Protein AF-0000000083321190 (afdb_homodimer)

Radius of gyration: 27.74 Å; Cα contacts (8 Å, |Δi|>4): 873; chains: 2; bounding box: 42×80×54 Å

Structure (mmCIF, N/CA/C/O backbone):
data_AF-0000000083321190-model_v1
#
loop_
_entity.id
_entity.type
_entity.pdbx_description
1 polymer 'Glycosyltransferase family 2 protein'
#
loop_
_atom_site.group_PDB
_atom_site.id
_atom_site.type_symbol
_atom_site.label_atom_id
_atom_site.label_alt_id
_atom_site.label_comp_id
_atom_site.label_asym_id
_atom_site.label_entity_id
_atom_site.label_seq_id
_atom_site.pdbx_PDB_ins_code
_atom_site.Cartn_x
_atom_site.Cartn_y
_atom_site.Cartn_z
_atom_site.occupancy
_atom_site.B_iso_or_equiv
_atom_site.auth_seq_id
_atom_site.auth_comp_id
_atom_site.auth_asym_id
_atom_site.auth_atom_id
_atom_site.pdbx_PDB_model_num
ATOM 1 N N . MET A 1 1 ? 8.977 -32.688 -23.797 1 87.12 1 MET A N 1
ATOM 2 C CA . MET A 1 1 ? 9.148 -32.812 -22.359 1 87.12 1 MET A CA 1
ATOM 3 C C . MET A 1 1 ? 7.797 -32.875 -21.656 1 87.12 1 MET A C 1
ATOM 5 O O . MET A 1 1 ? 6.848 -32.188 -22.062 1 87.12 1 MET A O 1
ATOM 9 N N . LYS A 1 2 ? 7.648 -33.719 -20.625 1 94.88 2 LYS A N 1
ATOM 10 C CA . LYS A 1 2 ? 6.41 -33.875 -19.859 1 94.88 2 LYS A CA 1
ATOM 11 C C . LYS A 1 2 ? 5.992 -32.531 -19.234 1 94.88 2 LYS A C 1
ATOM 13 O O . LYS A 1 2 ? 6.844 -31.75 -18.812 1 94.88 2 LYS A O 1
ATOM 18 N N . LYS A 1 3 ? 4.73 -32.344 -19.297 1 97.81 3 LYS A N 1
ATOM 19 C CA . LYS A 1 3 ? 4.148 -31.172 -18.656 1 97.81 3 LYS A CA 1
ATOM 20 C C . LYS A 1 3 ? 3.289 -31.562 -17.469 1 97.81 3 LYS A C 1
ATOM 22 O O . LYS A 1 3 ? 2.369 -32.375 -17.594 1 97.81 3 LYS A O 1
ATOM 27 N N . ILE A 1 4 ? 3.613 -30.953 -16.312 1 98.44 4 ILE A N 1
ATOM 28 C CA . ILE A 1 4 ? 2.949 -31.344 -15.062 1 98.44 4 ILE A CA 1
ATOM 29 C C . ILE A 1 4 ? 2.305 -30.125 -14.422 1 98.44 4 ILE A C 1
ATOM 31 O O . ILE A 1 4 ? 2.934 -29.062 -14.305 1 98.44 4 ILE A O 1
ATOM 35 N N . LEU A 1 5 ? 1.061 -30.25 -14.039 1 98.69 5 LEU A N 1
ATOM 36 C CA . LEU A 1 5 ? 0.373 -29.188 -13.305 1 98.69 5 LEU A CA 1
ATOM 37 C C . LEU A 1 5 ? 0.602 -29.328 -11.805 1 98.69 5 LEU A C 1
ATOM 39 O O . LEU A 1 5 ? 0.469 -30.438 -11.25 1 98.69 5 LEU A O 1
ATOM 43 N N . LEU A 1 6 ? 1.025 -28.281 -11.125 1 98.81 6 LEU A N 1
ATOM 44 C CA . LEU A 1 6 ? 1.001 -28.125 -9.68 1 98.81 6 LEU A CA 1
ATOM 45 C C . LEU A 1 6 ? -0.084 -27.125 -9.258 1 98.81 6 LEU A C 1
ATOM 47 O O . LEU A 1 6 ? -0.172 -26.031 -9.797 1 98.81 6 LEU A O 1
ATOM 51 N N . SER A 1 7 ? -0.932 -27.547 -8.312 1 98.31 7 SER A N 1
ATOM 52 C CA . SER A 1 7 ? -1.983 -26.625 -7.891 1 98.31 7 SER A CA 1
ATOM 53 C C . SER A 1 7 ? -2.43 -26.906 -6.461 1 98.31 7 SER A C 1
ATOM 55 O O . SER A 1 7 ? -2.125 -27.969 -5.91 1 98.31 7 SER A O 1
ATOM 57 N N . THR A 1 8 ? -3.076 -25.875 -5.832 1 97.06 8 THR A N 1
ATOM 58 C CA . THR A 1 8 ? -3.582 -25.969 -4.469 1 97.06 8 THR A CA 1
ATOM 59 C C . THR A 1 8 ? -5.102 -25.812 -4.441 1 97.06 8 THR A C 1
ATOM 61 O O . THR A 1 8 ? -5.645 -24.875 -5.023 1 97.06 8 THR A O 1
ATOM 64 N N . VAL A 1 9 ? -5.75 -26.766 -3.84 1 95.5 9 VAL A N 1
ATOM 65 C CA . VAL A 1 9 ? -7.207 -26.766 -3.766 1 95.5 9 VAL A CA 1
ATOM 66 C C . VAL A 1 9 ? -7.652 -26.438 -2.342 1 95.5 9 VAL A C 1
ATOM 68 O O . VAL A 1 9 ? -7.387 -27.203 -1.41 1 95.5 9 VAL A O 1
ATOM 71 N N . HIS A 1 10 ? -8.266 -25.297 -2.221 1 91.94 10 HIS A N 1
ATOM 72 C CA . HIS A 1 10 ? -8.789 -24.891 -0.921 1 91.94 10 HIS A CA 1
ATOM 73 C C . HIS A 1 10 ? -10.25 -24.453 -1.028 1 91.94 10 HIS A C 1
ATOM 75 O O . HIS A 1 10 ? -10.523 -23.297 -1.332 1 91.94 10 HIS A O 1
ATOM 81 N N . HIS A 1 11 ? -11.211 -25.359 -0.795 1 81.81 11 HIS A N 1
ATOM 82 C CA . HIS A 1 11 ? -12.648 -25.125 -0.755 1 81.81 11 HIS A CA 1
ATOM 83 C C . HIS A 1 11 ? -13.117 -24.328 -1.975 1 81.81 11 HIS A C 1
ATOM 85 O O . HIS A 1 11 ? -13.711 -23.266 -1.836 1 81.81 11 HIS A O 1
ATOM 91 N N . PRO A 1 12 ? -12.914 -24.938 -3.141 1 82.5 12 PRO A N 1
ATOM 92 C CA . PRO A 1 12 ? -13.359 -24.203 -4.332 1 82.5 12 PRO A CA 1
ATOM 93 C C . PRO A 1 12 ? -14.883 -24.141 -4.441 1 82.5 12 PRO A C 1
ATOM 95 O O . PRO A 1 12 ? -15.578 -25.094 -4.094 1 82.5 12 PRO A O 1
ATOM 98 N N . ASP A 1 13 ? -15.359 -23.047 -4.828 1 85.44 13 ASP A N 1
ATOM 99 C CA . ASP A 1 13 ? -16.781 -22.859 -5.082 1 85.44 13 ASP A CA 1
ATOM 100 C C . ASP A 1 13 ? -17.141 -23.234 -6.52 1 85.44 13 ASP A C 1
ATOM 102 O O . ASP A 1 13 ? -17.484 -22.359 -7.324 1 85.44 13 ASP A O 1
ATOM 106 N N . VAL A 1 14 ? -17.094 -24.484 -6.816 1 90.31 14 VAL A N 1
ATOM 107 C CA . VAL A 1 14 ? -17.312 -25 -8.164 1 90.31 14 VAL A CA 1
ATOM 108 C C . VAL A 1 14 ? -18.375 -26.094 -8.141 1 90.31 14 VAL A C 1
ATOM 110 O O . VAL A 1 14 ? -18.422 -26.891 -7.191 1 90.31 14 VAL A O 1
ATOM 113 N N . SER A 1 15 ? -19.266 -26.094 -9.109 1 92.75 15 SER A N 1
ATOM 114 C CA . SER A 1 15 ? -20.234 -27.172 -9.227 1 92.75 15 SER A CA 1
ATOM 115 C C . SER A 1 15 ? -19.562 -28.5 -9.586 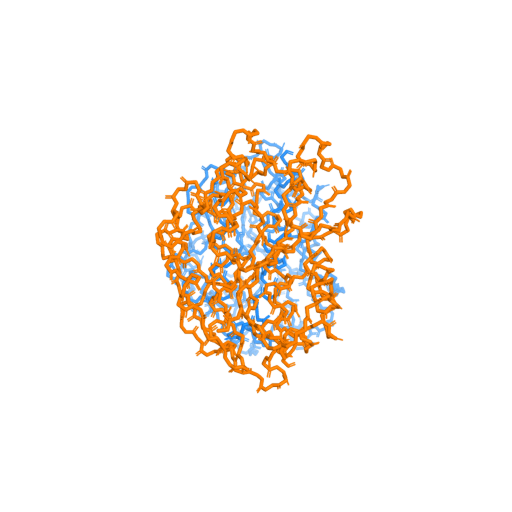1 92.75 15 SER A C 1
ATOM 117 O O . SER A 1 15 ? -18.5 -28.5 -10.219 1 92.75 15 SER A O 1
ATOM 119 N N . LEU A 1 16 ? -20.188 -29.594 -9.242 1 93.44 16 LEU A N 1
ATOM 120 C CA . LEU A 1 16 ? -19.641 -30.906 -9.555 1 93.44 16 LEU A CA 1
ATOM 121 C C . LEU A 1 16 ? -19.531 -31.109 -11.062 1 93.44 16 LEU A C 1
ATOM 123 O O . LEU A 1 16 ? -18.578 -31.719 -11.555 1 93.44 16 LEU A O 1
ATOM 127 N N . LYS A 1 17 ? -20.531 -30.578 -11.727 1 95.06 17 LYS A N 1
ATOM 128 C CA . LYS A 1 17 ? -20.516 -30.672 -13.18 1 95.06 17 LYS A CA 1
ATOM 129 C C . LYS A 1 17 ? -19.312 -29.938 -13.773 1 95.06 17 LYS A C 1
ATOM 131 O O . LYS A 1 17 ? -18.594 -30.469 -14.617 1 95.06 17 LYS A O 1
ATOM 136 N N . ASN A 1 18 ? -19.078 -28.766 -13.344 1 95.31 18 ASN A N 1
ATOM 137 C CA . ASN A 1 18 ? -17.953 -27.969 -13.812 1 95.31 18 ASN A CA 1
ATOM 138 C C . ASN A 1 18 ? -16.609 -28.594 -13.398 1 95.31 18 ASN A C 1
ATOM 140 O O . ASN A 1 18 ? -15.648 -28.562 -14.164 1 95.31 18 ASN A O 1
ATOM 144 N N . LEU A 1 19 ? -16.656 -29.141 -12.188 1 95.69 19 LEU A N 1
ATOM 145 C CA . LEU A 1 19 ? -15.43 -29.797 -11.719 1 95.69 19 LEU A CA 1
ATOM 146 C C . LEU A 1 19 ? -15.086 -31 -12.594 1 95.69 19 LEU A C 1
ATOM 148 O O . LEU A 1 19 ? -13.914 -31.219 -12.914 1 95.69 19 LEU A O 1
ATOM 152 N N . GLU A 1 20 ? -16.062 -31.75 -12.93 1 95.25 20 GLU A N 1
ATOM 153 C CA . GLU A 1 20 ? -15.852 -32.906 -13.805 1 95.25 20 GLU A CA 1
ATOM 154 C C . GLU A 1 20 ? -15.273 -32.469 -15.156 1 95.25 20 GLU A C 1
ATOM 156 O O . GLU A 1 20 ? -14.328 -33.094 -15.656 1 95.25 20 GLU A O 1
ATOM 161 N N . TYR A 1 21 ? -15.852 -31.469 -15.719 1 96.44 21 TYR A N 1
ATOM 162 C CA . TYR A 1 21 ? -15.344 -30.938 -16.984 1 96.44 21 TYR A CA 1
ATOM 163 C C . TYR A 1 21 ? -13.891 -30.516 -16.844 1 96.44 21 TYR A C 1
ATOM 165 O O . TYR A 1 21 ? -13.055 -30.844 -17.688 1 96.44 21 TYR A O 1
ATOM 173 N N . VAL A 1 22 ? -13.57 -29.781 -15.797 1 96.94 22 VAL A N 1
ATOM 174 C CA . VAL A 1 22 ? -12.227 -29.297 -15.539 1 96.94 22 VAL A CA 1
ATOM 175 C C . VAL A 1 22 ? -11.258 -30.469 -15.43 1 96.94 22 VAL A C 1
ATOM 177 O O . VAL A 1 22 ? -10.188 -30.469 -16.047 1 96.94 22 VAL A O 1
ATOM 180 N N . CYS A 1 23 ? -11.625 -31.453 -14.734 1 96.56 23 CYS A N 1
ATOM 181 C CA . CYS A 1 23 ? -10.773 -32.625 -14.547 1 96.56 23 CYS A CA 1
ATOM 182 C C . CYS A 1 23 ? -10.508 -33.312 -15.867 1 96.56 23 CYS A C 1
ATOM 184 O O . CYS A 1 23 ? -9.383 -33.75 -16.141 1 96.56 23 CYS A O 1
ATOM 186 N N . GLU A 1 24 ? -11.484 -33.438 -16.672 1 96.62 24 GLU A N 1
ATOM 187 C CA . GLU A 1 24 ? -11.32 -34.062 -17.984 1 96.62 24 GLU A CA 1
ATOM 188 C C . GLU A 1 24 ? -10.336 -33.281 -18.844 1 96.62 24 GLU A C 1
ATOM 190 O O . GLU A 1 24 ? -9.477 -33.844 -19.5 1 96.62 24 GLU A O 1
ATOM 195 N N . GLN A 1 25 ? -10.492 -31.984 -18.828 1 97.38 25 GLN A N 1
ATOM 196 C CA . GLN A 1 25 ? -9.594 -31.141 -19.609 1 97.38 25 GLN A CA 1
ATOM 197 C C . GLN A 1 25 ? -8.156 -31.25 -19.094 1 97.38 25 GLN A C 1
ATOM 199 O O . GLN A 1 25 ? -7.215 -31.281 -19.891 1 97.38 25 GLN A O 1
ATOM 204 N N . LEU A 1 26 ? -7.984 -31.297 -17.797 1 97.75 26 LEU A N 1
ATOM 205 C CA . LEU A 1 26 ? -6.652 -31.391 -17.219 1 97.75 26 LEU A CA 1
ATOM 206 C C . LEU A 1 26 ? -5.949 -32.656 -17.641 1 97.75 26 LEU A C 1
ATOM 208 O O . LEU A 1 26 ? -4.742 -32.656 -17.891 1 97.75 26 LEU A O 1
ATOM 212 N N . GLN A 1 27 ? -6.668 -33.719 -17.797 1 96.38 27 GLN A N 1
ATOM 213 C CA . GLN A 1 27 ? -6.094 -35 -18.203 1 96.38 27 GLN A CA 1
ATOM 214 C C . GLN A 1 27 ? -5.648 -34.969 -19.656 1 96.38 27 GLN A C 1
ATOM 216 O O . GLN A 1 27 ? -4.746 -35.719 -20.062 1 96.38 27 GLN A O 1
ATOM 221 N N . ILE A 1 28 ? -6.273 -34.125 -20.391 1 96.06 28 ILE A N 1
ATOM 222 C CA . ILE A 1 28 ? -5.926 -33.969 -21.797 1 96.06 28 ILE A CA 1
ATOM 223 C C . ILE A 1 28 ? -4.707 -33.062 -21.938 1 96.06 28 ILE A C 1
ATOM 225 O O . ILE A 1 28 ? -3.822 -33.312 -22.75 1 96.06 28 ILE A O 1
ATOM 229 N N . ILE A 1 29 ? -4.605 -32.031 -21.156 1 97.81 29 ILE A N 1
ATOM 230 C CA . ILE A 1 29 ? -3.648 -30.953 -21.328 1 97.81 29 ILE A CA 1
ATOM 231 C C . ILE A 1 29 ? -2.316 -31.344 -20.672 1 97.81 29 ILE A C 1
ATOM 233 O O . ILE A 1 29 ? -1.25 -31 -21.203 1 97.81 29 ILE A O 1
ATOM 237 N N . PHE A 1 30 ? -2.371 -32.031 -19.594 1 97.94 30 PHE A N 1
ATOM 238 C CA . PHE A 1 30 ? -1.16 -32.344 -18.828 1 97.94 30 PHE A CA 1
ATOM 239 C C . PHE A 1 30 ? -0.877 -33.844 -18.812 1 97.94 30 PHE A C 1
ATOM 241 O O . PHE A 1 30 ? -1.803 -34.656 -18.844 1 97.94 30 PHE A O 1
ATOM 248 N N . ASP A 1 31 ? 0.394 -34.156 -18.734 1 97.06 31 ASP A N 1
ATOM 249 C CA . ASP A 1 31 ? 0.788 -35.531 -18.562 1 97.06 31 ASP A CA 1
ATOM 250 C C . ASP A 1 31 ? 0.449 -36.062 -17.172 1 97.06 31 ASP A C 1
ATOM 252 O O . ASP A 1 31 ? 0.071 -37.219 -17 1 97.06 31 ASP A O 1
ATOM 256 N N . GLU A 1 32 ? 0.627 -35.219 -16.188 1 97.25 32 GLU A N 1
ATOM 257 C CA . GLU A 1 32 ? 0.29 -35.531 -14.797 1 97.25 32 GLU A CA 1
ATOM 258 C C . GLU A 1 32 ? -0.2 -34.281 -14.062 1 97.25 32 GLU A C 1
ATOM 260 O O . GLU A 1 32 ? 0.121 -33.156 -14.461 1 97.25 32 GLU A O 1
ATOM 265 N N . VAL A 1 33 ? -0.962 -34.5 -13.047 1 98.06 33 VAL A N 1
ATOM 266 C CA . VAL A 1 33 ? -1.518 -33.438 -12.234 1 98.06 33 VAL A CA 1
ATOM 267 C C . VAL A 1 33 ? -1.259 -33.719 -10.75 1 98.06 33 VAL A C 1
ATOM 269 O O . VAL A 1 33 ? -1.597 -34.781 -10.258 1 98.06 33 VAL A O 1
ATOM 272 N N . TYR A 1 34 ? -0.605 -32.781 -10.078 1 98.25 34 TYR A N 1
ATOM 273 C CA . TYR A 1 34 ? -0.35 -32.875 -8.641 1 98.25 34 TYR A CA 1
ATOM 274 C C . TYR A 1 34 ? -1.108 -31.797 -7.887 1 98.25 34 TYR A C 1
ATOM 276 O O . TYR A 1 34 ? -0.992 -30.609 -8.203 1 98.25 34 TYR A O 1
ATOM 284 N N . LEU A 1 35 ? -1.855 -32.219 -6.867 1 98 35 LEU A N 1
ATOM 285 C CA . LEU A 1 35 ? -2.703 -31.312 -6.105 1 98 35 LEU A CA 1
ATOM 286 C C . LEU A 1 35 ? -2.461 -31.469 -4.609 1 98 35 LEU A C 1
ATOM 288 O O . LEU A 1 35 ? -2.361 -32.594 -4.105 1 98 35 LEU A O 1
ATOM 292 N N . THR A 1 36 ? -2.285 -30.328 -3.9 1 97.62 36 THR A N 1
ATOM 293 C CA . THR A 1 36 ? -2.551 -30.328 -2.465 1 97.62 36 THR A CA 1
ATOM 294 C C . THR A 1 36 ? -3.982 -29.891 -2.182 1 97.62 36 THR A C 1
ATOM 296 O O . THR A 1 36 ? -4.461 -28.906 -2.758 1 97.62 36 THR A O 1
ATOM 299 N N . ILE A 1 37 ? -4.648 -30.688 -1.365 1 96.62 37 ILE A N 1
ATOM 300 C CA . ILE A 1 37 ? -6.047 -30.422 -1.043 1 96.62 37 ILE A CA 1
ATOM 301 C C . ILE A 1 37 ? -6.195 -30.172 0.456 1 96.62 37 ILE A C 1
ATOM 303 O O . ILE A 1 37 ? -5.793 -31 1.273 1 96.62 37 ILE A O 1
ATOM 307 N N . SER A 1 38 ? -6.762 -28.984 0.777 1 95.62 38 SER A N 1
ATOM 308 C CA . SER A 1 38 ? -7 -28.703 2.188 1 95.62 38 SER A CA 1
ATOM 309 C C . SER A 1 38 ? -7.977 -29.703 2.797 1 95.62 38 SER A C 1
ATOM 311 O O . SER A 1 38 ? -8.953 -30.094 2.154 1 95.62 38 SER A O 1
ATOM 313 N N . ASN A 1 39 ? -7.789 -29.984 4.062 1 94.81 39 ASN A N 1
ATOM 314 C CA . ASN A 1 39 ? -8.641 -30.969 4.719 1 94.81 39 ASN A CA 1
ATOM 315 C C . ASN A 1 39 ? -10.047 -30.422 4.973 1 94.81 39 ASN A C 1
ATOM 317 O O . ASN A 1 39 ? -10.961 -31.172 5.312 1 94.81 39 ASN A O 1
ATOM 321 N N . VAL A 1 40 ? -10.242 -29.141 4.758 1 93.25 40 VAL A N 1
ATOM 322 C CA . VAL A 1 40 ? -11.562 -28.547 4.973 1 93.25 40 VAL A CA 1
ATOM 323 C C . VAL A 1 40 ? -12.375 -28.625 3.684 1 93.25 40 VAL A C 1
ATOM 325 O O . VAL A 1 40 ? -13.57 -28.312 3.68 1 93.25 40 VAL A O 1
ATOM 328 N N . THR A 1 41 ? -11.766 -28.938 2.58 1 93.44 41 THR A N 1
ATOM 329 C CA . THR A 1 41 ? -12.469 -29.125 1.314 1 93.44 41 THR A CA 1
ATOM 330 C C . THR A 1 41 ? -13.5 -30.25 1.424 1 93.44 41 THR A C 1
ATOM 332 O O . THR A 1 41 ? -13.258 -31.25 2.094 1 93.44 41 THR A O 1
ATOM 335 N N . SER A 1 42 ? -14.609 -30.094 0.779 1 93.5 42 SER A N 1
ATOM 336 C CA . SER A 1 42 ? -15.711 -31.047 0.889 1 93.5 42 SER A CA 1
ATOM 337 C C . SER A 1 42 ? -15.305 -32.438 0.376 1 93.5 42 SER A C 1
ATOM 339 O O . SER A 1 42 ? -14.469 -32.531 -0.52 1 93.5 42 SER A O 1
ATOM 341 N N . SER A 1 43 ? -15.953 -33.406 0.916 1 93.19 43 SER A N 1
ATOM 342 C CA . SER A 1 43 ? -15.664 -34.781 0.531 1 93.19 43 SER A CA 1
ATOM 343 C C . SER A 1 43 ? -16.031 -35.031 -0.927 1 93.19 43 SER A C 1
ATOM 345 O O . SER A 1 43 ? -15.375 -35.812 -1.611 1 93.19 43 SER A O 1
ATOM 347 N N . GLU A 1 44 ? -17.047 -34.375 -1.361 1 92.62 44 GLU A N 1
ATOM 348 C CA . GLU A 1 44 ? -17.484 -34.531 -2.742 1 92.62 44 GLU A CA 1
ATOM 349 C C . GLU A 1 44 ? -16.422 -34.062 -3.727 1 92.62 44 GLU A C 1
ATOM 351 O O . GLU A 1 44 ? -16.125 -34.75 -4.707 1 92.62 44 GLU A O 1
ATOM 356 N N . ILE A 1 45 ? -15.852 -32.969 -3.395 1 93.19 45 ILE A N 1
ATOM 357 C CA . ILE A 1 45 ? -14.812 -32.406 -4.25 1 93.19 45 ILE A CA 1
ATOM 358 C C . ILE A 1 45 ? -13.562 -33.281 -4.172 1 93.19 45 ILE A C 1
ATOM 360 O O . ILE A 1 45 ? -12.969 -33.625 -5.199 1 93.19 45 ILE A O 1
ATOM 364 N N . LYS A 1 46 ? -13.211 -33.656 -2.98 1 93.5 46 LYS A N 1
ATOM 365 C CA . LYS A 1 46 ? -12.039 -34.531 -2.793 1 93.5 46 LYS A CA 1
ATOM 366 C C . LYS A 1 46 ? -12.172 -35.812 -3.59 1 93.5 46 LYS A C 1
ATOM 368 O O . LYS A 1 46 ? -11.234 -36.219 -4.266 1 93.5 46 LYS A O 1
ATOM 373 N N . SER A 1 47 ? -13.32 -36.375 -3.488 1 91.75 47 SER A N 1
ATOM 374 C CA . SER A 1 47 ? -13.57 -37.625 -4.184 1 91.75 47 SER A CA 1
ATOM 375 C C . SER A 1 47 ? -13.508 -37.438 -5.695 1 91.75 47 SER A C 1
ATOM 377 O O . SER A 1 47 ? -12.953 -38.281 -6.402 1 91.75 47 SER A O 1
ATOM 379 N N . SER A 1 48 ? -14.062 -36.375 -6.16 1 91.06 48 SER A N 1
ATOM 380 C CA . SER A 1 48 ? -14.062 -36.094 -7.594 1 91.06 48 SER A CA 1
ATOM 381 C C . SER A 1 48 ? -12.633 -35.938 -8.117 1 91.06 48 SER A C 1
ATOM 383 O O . SER A 1 48 ? -12.32 -36.375 -9.227 1 91.06 48 SER A O 1
ATOM 385 N N . LEU A 1 49 ? -11.789 -35.344 -7.363 1 93.31 49 LEU A N 1
ATOM 386 C CA . LEU A 1 49 ? -10.406 -35.094 -7.766 1 93.31 49 LEU A CA 1
ATOM 387 C C . LEU A 1 49 ? -9.594 -36.375 -7.68 1 93.31 49 LEU A C 1
ATOM 389 O O . LEU A 1 49 ? -8.742 -36.656 -8.539 1 93.31 49 LEU A O 1
ATOM 393 N N . SER A 1 50 ? -9.906 -37.188 -6.668 1 87.69 50 SER A N 1
ATOM 394 C CA . SER A 1 50 ? -9.133 -38.406 -6.422 1 87.69 50 SER A CA 1
ATOM 395 C C . SER A 1 50 ? -9.516 -39.5 -7.398 1 87.69 50 SER A C 1
ATOM 397 O O . SER A 1 50 ? -8.758 -40.469 -7.598 1 87.69 50 SER A O 1
ATOM 399 N N . GLU A 1 51 ? -10.68 -39.406 -7.871 1 83.62 51 GLU A N 1
ATOM 400 C CA . GLU A 1 51 ? -11.172 -40.438 -8.789 1 83.62 51 GLU A CA 1
ATOM 401 C C . GLU A 1 51 ? -10.5 -40.312 -10.148 1 83.62 51 GLU A C 1
ATOM 403 O O . GLU A 1 51 ? -10.523 -41.25 -10.938 1 83.62 51 GLU A O 1
ATOM 408 N N . LYS A 1 52 ? -9.938 -39.25 -10.234 1 81.69 52 LYS A N 1
ATOM 409 C CA . LYS A 1 52 ? -9.203 -39.062 -11.484 1 81.69 52 LYS A CA 1
ATOM 410 C C . LYS A 1 52 ? -7.754 -39.5 -11.352 1 81.69 52 LYS A C 1
ATOM 412 O O . LYS A 1 52 ? -7.332 -39.969 -10.281 1 81.69 52 LYS A O 1
ATOM 417 N N . SER A 1 53 ? -6.992 -39.844 -12.367 1 87.25 53 SER A N 1
ATOM 418 C CA . SER A 1 53 ? -5.586 -40.219 -12.344 1 87.25 53 SER A CA 1
ATOM 419 C C . SER A 1 53 ? -4.703 -39.094 -11.859 1 87.25 53 SER A C 1
ATOM 421 O O . SER A 1 53 ? -3.631 -38.844 -12.414 1 87.25 53 SER A O 1
ATOM 423 N N . PHE A 1 54 ? -5.246 -38.219 -10.859 1 95.81 54 PHE A N 1
ATOM 424 C CA . PHE A 1 54 ? -4.465 -37.125 -10.281 1 95.81 54 PHE A CA 1
ATOM 425 C C . PHE A 1 54 ? -3.725 -37.594 -9.031 1 95.81 54 PHE A C 1
ATOM 427 O O . PHE A 1 54 ? -4.152 -38.531 -8.367 1 95.81 54 PHE A O 1
ATOM 434 N N . HIS A 1 55 ? -2.582 -37.031 -8.781 1 97.31 55 HIS A N 1
ATOM 435 C CA . HIS A 1 55 ? -1.853 -37.219 -7.535 1 97.31 55 HIS A CA 1
ATOM 436 C C . HIS A 1 55 ? -2.268 -36.188 -6.492 1 97.31 55 HIS A C 1
ATOM 438 O O . HIS A 1 55 ? -1.972 -35 -6.637 1 97.31 55 HIS A O 1
ATOM 444 N N . CYS A 1 56 ? -2.928 -36.656 -5.43 1 96.81 56 CYS A N 1
ATOM 445 C CA . CYS A 1 56 ? -3.494 -35.75 -4.449 1 96.81 56 CYS A CA 1
ATOM 446 C C . CYS A 1 56 ? -2.863 -35.969 -3.078 1 96.81 56 CYS A C 1
ATOM 448 O O . CYS A 1 56 ? -2.627 -37.094 -2.668 1 96.81 56 CYS A O 1
ATOM 450 N N . LEU A 1 57 ? -2.508 -34.906 -2.424 1 96.62 57 LEU A N 1
ATOM 451 C CA . LEU A 1 57 ? -2.033 -34.875 -1.045 1 96.62 57 LEU A CA 1
ATOM 452 C C . LEU A 1 57 ? -2.92 -34 -0.171 1 96.62 57 LEU A C 1
ATOM 454 O O . LEU A 1 57 ? -3.035 -32.812 -0.411 1 96.62 57 LEU A O 1
ATOM 458 N N . THR A 1 58 ? -3.605 -34.562 0.833 1 96.31 58 THR A N 1
ATOM 459 C CA . THR A 1 58 ? -4.43 -33.781 1.756 1 96.31 58 THR A CA 1
ATOM 460 C C . THR A 1 58 ? -3.572 -33.125 2.836 1 96.31 58 THR A C 1
ATOM 462 O O . THR A 1 58 ? -2.742 -33.812 3.461 1 96.31 58 THR A O 1
ATOM 465 N N . ILE A 1 59 ? -3.779 -31.844 3.01 1 97.19 59 ILE A N 1
ATOM 466 C CA . ILE A 1 59 ? -2.943 -31.125 3.971 1 97.19 59 ILE A CA 1
ATOM 467 C C . ILE A 1 59 ? -3.82 -30.266 4.871 1 97.19 59 ILE A C 1
ATOM 469 O O . ILE A 1 59 ? -4.949 -29.922 4.508 1 97.19 59 ILE A O 1
ATOM 473 N N . PHE A 1 60 ? -3.264 -29.906 6.066 1 96.12 60 PHE A N 1
ATOM 474 C CA . PHE A 1 60 ? -3.875 -28.891 6.926 1 96.12 60 PHE A CA 1
ATOM 475 C C . PHE A 1 60 ? -3.611 -27.5 6.395 1 96.12 60 PHE A C 1
ATOM 477 O O . PHE A 1 60 ? -2.504 -27.188 5.949 1 96.12 60 PHE A O 1
ATOM 484 N N . PRO A 1 61 ? -4.676 -26.734 6.379 1 92.19 61 PRO A N 1
ATOM 485 C CA . PRO A 1 61 ? -4.457 -25.375 5.898 1 92.19 61 PRO A CA 1
ATOM 486 C C . PRO A 1 61 ? -3.455 -24.594 6.75 1 92.19 61 PRO A C 1
ATOM 488 O O . PRO A 1 61 ? -3.668 -24.422 7.953 1 92.19 61 PRO A O 1
ATOM 491 N N . ASN A 1 62 ? -2.371 -24.25 6.207 1 94.69 62 ASN A N 1
ATOM 492 C CA . ASN A 1 62 ? -1.35 -23.438 6.863 1 94.69 62 ASN A CA 1
ATOM 493 C C . ASN A 1 62 ? -0.868 -22.297 5.965 1 94.69 62 ASN A C 1
ATOM 495 O O . ASN A 1 62 ? 0.329 -22.016 5.906 1 94.69 62 ASN A O 1
ATOM 499 N N . GLY A 1 63 ? -1.792 -21.781 5.125 1 92.94 63 GLY A N 1
ATOM 500 C CA . GLY A 1 63 ? -1.461 -20.688 4.219 1 92.94 63 GLY A CA 1
ATOM 501 C C . GLY A 1 63 ? -1.151 -21.156 2.811 1 92.94 63 GLY A C 1
ATOM 502 O O . GLY A 1 63 ? -0.689 -22.281 2.613 1 92.94 63 GLY A O 1
ATOM 503 N N . ALA A 1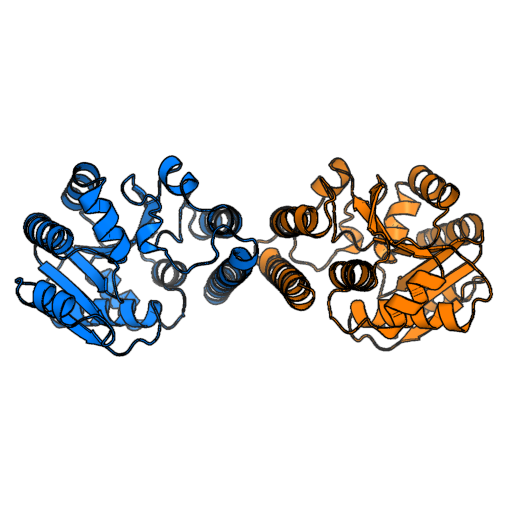 64 ? -1.333 -20.266 1.903 1 92.88 64 ALA A N 1
ATOM 504 C CA . ALA A 1 64 ? -1.15 -20.578 0.487 1 92.88 64 ALA A CA 1
ATOM 505 C C . ALA A 1 64 ? 0.304 -20.922 0.184 1 92.88 64 ALA A C 1
ATOM 507 O O . ALA A 1 64 ? 0.582 -21.875 -0.55 1 92.88 64 ALA A O 1
ATOM 508 N N . ALA A 1 65 ? 1.196 -20.188 0.758 1 96.88 65 ALA A N 1
ATOM 509 C CA . ALA A 1 65 ? 2.615 -20.422 0.501 1 96.88 65 ALA A CA 1
ATOM 510 C C . ALA A 1 65 ? 3.031 -21.828 0.935 1 96.88 65 ALA A C 1
ATOM 512 O O . ALA A 1 65 ? 3.77 -22.5 0.22 1 96.88 65 ALA A O 1
ATOM 513 N N . ASP A 1 66 ? 2.561 -22.203 2.074 1 97.56 66 ASP A N 1
ATOM 514 C CA . ASP A 1 66 ? 2.871 -23.531 2.576 1 97.56 66 ASP A CA 1
ATOM 515 C C . ASP A 1 66 ? 2.318 -24.609 1.647 1 97.56 66 ASP A C 1
ATOM 517 O O . ASP A 1 66 ? 3.01 -25.578 1.334 1 97.56 66 ASP A O 1
ATOM 521 N N . ALA A 1 67 ? 1.109 -24.438 1.232 1 97.75 67 ALA A N 1
ATOM 522 C CA . ALA A 1 67 ? 0.481 -25.391 0.322 1 97.75 67 ALA A CA 1
ATOM 523 C C . ALA A 1 67 ? 1.241 -25.469 -0.999 1 97.75 67 ALA A C 1
ATOM 525 O O . ALA A 1 67 ? 1.417 -26.562 -1.557 1 97.75 67 ALA A O 1
ATOM 526 N N . ARG A 1 68 ? 1.698 -24.359 -1.55 1 98.38 68 ARG A N 1
ATOM 527 C CA . ARG A 1 68 ? 2.451 -24.312 -2.799 1 98.38 68 ARG A CA 1
ATOM 528 C C . ARG A 1 68 ? 3.787 -25.031 -2.668 1 98.38 68 ARG A C 1
ATOM 530 O O . ARG A 1 68 ? 4.184 -25.781 -3.564 1 98.38 68 ARG A O 1
ATOM 537 N N . ARG A 1 69 ? 4.441 -24.859 -1.556 1 98.5 69 ARG A N 1
ATOM 538 C CA . ARG A 1 69 ? 5.695 -25.562 -1.319 1 98.5 69 ARG A CA 1
ATOM 539 C C . ARG A 1 69 ? 5.473 -27.078 -1.233 1 98.5 69 ARG A C 1
ATOM 541 O O . ARG A 1 69 ? 6.254 -27.859 -1.775 1 98.5 69 ARG A O 1
ATOM 548 N N . LYS A 1 70 ? 4.449 -27.438 -0.565 1 98.56 70 LYS A N 1
ATOM 549 C CA . LYS A 1 70 ? 4.176 -28.844 -0.339 1 98.56 70 LYS A CA 1
ATOM 550 C C . LYS A 1 70 ? 3.842 -29.562 -1.646 1 98.56 70 LYS A C 1
ATOM 552 O O . LYS A 1 70 ? 4.262 -30.703 -1.868 1 98.56 70 LYS A O 1
ATOM 557 N N . VAL A 1 71 ? 3.076 -28.875 -2.492 1 98.69 71 VAL A N 1
ATOM 558 C CA . VAL A 1 71 ? 2.74 -29.531 -3.75 1 98.69 71 VAL A CA 1
ATOM 559 C C . VAL A 1 71 ? 3.988 -29.656 -4.621 1 98.69 71 VAL A C 1
ATOM 561 O O . VAL A 1 71 ? 4.152 -30.625 -5.352 1 98.69 71 VAL A O 1
ATOM 564 N N . LEU A 1 72 ? 4.84 -28.641 -4.613 1 98.75 72 LEU A N 1
ATOM 565 C CA . LEU A 1 72 ? 6.102 -28.703 -5.344 1 98.75 72 LEU A CA 1
ATOM 566 C C . LEU A 1 72 ? 6.953 -29.875 -4.848 1 98.75 72 LEU A C 1
ATOM 568 O O . LEU A 1 72 ? 7.422 -30.688 -5.645 1 98.75 72 LEU A O 1
ATOM 572 N N . LYS A 1 73 ? 7.125 -29.969 -3.564 1 98.56 73 LYS A N 1
ATOM 573 C CA . LYS A 1 73 ? 7.922 -31.031 -2.979 1 98.56 73 LYS A CA 1
ATOM 574 C C . LYS A 1 73 ? 7.301 -32.406 -3.266 1 98.56 73 LYS A C 1
ATOM 576 O O . LYS A 1 73 ? 8.016 -33.375 -3.525 1 98.56 73 LYS A O 1
ATOM 581 N N . PHE A 1 74 ? 5.996 -32.438 -3.121 1 98.69 74 PHE A N 1
ATOM 582 C CA . PHE A 1 74 ? 5.258 -33.656 -3.418 1 98.69 74 PHE A CA 1
ATOM 583 C C . PHE A 1 74 ? 5.551 -34.156 -4.832 1 98.69 74 PHE A C 1
ATOM 585 O O . PHE A 1 74 ? 5.855 -35.344 -5.043 1 98.69 74 PHE A O 1
ATOM 592 N N . ALA A 1 75 ? 5.516 -33.281 -5.809 1 98.44 75 ALA A N 1
ATOM 593 C CA . ALA A 1 75 ? 5.785 -33.625 -7.203 1 98.44 75 ALA A CA 1
ATOM 594 C C . ALA A 1 75 ? 7.242 -34.062 -7.391 1 98.44 75 ALA A C 1
ATOM 596 O O . ALA A 1 75 ? 7.527 -35.062 -8.055 1 98.44 75 ALA A O 1
ATOM 597 N N . LEU A 1 76 ? 8.164 -33.312 -6.785 1 97.88 76 LEU A N 1
ATOM 598 C CA . LEU A 1 76 ? 9.586 -33.594 -6.945 1 97.88 76 LEU A CA 1
ATOM 599 C C . LEU A 1 76 ? 9.945 -34.969 -6.414 1 97.88 76 LEU A C 1
ATOM 601 O O . LEU A 1 76 ? 10.859 -35.625 -6.93 1 97.88 76 LEU A O 1
ATOM 605 N N . LYS A 1 77 ? 9.258 -35.344 -5.422 1 97.38 77 LYS A N 1
ATOM 606 C CA . LYS A 1 77 ? 9.516 -36.656 -4.812 1 97.38 77 LYS A CA 1
ATOM 607 C C . LYS A 1 77 ? 9.023 -37.781 -5.711 1 97.38 77 LYS A C 1
ATOM 609 O O . LYS A 1 77 ? 9.547 -38.906 -5.656 1 97.38 77 LYS A O 1
ATOM 614 N N . ASN A 1 78 ? 8.039 -37.531 -6.531 1 96.69 78 ASN A N 1
ATOM 615 C CA . ASN A 1 78 ? 7.352 -38.594 -7.23 1 96.69 78 ASN A CA 1
ATOM 616 C C . ASN A 1 78 ? 7.648 -38.594 -8.727 1 96.69 78 ASN A C 1
ATOM 618 O O . ASN A 1 78 ? 7.363 -39.562 -9.438 1 96.69 78 ASN A O 1
ATOM 622 N N . VAL A 1 79 ? 8.125 -37.531 -9.219 1 95.44 79 VAL A N 1
ATOM 623 C CA . VAL A 1 79 ? 8.383 -37.406 -10.648 1 95.44 79 VAL A CA 1
ATOM 624 C C . VAL A 1 79 ? 9.859 -37.656 -10.945 1 95.44 79 VAL A C 1
ATOM 626 O O . VAL A 1 79 ? 10.734 -37.156 -10.258 1 95.44 79 VAL A O 1
ATOM 629 N N . SER A 1 80 ? 10.109 -38.5 -11.922 1 90.75 80 SER A N 1
ATOM 630 C CA . SER A 1 80 ? 11.469 -38.781 -12.359 1 90.75 80 SER A CA 1
ATOM 631 C C . SER A 1 80 ? 11.758 -38.094 -13.695 1 90.75 80 SER A C 1
ATOM 633 O O . SER A 1 80 ? 10.875 -37.969 -14.539 1 90.75 80 SER A O 1
ATOM 635 N N . GLY A 1 81 ? 12.984 -37.656 -13.836 1 89.38 81 GLY A N 1
ATOM 636 C CA . GLY A 1 81 ? 13.43 -37.094 -15.102 1 89.38 81 GLY A CA 1
ATOM 637 C C . GLY A 1 81 ? 13.18 -35.594 -15.203 1 89.38 81 GLY A C 1
ATOM 638 O O . GLY A 1 81 ? 12.852 -34.938 -14.203 1 89.38 81 GLY A O 1
ATOM 639 N N . LYS A 1 82 ? 13.469 -35.094 -16.391 1 92.25 82 LYS A N 1
ATOM 640 C CA . LYS A 1 82 ? 13.297 -33.656 -16.672 1 92.25 82 LYS A CA 1
ATOM 641 C C . LYS A 1 82 ? 11.883 -33.344 -17.141 1 92.25 82 LYS A C 1
ATOM 643 O O . LYS A 1 82 ? 11.406 -33.938 -18.109 1 92.25 82 LYS A O 1
ATOM 648 N N . VAL A 1 83 ? 11.227 -32.438 -16.422 1 96.38 83 VAL A N 1
ATOM 649 C CA . VAL A 1 83 ? 9.859 -32.094 -16.75 1 96.38 83 VAL A CA 1
ATOM 650 C C . VAL A 1 83 ? 9.672 -30.562 -16.656 1 96.38 83 VAL A C 1
ATOM 652 O O . VAL A 1 83 ? 10.523 -29.875 -16.109 1 96.38 83 VAL A O 1
ATOM 655 N N . ASN A 1 84 ? 8.609 -30.031 -17.266 1 97.94 84 ASN A N 1
ATOM 656 C CA . ASN A 1 84 ? 8.141 -28.672 -17.062 1 97.94 84 ASN A CA 1
ATOM 657 C C . ASN A 1 84 ? 6.961 -28.625 -16.094 1 97.94 84 ASN A C 1
ATOM 659 O O . ASN A 1 84 ? 5.941 -29.281 -16.328 1 97.94 84 ASN A O 1
ATOM 663 N N . TYR A 1 85 ? 7.23 -27.891 -15.055 1 98.62 85 TYR A N 1
ATOM 664 C CA . TYR A 1 85 ? 6.145 -27.656 -14.109 1 98.62 85 TYR A CA 1
ATOM 665 C C . TYR A 1 85 ? 5.43 -26.344 -14.422 1 98.62 85 TYR A C 1
ATOM 667 O O . TYR A 1 85 ? 6.066 -25.344 -14.766 1 98.62 85 TYR A O 1
ATOM 675 N N . PHE A 1 86 ? 4.137 -26.422 -14.406 1 98.81 86 PHE A N 1
ATOM 676 C CA . PHE A 1 86 ? 3.271 -25.234 -14.406 1 98.81 86 PHE A CA 1
ATOM 677 C C . PHE A 1 86 ? 2.492 -25.141 -13.102 1 98.81 86 PHE A C 1
ATOM 679 O O . PHE A 1 86 ? 1.768 -26.078 -12.734 1 98.81 86 PHE A O 1
ATOM 686 N N . TYR A 1 87 ? 2.707 -24.062 -12.414 1 98.81 87 TYR A N 1
ATOM 687 C CA . TYR A 1 87 ? 1.912 -23.828 -11.211 1 98.81 87 TYR A CA 1
ATOM 688 C C . TYR A 1 87 ? 0.841 -22.781 -11.461 1 98.81 87 TYR A C 1
ATOM 690 O O . TYR A 1 87 ? 1.124 -21.719 -12.016 1 98.81 87 TYR A O 1
ATOM 698 N N . CYS A 1 88 ? -0.319 -23.031 -10.914 1 98.31 88 CYS A N 1
ATOM 699 C CA . CYS A 1 88 ? -1.428 -22.078 -10.914 1 98.31 88 CYS A CA 1
ATOM 700 C C . CYS A 1 88 ? -2.443 -22.438 -9.836 1 98.31 88 CYS A C 1
ATOM 702 O O . CYS A 1 88 ? -2.758 -23.609 -9.633 1 98.31 88 CYS A O 1
ATOM 704 N N . ASP A 1 89 ? -2.904 -21.406 -9.109 1 94.56 89 ASP A N 1
ATOM 705 C CA . ASP A 1 89 ? -3.957 -21.672 -8.133 1 94.56 89 ASP A CA 1
ATOM 706 C C . ASP A 1 89 ? -5.16 -22.344 -8.781 1 94.56 89 ASP A C 1
ATOM 708 O O . ASP A 1 89 ? -5.547 -22 -9.898 1 94.56 89 ASP A O 1
ATOM 712 N N . PHE A 1 90 ? -5.734 -23.266 -8.031 1 96.19 90 PHE A N 1
ATOM 713 C CA . PHE A 1 90 ? -6.75 -24.109 -8.641 1 96.19 90 PHE A CA 1
ATOM 714 C C . PHE A 1 90 ? -7.973 -23.297 -9.047 1 96.19 90 PHE A C 1
ATOM 716 O O . PHE A 1 90 ? -8.609 -23.594 -10.062 1 96.19 90 PHE A O 1
ATOM 723 N N . ASP A 1 91 ? -8.352 -22.297 -8.25 1 93.62 91 ASP A N 1
ATOM 724 C CA . ASP A 1 91 ? -9.492 -21.469 -8.617 1 93.62 91 ASP A CA 1
ATOM 725 C C . ASP A 1 91 ? -9.242 -20.75 -9.945 1 93.62 91 ASP A C 1
ATOM 727 O O . ASP A 1 91 ? -10.156 -20.594 -10.75 1 93.62 91 ASP A O 1
ATOM 731 N N . LYS A 1 92 ? -8.023 -20.438 -10.211 1 95.81 92 LYS A N 1
ATOM 732 C CA . LYS A 1 92 ? -7.684 -19.781 -11.477 1 95.81 92 LYS A CA 1
ATOM 733 C C . LYS A 1 92 ? -7.66 -20.797 -12.617 1 95.81 92 LYS A C 1
ATOM 735 O O . LYS A 1 92 ? -7.996 -20.453 -13.758 1 95.81 92 LYS A O 1
ATOM 740 N N . VAL A 1 93 ? -7.238 -21.969 -12.312 1 97.5 93 VAL A N 1
ATOM 741 C CA . VAL A 1 93 ? -7.293 -23.047 -13.305 1 97.5 93 VAL A CA 1
ATOM 742 C C . VAL A 1 93 ? -8.742 -23.266 -13.734 1 97.5 93 VAL A C 1
ATOM 744 O O . VAL A 1 93 ? -9.023 -23.375 -14.93 1 97.5 93 VAL A O 1
ATOM 747 N N . ILE A 1 94 ? -9.609 -23.312 -12.766 1 96.88 94 ILE A N 1
ATOM 748 C CA . ILE A 1 94 ? -11.031 -23.516 -13.047 1 96.88 94 ILE A CA 1
ATOM 749 C C . ILE A 1 94 ? -11.531 -22.406 -13.977 1 96.88 94 ILE A C 1
ATOM 751 O O . ILE A 1 94 ? -12.141 -22.688 -15.008 1 96.88 94 ILE A O 1
ATOM 755 N N . VAL A 1 95 ? -11.234 -21.203 -13.641 1 96.56 95 VAL A N 1
ATOM 756 C CA . VAL A 1 95 ? -11.703 -20.047 -14.414 1 96.56 95 VAL A CA 1
ATOM 757 C C . VAL A 1 95 ? -11.109 -20.109 -15.828 1 96.56 95 VAL A C 1
ATOM 759 O O . VAL A 1 95 ? -11.812 -19.875 -16.812 1 96.56 95 VAL A O 1
ATOM 762 N N . ALA A 1 96 ? -9.859 -20.453 -15.93 1 97.94 96 ALA A N 1
ATOM 763 C CA . ALA A 1 96 ? -9.188 -20.547 -17.219 1 97.94 96 ALA A CA 1
ATOM 764 C C . ALA A 1 96 ? -9.836 -21.594 -18.109 1 97.94 96 ALA A C 1
ATOM 766 O O . ALA A 1 96 ? -10.133 -21.328 -19.281 1 97.94 96 ALA A O 1
ATOM 767 N N . LEU A 1 97 ? -10.117 -22.719 -17.578 1 98 97 LEU A N 1
ATOM 768 C CA . LEU A 1 97 ? -10.633 -23.828 -18.375 1 98 97 LEU A CA 1
ATOM 769 C C . LEU A 1 97 ? -12.102 -23.609 -18.719 1 98 97 LEU A C 1
ATOM 771 O O . LEU A 1 97 ? -12.555 -24.016 -19.797 1 98 97 LEU A O 1
ATOM 775 N N . LEU A 1 98 ? -12.844 -22.938 -17.844 1 96.81 98 LEU A N 1
ATOM 776 C CA . LEU A 1 98 ? -14.258 -22.703 -18.109 1 96.81 98 LEU A CA 1
ATOM 777 C C . LEU A 1 98 ? -14.445 -21.547 -19.094 1 96.81 98 LEU A C 1
ATOM 779 O O . LEU A 1 98 ? -15.414 -21.531 -19.859 1 96.81 98 LEU A O 1
ATOM 783 N N . ASN A 1 99 ? -13.477 -20.609 -19.125 1 96.38 99 ASN A N 1
ATOM 784 C CA . ASN A 1 99 ? -13.75 -19.375 -19.844 1 96.38 99 ASN A CA 1
ATOM 785 C C . ASN A 1 99 ? -12.703 -19.109 -20.922 1 96.38 99 ASN A C 1
ATOM 787 O O . ASN A 1 99 ? -12.953 -18.359 -21.875 1 96.38 99 ASN A O 1
ATOM 791 N N . ARG A 1 100 ? -11.578 -19.672 -20.781 1 98.12 100 ARG A N 1
ATOM 792 C CA . ARG A 1 100 ? -10.445 -19.391 -21.656 1 98.12 100 ARG A CA 1
ATOM 793 C C . ARG A 1 100 ? -9.688 -20.672 -22 1 98.12 100 ARG A C 1
ATOM 795 O O . ARG A 1 100 ? -8.453 -20.688 -22 1 98.12 100 ARG A O 1
ATOM 802 N N . ASN A 1 101 ? -10.391 -21.734 -22.266 1 98.06 101 ASN A N 1
ATOM 803 C CA . ASN A 1 101 ? -9.828 -23.062 -22.438 1 98.06 101 ASN A CA 1
ATOM 804 C C . ASN A 1 101 ? -8.805 -23.094 -23.578 1 98.06 101 ASN A C 1
ATOM 806 O O . ASN A 1 101 ? -7.711 -23.641 -23.406 1 98.06 101 ASN A O 1
ATOM 810 N N . PHE A 1 102 ? -9.102 -22.484 -24.688 1 98.06 102 PHE A N 1
ATOM 811 C CA . PHE A 1 102 ? -8.227 -22.516 -25.844 1 98.06 102 PHE A CA 1
ATOM 812 C C . PHE A 1 102 ? -6.898 -21.828 -25.547 1 98.06 102 PHE A C 1
ATOM 814 O O . PHE A 1 102 ? -5.832 -22.359 -25.859 1 98.06 102 PHE A O 1
ATOM 821 N N . GLU A 1 103 ? -6.938 -20.609 -25 1 98.38 103 GLU A N 1
ATOM 822 C CA . GLU A 1 103 ? -5.738 -19.844 -24.641 1 98.38 103 GLU A CA 1
ATOM 823 C C . GLU A 1 103 ? -4.879 -20.625 -23.641 1 98.38 103 GLU A C 1
ATOM 825 O O . GLU A 1 103 ? -3.652 -20.656 -23.766 1 98.38 103 GLU A O 1
ATOM 830 N N . PHE A 1 104 ? -5.559 -21.219 -22.734 1 98.62 104 PHE A N 1
ATOM 831 C CA . PHE A 1 104 ? -4.871 -21.984 -21.703 1 98.62 104 PHE A CA 1
ATOM 832 C C . PHE A 1 104 ? -4.156 -23.188 -22.312 1 98.62 104 PHE A C 1
ATOM 834 O O . PHE A 1 104 ? -2.951 -23.359 -22.109 1 98.62 104 PHE A O 1
ATOM 841 N N . LYS A 1 105 ? -4.871 -23.969 -23.031 1 98.31 105 LYS A N 1
ATOM 842 C CA . LYS A 1 105 ? -4.324 -25.172 -23.672 1 98.31 105 LYS A CA 1
ATOM 843 C C . LYS A 1 105 ? -3.16 -24.812 -24.594 1 98.31 105 LYS A C 1
ATOM 845 O O . LYS A 1 105 ? -2.145 -25.516 -24.609 1 98.31 105 LYS A O 1
ATOM 850 N N . ASN A 1 106 ? -3.328 -23.797 -25.344 1 98 106 ASN A N 1
ATOM 851 C CA . ASN A 1 106 ? -2.277 -23.359 -26.266 1 98 106 ASN A CA 1
ATOM 852 C C . ASN A 1 106 ? -1.007 -22.969 -25.516 1 98 106 ASN A C 1
ATOM 854 O O . ASN A 1 106 ? 0.1 -23.297 -25.953 1 98 106 ASN A O 1
ATOM 858 N N . PHE A 1 107 ? -1.146 -22.266 -24.453 1 98.44 107 PHE A N 1
ATOM 859 C CA . PHE A 1 107 ? 0.005 -21.859 -23.672 1 98.44 107 PHE A CA 1
ATOM 860 C C . PHE A 1 107 ? 0.771 -23.078 -23.156 1 98.44 107 PHE A C 1
ATOM 862 O O . PHE A 1 107 ? 1.994 -23.141 -23.281 1 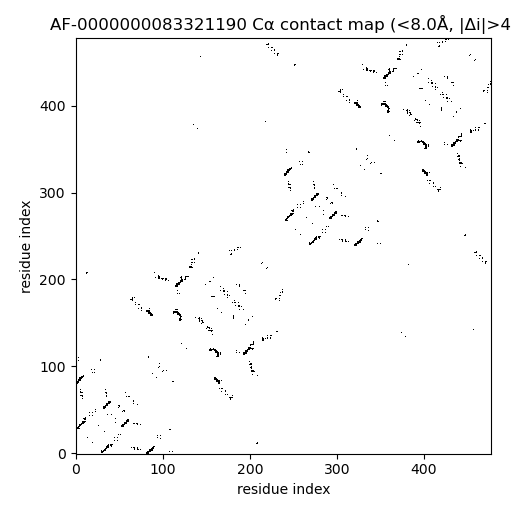98.44 107 PHE A O 1
ATOM 869 N N . ILE A 1 108 ? 0.052 -24.047 -22.578 1 98.56 108 ILE A N 1
ATOM 870 C CA . ILE A 1 108 ? 0.69 -25.219 -22 1 98.56 108 ILE A CA 1
ATOM 871 C C . ILE A 1 108 ? 1.378 -26.031 -23.109 1 98.56 108 ILE A C 1
ATOM 873 O O . ILE A 1 108 ? 2.479 -26.547 -22.906 1 98.56 108 ILE A O 1
ATOM 877 N N . SER A 1 109 ? 0.768 -26.078 -24.234 1 97.25 109 SER A N 1
ATOM 878 C CA . SER A 1 109 ? 1.314 -26.875 -25.328 1 97.25 109 SER A CA 1
ATOM 879 C C . SER A 1 109 ? 2.66 -26.344 -25.797 1 97.25 109 SER A C 1
ATOM 881 O O . SER A 1 109 ? 3.51 -27.094 -26.266 1 97.25 109 SER A O 1
ATOM 883 N N . THR A 1 110 ? 2.891 -25.047 -25.578 1 96.12 110 THR A N 1
ATOM 884 C CA . THR A 1 110 ? 4.113 -24.422 -26.078 1 96.12 110 THR A CA 1
ATOM 885 C C . THR A 1 110 ? 5.16 -24.344 -24.969 1 96.12 110 THR A C 1
ATOM 887 O O . THR A 1 110 ? 6.289 -23.906 -25.203 1 96.12 110 THR A O 1
ATOM 890 N N . LEU A 1 111 ? 4.797 -24.734 -23.812 1 96.62 111 LEU A N 1
ATOM 891 C CA . LEU A 1 111 ? 5.695 -24.641 -22.656 1 96.62 111 LEU A CA 1
ATOM 892 C C . LEU A 1 111 ? 6.895 -25.562 -22.828 1 96.62 111 LEU A C 1
ATOM 894 O O . LEU A 1 111 ? 6.734 -26.781 -22.922 1 96.62 111 LEU A O 1
ATOM 898 N N . ASN A 1 112 ? 8.07 -25.047 -22.969 1 96.12 112 ASN A N 1
ATOM 899 C CA . ASN A 1 112 ? 9.336 -25.766 -23.094 1 96.12 112 ASN A CA 1
ATOM 900 C C . ASN A 1 112 ? 10.484 -24.984 -22.453 1 96.12 112 ASN A C 1
ATOM 902 O O . ASN A 1 112 ? 11.266 -24.344 -23.156 1 96.12 112 ASN A O 1
ATOM 906 N N . LEU A 1 113 ? 10.609 -25.141 -21.141 1 96.62 113 LEU A N 1
ATOM 907 C CA . LEU A 1 113 ? 11.578 -24.359 -20.375 1 96.62 113 LEU A CA 1
ATOM 908 C C . LEU A 1 113 ? 12.836 -25.188 -20.109 1 96.62 113 LEU A C 1
ATOM 910 O O . LEU A 1 113 ? 12.75 -26.391 -19.859 1 96.62 113 LEU A O 1
ATOM 914 N N . LYS A 1 114 ? 13.961 -24.531 -20.219 1 94.44 114 LYS A N 1
ATOM 915 C CA . LYS A 1 114 ? 15.258 -25.125 -19.891 1 94.44 114 LYS A CA 1
ATOM 916 C C . LYS A 1 114 ? 16.031 -24.25 -18.922 1 94.44 114 LYS A C 1
ATOM 918 O O . LYS A 1 114 ? 16.578 -23.219 -19.312 1 94.44 114 LYS A O 1
ATOM 923 N N . ASN A 1 115 ? 16.125 -24.688 -17.734 1 94.88 115 ASN A N 1
ATOM 924 C CA . ASN A 1 115 ? 16.844 -24 -16.672 1 94.88 115 ASN A CA 1
ATOM 925 C C . ASN A 1 115 ? 16.406 -22.547 -16.562 1 94.88 115 ASN A C 1
ATOM 927 O O . ASN A 1 115 ? 17.25 -21.641 -16.562 1 94.88 115 ASN A O 1
ATOM 931 N N . GLU A 1 116 ? 15.102 -22.344 -16.469 1 96.12 116 GLU A N 1
ATOM 932 C CA . GLU A 1 116 ? 14.531 -21 -16.391 1 96.12 116 GLU A CA 1
ATOM 933 C C . GLU A 1 116 ? 13.281 -20.969 -15.523 1 96.12 116 GLU A C 1
ATOM 935 O O . GLU A 1 116 ? 12.617 -22 -15.352 1 96.12 116 GLU A O 1
ATOM 940 N N . TYR A 1 117 ? 13.125 -19.891 -14.922 1 98.69 117 TYR A N 1
ATOM 941 C CA . TYR A 1 117 ? 11.875 -19.578 -14.227 1 98.69 117 TYR A CA 1
ATOM 942 C C . TYR A 1 117 ? 11.039 -18.594 -15.023 1 98.69 117 TYR A C 1
ATOM 944 O O . TYR A 1 117 ? 11.539 -17.547 -15.438 1 98.69 117 TYR A O 1
ATOM 952 N N . ARG A 1 118 ? 9.82 -18.953 -15.234 1 98.75 118 ARG A N 1
ATOM 953 C CA . ARG A 1 118 ? 8.914 -18.094 -16 1 98.75 118 ARG A CA 1
ATOM 954 C C . ARG A 1 118 ? 7.801 -17.547 -15.117 1 98.75 118 ARG A C 1
ATOM 956 O O . ARG A 1 118 ? 6.93 -18.297 -14.672 1 98.75 118 ARG A O 1
ATOM 963 N N . ILE A 1 119 ? 7.852 -16.25 -14.898 1 98.81 119 ILE A N 1
ATOM 964 C CA . ILE A 1 119 ? 6.684 -15.594 -14.336 1 98.81 119 ILE A CA 1
ATOM 965 C C . ILE A 1 119 ? 5.559 -15.562 -15.367 1 98.81 119 ILE A C 1
ATOM 967 O O . ILE A 1 119 ? 5.777 -15.211 -16.531 1 98.81 119 ILE A O 1
ATOM 971 N N . VAL A 1 120 ? 4.418 -16.016 -14.969 1 98.81 120 VAL A N 1
ATOM 972 C CA . VAL A 1 120 ? 3.246 -15.977 -15.836 1 98.81 120 VAL A CA 1
ATOM 973 C C . VAL A 1 120 ? 2.236 -14.969 -15.289 1 98.81 120 VAL A C 1
ATOM 975 O O . VAL A 1 120 ? 1.637 -15.195 -14.234 1 98.81 120 VAL A O 1
ATOM 978 N N . GLY A 1 121 ? 2.1 -13.906 -15.992 1 98.69 121 GLY A N 1
ATOM 979 C CA . GLY A 1 121 ? 1.27 -12.812 -15.516 1 98.69 121 GLY A CA 1
ATOM 980 C C . GLY A 1 121 ? 0.087 -12.523 -16.422 1 98.69 121 GLY A C 1
ATOM 981 O O . GLY A 1 121 ? 0.022 -13.023 -17.547 1 98.69 121 GLY A O 1
ATOM 982 N N . ARG A 1 122 ? -0.851 -11.781 -15.969 1 98.5 122 ARG A N 1
ATOM 983 C CA . ARG A 1 122 ? -2.051 -11.375 -16.688 1 98.5 122 ARG A CA 1
ATOM 984 C C . ARG A 1 122 ? -1.714 -10.359 -17.781 1 98.5 122 ARG A C 1
ATOM 986 O O . ARG A 1 122 ? -0.855 -9.5 -17.594 1 98.5 122 ARG A O 1
ATOM 993 N N . ASN A 1 123 ? -2.447 -10.484 -18.859 1 98.06 123 ASN A N 1
ATOM 994 C CA . ASN A 1 123 ? -2.383 -9.352 -19.781 1 98.06 123 ASN A CA 1
ATOM 995 C C . ASN A 1 123 ? -3.148 -8.148 -19.25 1 98.06 123 ASN A C 1
ATOM 997 O O . ASN A 1 123 ? -3.814 -8.234 -18.203 1 98.06 123 ASN A O 1
ATOM 1001 N N . SER A 1 124 ? -3.07 -7.023 -20 1 97.25 124 SER A N 1
ATOM 1002 C CA . SER A 1 124 ? -3.631 -5.77 -19.516 1 97.25 124 SER A CA 1
ATOM 1003 C C . SER A 1 124 ? -5.137 -5.883 -19.312 1 97.25 124 SER A C 1
ATOM 1005 O O . SER A 1 124 ? -5.672 -5.395 -18.312 1 97.25 124 SER A O 1
ATOM 1007 N N . LYS A 1 125 ? -5.836 -6.547 -20.203 1 97.44 125 LYS A N 1
ATOM 1008 C CA . LYS A 1 125 ? -7.285 -6.695 -20.125 1 97.44 125 LYS A CA 1
ATOM 1009 C C . LYS A 1 125 ? -7.684 -7.512 -18.906 1 97.44 125 LYS A C 1
ATOM 1011 O O . LYS A 1 125 ? -8.586 -7.117 -18.156 1 97.44 125 LYS A O 1
ATOM 1016 N N . ASP A 1 126 ? -7.039 -8.641 -18.703 1 97.75 126 ASP A N 1
ATOM 1017 C CA . ASP A 1 126 ? -7.332 -9.477 -17.547 1 97.75 126 ASP A CA 1
ATOM 1018 C C . ASP A 1 126 ? -6.945 -8.781 -16.25 1 97.75 126 ASP A C 1
ATOM 1020 O O . ASP A 1 126 ? -7.672 -8.852 -15.25 1 97.75 126 ASP A O 1
ATOM 1024 N N . PHE A 1 127 ? -5.816 -8.07 -16.266 1 98.12 127 PHE A N 1
ATOM 1025 C CA . PHE A 1 127 ? -5.383 -7.328 -15.086 1 98.12 127 PHE A CA 1
ATOM 1026 C C . PHE A 1 127 ? -6.43 -6.301 -14.68 1 98.12 127 PHE A C 1
ATOM 1028 O O . PHE A 1 127 ? -6.777 -6.199 -13.5 1 98.12 127 PHE A O 1
ATOM 1035 N N . GLU A 1 128 ? -7.055 -5.625 -15.633 1 97.5 128 GLU A N 1
ATOM 1036 C CA . GLU A 1 128 ? -7.996 -4.539 -15.383 1 97.5 128 GLU A CA 1
ATOM 1037 C C . GLU A 1 128 ? -9.375 -5.078 -15.008 1 97.5 128 GLU A C 1
ATOM 1039 O O . GLU A 1 128 ? -10.258 -4.316 -14.609 1 97.5 128 GLU A O 1
ATOM 1044 N N . SER A 1 129 ? -9.539 -6.371 -15.133 1 96.56 129 SER A N 1
ATOM 1045 C CA . SER A 1 129 ? -10.805 -6.969 -14.734 1 96.56 129 SER A CA 1
ATOM 1046 C C . SER A 1 129 ? -10.875 -7.164 -13.227 1 96.56 129 SER A C 1
ATOM 1048 O O . SER A 1 129 ? -11.945 -7.422 -12.672 1 96.56 129 SER A O 1
ATOM 1050 N N . TYR A 1 130 ? -9.758 -7.031 -12.492 1 96.75 130 TYR A N 1
ATOM 1051 C CA . TYR A 1 130 ? -9.703 -7.203 -11.047 1 96.75 130 TYR A CA 1
ATOM 1052 C C . TYR A 1 130 ? -10.195 -5.949 -10.328 1 96.75 130 TYR A C 1
ATOM 1054 O O . TYR A 1 130 ? -10.258 -4.871 -10.93 1 96.75 130 TYR A O 1
ATOM 1062 N N . PRO A 1 131 ? -10.633 -6.137 -9.07 1 96.12 131 PRO A N 1
ATOM 1063 C CA . PRO A 1 131 ? -11.078 -4.973 -8.297 1 96.12 131 PRO A CA 1
ATOM 1064 C C . PRO A 1 131 ? -9.977 -3.922 -8.141 1 96.12 131 PRO A C 1
ATOM 1066 O O . PRO A 1 131 ? -8.789 -4.258 -8.125 1 96.12 131 PRO A O 1
ATOM 1069 N N . ASP A 1 132 ? -10.312 -2.691 -7.922 1 96.12 132 ASP A N 1
ATOM 1070 C CA . ASP A 1 132 ? -9.383 -1.574 -7.762 1 96.12 132 ASP A CA 1
ATOM 1071 C C . ASP A 1 132 ? -8.391 -1.844 -6.637 1 96.12 132 ASP A C 1
ATOM 1073 O O . ASP A 1 132 ? -7.219 -1.464 -6.734 1 96.12 132 ASP A O 1
ATOM 1077 N N . THR A 1 133 ? -8.836 -2.49 -5.57 1 96.94 133 THR A N 1
ATOM 1078 C CA . THR A 1 133 ? -7.98 -2.76 -4.422 1 96.94 133 THR A CA 1
ATOM 1079 C C . THR A 1 133 ? -6.77 -3.592 -4.836 1 96.94 133 THR A C 1
ATOM 1081 O O . THR A 1 133 ? -5.664 -3.381 -4.336 1 96.94 133 THR A O 1
ATOM 1084 N N . TRP A 1 134 ? -6.961 -4.453 -5.82 1 96.88 134 TRP A N 1
ATOM 1085 C CA . TRP A 1 134 ? -5.871 -5.273 -6.34 1 96.88 134 TRP A CA 1
ATOM 1086 C C . TRP A 1 134 ? -5.004 -4.473 -7.305 1 96.88 134 TRP A C 1
ATOM 1088 O O . TRP A 1 134 ? -3.787 -4.371 -7.117 1 96.88 134 TRP A O 1
ATOM 1098 N N . ILE A 1 135 ? -5.688 -3.857 -8.266 1 98 135 ILE A N 1
ATOM 1099 C CA . ILE A 1 135 ? -5.004 -3.203 -9.375 1 98 135 ILE A CA 1
ATOM 1100 C C . ILE A 1 135 ? -4.082 -2.107 -8.844 1 98 135 ILE A C 1
ATOM 1102 O O . ILE A 1 135 ? -2.904 -2.049 -9.203 1 98 135 ILE A O 1
ATOM 1106 N N . GLU A 1 136 ? -4.566 -1.351 -7.977 1 97.94 136 GLU A N 1
ATOM 1107 C CA . GLU A 1 136 ? -3.852 -0.156 -7.535 1 97.94 136 GLU A CA 1
ATOM 1108 C C . GLU A 1 136 ? -2.662 -0.519 -6.652 1 97.94 136 GLU A C 1
ATOM 1110 O O . GLU A 1 136 ? -1.604 0.106 -6.742 1 97.94 136 GLU A O 1
ATOM 1115 N N . THR A 1 137 ? -2.807 -1.518 -5.797 1 98.25 137 THR A N 1
ATOM 1116 C CA . THR A 1 137 ? -1.7 -1.92 -4.934 1 98.25 137 THR A CA 1
ATOM 1117 C C . THR A 1 137 ? -0.685 -2.752 -5.711 1 98.25 137 THR A C 1
ATOM 1119 O O . THR A 1 137 ? 0.524 -2.586 -5.535 1 98.25 137 THR A O 1
ATOM 1122 N N . GLU A 1 138 ? -1.143 -3.58 -6.605 1 98.44 138 GLU A N 1
ATOM 1123 C CA . GLU A 1 138 ? -0.23 -4.445 -7.348 1 98.44 138 GLU A CA 1
ATOM 1124 C C . GLU A 1 138 ? 0.567 -3.65 -8.375 1 98.44 138 GLU A C 1
ATOM 1126 O O . GLU A 1 138 ? 1.688 -4.027 -8.727 1 98.44 138 GLU A O 1
ATOM 1131 N N . ARG A 1 139 ? -0.026 -2.592 -8.875 1 98.31 139 ARG A N 1
ATOM 1132 C CA . ARG A 1 139 ? 0.727 -1.747 -9.797 1 98.31 139 ARG A CA 1
ATOM 1133 C C . ARG A 1 139 ? 2.016 -1.246 -9.148 1 98.31 139 ARG A C 1
ATOM 1135 O O . ARG A 1 139 ? 3.045 -1.13 -9.82 1 98.31 139 ARG A O 1
ATOM 1142 N N . ILE A 1 140 ? 1.928 -0.94 -7.887 1 98.31 140 ILE A N 1
ATOM 1143 C CA . ILE A 1 140 ? 3.104 -0.482 -7.156 1 98.31 140 ILE A CA 1
ATOM 1144 C C . ILE A 1 140 ? 4.133 -1.606 -7.078 1 98.31 140 ILE A C 1
ATOM 1146 O O . ILE A 1 140 ? 5.312 -1.4 -7.379 1 98.31 140 ILE A O 1
ATOM 1150 N N . THR A 1 141 ? 3.709 -2.781 -6.73 1 98.62 141 THR A N 1
ATOM 1151 C CA . THR A 1 141 ? 4.586 -3.941 -6.602 1 98.62 141 THR A CA 1
ATOM 1152 C C . THR A 1 141 ? 5.199 -4.305 -7.953 1 98.62 141 THR A C 1
ATOM 1154 O O . THR A 1 141 ? 6.406 -4.539 -8.047 1 98.62 141 THR A O 1
ATOM 1157 N N . ASN A 1 142 ? 4.371 -4.305 -8.977 1 98.69 142 ASN A N 1
ATOM 1158 C CA . ASN A 1 142 ? 4.828 -4.668 -10.312 1 98.69 142 ASN A CA 1
ATOM 1159 C C . ASN A 1 142 ? 5.855 -3.67 -10.844 1 98.69 142 ASN A C 1
ATOM 1161 O O . ASN A 1 142 ? 6.805 -4.055 -11.531 1 98.69 142 ASN A O 1
ATOM 1165 N N . LYS A 1 143 ? 5.617 -2.426 -10.555 1 97.88 143 LYS A N 1
ATOM 1166 C CA . LYS A 1 143 ? 6.559 -1.391 -10.977 1 97.88 143 LYS A CA 1
ATOM 1167 C C . LYS A 1 143 ? 7.957 -1.667 -10.43 1 97.88 143 LYS A C 1
ATOM 1169 O O . LYS A 1 143 ? 8.945 -1.602 -11.172 1 97.88 143 LYS A O 1
ATOM 1174 N N . VAL A 1 144 ? 8.07 -2.01 -9.211 1 97.81 144 VAL A N 1
ATOM 1175 C CA . VAL A 1 144 ? 9.359 -2.25 -8.57 1 97.81 144 VAL A CA 1
ATOM 1176 C C . VAL A 1 144 ? 9.938 -3.58 -9.047 1 97.81 144 VAL A C 1
ATOM 1178 O O . VAL A 1 144 ? 11.141 -3.689 -9.297 1 97.81 144 VAL A O 1
ATOM 1181 N N . ALA A 1 145 ? 9.062 -4.555 -9.195 1 98.5 145 ALA A N 1
ATOM 1182 C CA . ALA A 1 145 ? 9.492 -5.852 -9.711 1 98.5 145 ALA A CA 1
ATOM 1183 C C . ALA A 1 145 ? 10.133 -5.711 -11.086 1 98.5 145 ALA A C 1
ATOM 1185 O O . ALA A 1 145 ? 11.102 -6.406 -11.398 1 98.5 145 ALA A O 1
ATOM 1186 N N . ALA A 1 146 ? 9.547 -4.852 -11.914 1 98.25 146 ALA A N 1
ATOM 1187 C CA . ALA A 1 146 ? 10.094 -4.621 -13.25 1 98.25 146 ALA A CA 1
ATOM 1188 C C . ALA A 1 146 ? 11.555 -4.195 -13.18 1 98.25 146 ALA A C 1
ATOM 1190 O O . ALA A 1 146 ? 12.383 -4.66 -13.969 1 98.25 146 ALA A O 1
ATOM 1191 N N . LYS A 1 147 ? 11.844 -3.396 -12.25 1 96.38 147 LYS A N 1
ATOM 1192 C CA . LYS A 1 147 ? 13.219 -2.93 -12.07 1 96.38 147 LYS A CA 1
ATOM 1193 C C . LYS A 1 147 ? 14.109 -4.039 -11.523 1 96.38 147 LYS A C 1
ATOM 1195 O O . LYS A 1 147 ? 15.227 -4.242 -12 1 96.38 147 LYS A O 1
ATOM 1200 N N . ILE A 1 148 ? 13.648 -4.746 -10.578 1 97 148 ILE A N 1
ATOM 1201 C CA . ILE A 1 148 ? 14.438 -5.762 -9.883 1 97 148 ILE A CA 1
ATOM 1202 C C . ILE A 1 148 ? 14.789 -6.895 -10.844 1 97 148 ILE A C 1
ATOM 1204 O O . ILE A 1 148 ? 15.914 -7.395 -10.844 1 97 148 ILE A O 1
ATOM 1208 N N . PHE A 1 149 ? 13.906 -7.25 -11.695 1 97.75 149 PHE A N 1
ATOM 1209 C CA . PHE A 1 149 ? 14.109 -8.398 -12.57 1 97.75 149 PHE A CA 1
ATOM 1210 C C . PHE A 1 149 ? 14.547 -7.945 -13.961 1 97.75 149 PHE A C 1
ATOM 1212 O O . PHE A 1 149 ? 14.93 -8.766 -14.789 1 97.75 149 PHE A O 1
ATOM 1219 N N . GLY A 1 150 ? 14.445 -6.605 -14.211 1 97.44 150 GLY A N 1
ATOM 1220 C CA . GLY A 1 150 ? 14.758 -6.105 -15.531 1 97.44 150 GLY A CA 1
ATOM 1221 C C . GLY A 1 150 ? 13.781 -6.559 -16.594 1 97.44 150 GLY A C 1
ATOM 1222 O O . GLY A 1 150 ? 14.172 -6.891 -17.719 1 97.44 150 GLY A O 1
ATOM 1223 N N . ILE A 1 151 ? 12.516 -6.699 -16.172 1 97.81 151 ILE A N 1
ATOM 1224 C CA . ILE A 1 151 ? 11.461 -7.16 -17.062 1 97.81 151 ILE A CA 1
ATOM 1225 C C . ILE A 1 151 ? 10.344 -6.121 -17.125 1 97.81 151 ILE A C 1
ATOM 1227 O O . ILE A 1 151 ? 9.641 -5.895 -16.141 1 97.81 151 ILE A O 1
ATOM 1231 N N . ASP A 1 152 ? 10.102 -5.586 -18.266 1 96 152 ASP A N 1
ATOM 1232 C CA . ASP A 1 152 ? 9.078 -4.559 -18.422 1 96 152 ASP A CA 1
ATOM 1233 C C . ASP A 1 152 ? 7.676 -5.156 -18.281 1 96 152 ASP A C 1
ATOM 1235 O O . ASP A 1 152 ? 7.418 -6.262 -18.75 1 96 152 ASP A O 1
ATOM 1239 N N . ASN A 1 153 ? 6.766 -4.492 -17.688 1 95.31 153 ASN A N 1
ATOM 1240 C CA . ASN A 1 153 ? 5.34 -4.773 -17.578 1 95.31 153 ASN A CA 1
ATOM 1241 C C . ASN A 1 153 ? 5.086 -6.117 -16.906 1 95.31 153 ASN A C 1
ATOM 1243 O O . ASN A 1 153 ? 4.121 -6.812 -17.234 1 95.31 153 ASN A O 1
ATOM 1247 N N . VAL A 1 154 ? 6.031 -6.527 -16.078 1 98.31 154 VAL A N 1
ATOM 1248 C CA . VAL A 1 154 ? 5.859 -7.793 -15.367 1 98.31 154 VAL A CA 1
ATOM 1249 C C . VAL A 1 154 ? 4.637 -7.715 -14.453 1 98.31 154 VAL A C 1
ATOM 1251 O O . VAL A 1 154 ? 4.391 -6.684 -13.828 1 98.31 154 VAL A O 1
ATOM 1254 N N . ASP A 1 155 ? 3.77 -8.703 -14.445 1 98.62 155 ASP A N 1
ATOM 1255 C CA . ASP A 1 155 ? 2.699 -8.961 -13.484 1 98.62 155 ASP A CA 1
ATOM 1256 C C . ASP A 1 155 ? 3.076 -10.086 -12.531 1 98.62 155 ASP A C 1
ATOM 1258 O O . ASP A 1 155 ? 2.863 -11.266 -12.836 1 98.62 155 ASP A O 1
ATOM 1262 N N . LEU A 1 156 ? 3.527 -9.711 -11.352 1 98.44 156 LEU A N 1
ATOM 1263 C CA . LEU A 1 156 ? 4.238 -10.625 -10.461 1 98.44 156 LEU A CA 1
ATOM 1264 C C . LEU A 1 156 ? 3.258 -11.414 -9.594 1 98.44 156 LEU A C 1
ATOM 1266 O O . LEU A 1 156 ? 3.541 -12.547 -9.203 1 98.44 156 LEU A O 1
ATOM 1270 N N . LEU A 1 157 ? 2.059 -10.828 -9.328 1 97.44 157 LEU A N 1
ATOM 1271 C CA . LEU A 1 157 ? 1.215 -11.375 -8.273 1 97.44 157 LEU A CA 1
ATOM 1272 C C . LE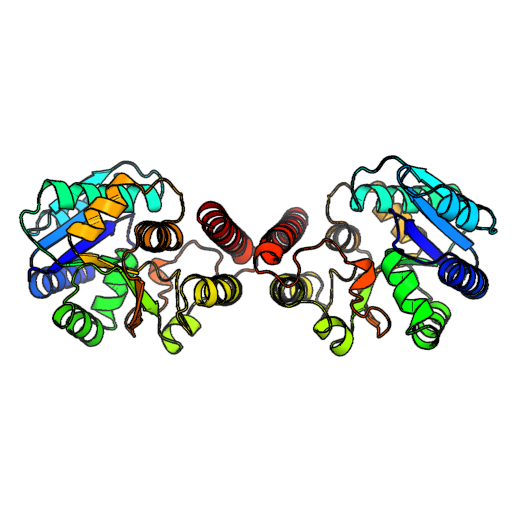U A 1 157 ? 0.005 -12.094 -8.852 1 97.44 157 LEU A C 1
ATOM 1274 O O . LEU A 1 157 ? -1.07 -12.102 -8.25 1 97.44 157 LEU A O 1
ATOM 1278 N N . ALA A 1 158 ? 0.13 -12.641 -10.047 1 95.19 158 ALA A N 1
ATOM 1279 C CA . ALA A 1 158 ? -0.972 -13.336 -10.711 1 95.19 158 ALA A CA 1
ATOM 1280 C C . ALA A 1 158 ? -1.191 -14.719 -10.102 1 95.19 158 ALA A C 1
ATOM 1282 O O . ALA A 1 158 ? -2.238 -15.344 -10.312 1 95.19 158 ALA A O 1
ATOM 1283 N N . GLY A 1 159 ? -0.208 -15.234 -9.352 1 94.12 159 GLY A N 1
ATOM 1284 C CA . GLY A 1 159 ? -0.314 -16.562 -8.766 1 94.12 159 GLY A CA 1
ATOM 1285 C C . GLY A 1 159 ? -0.077 -17.672 -9.766 1 94.12 159 GLY A C 1
ATOM 1286 O O . GLY A 1 159 ? -0.725 -18.719 -9.703 1 94.12 159 GLY A O 1
ATOM 1287 N N . CYS A 1 160 ? 0.767 -17.438 -10.711 1 97.62 160 CYS A N 1
ATOM 1288 C CA . CYS A 1 160 ? 1.035 -18.375 -11.789 1 97.62 160 CYS A CA 1
ATOM 1289 C C . CYS A 1 160 ? 2.494 -18.312 -12.227 1 97.62 160 CYS A C 1
ATOM 1291 O O . CYS A 1 160 ? 3.074 -17.219 -12.305 1 97.62 160 CYS A O 1
ATOM 1293 N N . CYS A 1 161 ? 3.131 -19.5 -12.453 1 98.81 161 CYS A N 1
ATOM 1294 C CA . CYS A 1 161 ? 4.516 -19.562 -12.914 1 98.81 161 CYS A CA 1
ATOM 1295 C C . CYS A 1 161 ? 4.828 -20.922 -13.539 1 98.81 161 CYS A C 1
ATOM 1297 O O . CYS A 1 161 ? 3.998 -21.828 -13.5 1 98.81 161 CYS A O 1
ATOM 1299 N N . ALA A 1 162 ? 6.004 -21.016 -14.188 1 98.88 162 ALA A N 1
ATOM 1300 C CA . ALA A 1 162 ? 6.488 -22.266 -14.773 1 98.88 162 ALA A CA 1
ATOM 1301 C C . ALA A 1 162 ? 8 -22.391 -14.625 1 98.88 162 ALA A C 1
ATOM 1303 O O . ALA A 1 162 ? 8.711 -21.391 -14.586 1 98.88 162 ALA A O 1
ATOM 1304 N N . PHE A 1 163 ? 8.453 -23.578 -14.516 1 98.69 163 PHE A N 1
ATOM 1305 C CA . PHE A 1 163 ? 9.875 -23.859 -14.359 1 98.69 163 PHE A CA 1
ATOM 1306 C C . PHE A 1 163 ? 10.164 -25.344 -14.602 1 98.69 163 PHE A C 1
ATOM 1308 O O . PHE A 1 163 ? 9.242 -26.156 -14.648 1 98.69 163 PHE A O 1
ATOM 1315 N N . ASP A 1 164 ? 11.367 -25.672 -14.844 1 97.06 164 ASP A N 1
ATOM 1316 C CA . ASP A 1 164 ? 11.711 -27.078 -15.031 1 97.06 164 ASP A CA 1
ATOM 1317 C C . ASP A 1 164 ? 12.102 -27.734 -13.703 1 97.06 164 ASP A C 1
ATOM 1319 O O . ASP A 1 164 ? 12.164 -27.062 -12.672 1 97.06 164 ASP A O 1
ATOM 1323 N N . SER A 1 165 ? 12.344 -29.047 -13.734 1 95.5 165 SER A N 1
ATOM 1324 C CA . SER A 1 165 ? 12.578 -29.844 -12.531 1 95.5 165 SER A CA 1
ATOM 1325 C C . SER A 1 165 ? 13.82 -29.359 -11.781 1 95.5 165 SER A C 1
ATOM 1327 O O . SER A 1 165 ? 13.859 -29.391 -10.555 1 95.5 165 SER A O 1
ATOM 1329 N N . ASN A 1 166 ? 14.859 -28.922 -12.477 1 96.12 166 ASN A N 1
ATOM 1330 C CA . ASN A 1 166 ? 16.062 -28.406 -11.828 1 96.12 166 ASN A CA 1
ATOM 1331 C C . ASN A 1 166 ? 15.781 -27.156 -11.016 1 96.12 166 ASN A C 1
ATOM 1333 O O . ASN A 1 166 ? 16.219 -27.031 -9.875 1 96.12 166 ASN A O 1
ATOM 1337 N N . VAL A 1 167 ? 15.039 -26.266 -11.633 1 98.44 167 VAL A N 1
ATOM 1338 C CA . VAL A 1 167 ? 14.672 -25.016 -10.977 1 98.44 167 VAL A CA 1
ATOM 1339 C C . VAL A 1 167 ? 13.758 -25.312 -9.789 1 98.44 167 VAL A C 1
ATOM 1341 O O . VAL A 1 167 ? 13.891 -24.703 -8.727 1 98.44 167 VAL A O 1
ATOM 1344 N N . GLY A 1 168 ? 12.844 -26.266 -9.961 1 98.5 168 GLY A N 1
ATOM 1345 C CA . GLY A 1 168 ? 11.977 -26.672 -8.875 1 98.5 168 GLY A CA 1
ATOM 1346 C C . GLY A 1 168 ? 12.727 -27.141 -7.648 1 98.5 168 GLY A C 1
ATOM 1347 O O . GLY A 1 168 ? 12.344 -26.828 -6.52 1 98.5 168 GLY A O 1
ATOM 1348 N N . LYS A 1 169 ? 13.773 -27.875 -7.863 1 98.25 169 LYS A N 1
ATOM 1349 C CA . LYS A 1 169 ? 14.586 -28.359 -6.754 1 98.25 169 LYS A CA 1
ATOM 1350 C C . LYS A 1 169 ? 15.219 -27.203 -5.988 1 98.25 169 LYS A C 1
ATOM 1352 O O . LYS A 1 169 ? 15.227 -27.203 -4.754 1 98.25 169 LYS A O 1
ATOM 1357 N N . VAL A 1 170 ? 15.742 -26.234 -6.746 1 98.62 170 VAL A N 1
ATOM 1358 C CA . VAL A 1 170 ? 16.359 -25.062 -6.137 1 98.62 170 VAL A CA 1
ATOM 1359 C C . VAL A 1 170 ? 15.336 -24.312 -5.293 1 98.62 170 VAL A C 1
ATOM 1361 O O . VAL A 1 170 ? 15.625 -23.922 -4.16 1 98.62 170 VAL A O 1
ATOM 1364 N N . ILE A 1 171 ? 14.141 -24.141 -5.797 1 98.81 171 ILE A N 1
ATOM 1365 C CA . ILE A 1 171 ? 13.07 -23.438 -5.094 1 98.81 171 ILE A CA 1
ATOM 1366 C C . ILE A 1 171 ? 12.688 -24.219 -3.838 1 98.81 171 ILE A C 1
ATOM 1368 O O . ILE A 1 171 ? 12.602 -23.641 -2.748 1 98.81 171 ILE A O 1
ATOM 1372 N N . ALA A 1 172 ? 12.516 -25.5 -4 1 98.69 172 ALA A N 1
ATOM 1373 C CA . ALA A 1 172 ? 12.078 -26.344 -2.891 1 98.69 172 ALA A CA 1
ATOM 1374 C C . ALA A 1 172 ? 13.078 -26.312 -1.739 1 98.69 172 ALA A C 1
ATOM 1376 O O . ALA A 1 172 ? 12.688 -26.375 -0.57 1 98.69 172 ALA A O 1
ATOM 1377 N N . GLU A 1 173 ? 14.305 -26.188 -2.031 1 98.44 173 GLU A N 1
ATOM 1378 C CA . GLU A 1 173 ? 15.367 -26.203 -1.033 1 98.44 173 GLU A CA 1
ATOM 1379 C C . GLU A 1 173 ? 15.469 -24.859 -0.308 1 98.44 173 GLU A C 1
ATOM 1381 O O . GLU A 1 173 ? 15.984 -24.797 0.812 1 98.44 173 GLU A O 1
ATOM 1386 N N . ASN A 1 174 ? 14.914 -23.797 -0.876 1 98.44 174 ASN A N 1
ATOM 1387 C CA . ASN A 1 174 ? 15.266 -22.484 -0.351 1 98.44 174 ASN A CA 1
ATOM 1388 C C . ASN A 1 174 ? 14.023 -21.703 0.058 1 98.44 174 ASN A C 1
ATOM 1390 O O . ASN A 1 174 ? 14.117 -20.703 0.77 1 98.44 174 ASN A O 1
ATOM 1394 N N . SER A 1 175 ? 12.812 -22.094 -0.328 1 98.56 175 SER A N 1
ATOM 1395 C CA . SER A 1 175 ? 11.602 -21.312 -0.122 1 98.56 175 SER A CA 1
ATOM 1396 C C . SER A 1 175 ? 11.117 -21.406 1.321 1 98.56 175 SER A C 1
ATOM 1398 O O . SER A 1 175 ? 10.953 -22.5 1.854 1 98.56 175 SER A O 1
ATOM 1400 N N . THR A 1 176 ? 10.883 -20.266 2.021 1 97.69 176 THR A N 1
ATOM 1401 C CA . THR A 1 176 ? 10.438 -20.25 3.408 1 97.69 176 THR A CA 1
ATOM 1402 C C . THR A 1 176 ? 9.453 -19.109 3.648 1 97.69 176 THR A C 1
ATOM 1404 O O . THR A 1 176 ? 8.805 -19.047 4.695 1 97.69 176 THR A O 1
ATOM 1407 N N . GLU A 1 177 ? 9.297 -18.219 2.717 1 96.75 177 GLU A N 1
ATOM 1408 C CA . GLU A 1 177 ? 8.57 -16.984 2.955 1 96.75 177 GLU A CA 1
ATOM 1409 C C . GLU A 1 177 ? 7.074 -17.172 2.725 1 96.75 177 GLU A C 1
ATOM 1411 O O . GLU A 1 177 ? 6.645 -18.203 2.201 1 96.75 177 GLU A O 1
ATOM 1416 N N . ILE A 1 178 ? 6.316 -16.141 3.006 1 95.5 178 ILE A N 1
ATOM 1417 C CA . ILE A 1 178 ? 4.863 -16.25 3.02 1 95.5 178 ILE A CA 1
ATOM 1418 C C . ILE A 1 178 ? 4.301 -15.867 1.651 1 95.5 178 ILE A C 1
ATOM 1420 O O . ILE A 1 178 ? 3.139 -16.141 1.352 1 95.5 178 ILE A O 1
ATOM 1424 N N . LEU A 1 179 ? 5.082 -15.258 0.815 1 97.19 179 LEU A N 1
ATOM 1425 C CA . LEU A 1 179 ? 4.621 -14.867 -0.512 1 97.19 179 LEU A CA 1
ATOM 1426 C C . LEU A 1 179 ? 5.508 -15.477 -1.596 1 97.19 179 LEU A C 1
ATOM 1428 O O . LEU A 1 179 ? 6.453 -14.836 -2.059 1 97.19 179 LEU A O 1
ATOM 1432 N N . THR A 1 180 ? 5.07 -16.531 -2.066 1 98 180 THR A N 1
ATOM 1433 C CA . THR A 1 180 ? 5.898 -17.297 -2.988 1 98 180 THR A CA 1
ATOM 1434 C C . THR A 1 180 ? 5.969 -16.609 -4.348 1 98 180 THR A C 1
ATOM 1436 O O . THR A 1 180 ? 6.965 -16.75 -5.066 1 98 180 THR A O 1
ATOM 1439 N N . ASP A 1 181 ? 4.926 -15.82 -4.699 1 97.75 181 ASP A N 1
ATOM 1440 C CA . ASP A 1 181 ? 4.918 -15.102 -5.973 1 97.75 181 ASP A CA 1
ATOM 1441 C C . ASP A 1 181 ? 6.148 -14.211 -6.105 1 97.75 181 ASP A C 1
ATOM 1443 O O . ASP A 1 181 ? 6.676 -14.031 -7.207 1 97.75 181 ASP A O 1
ATOM 1447 N N . THR A 1 182 ? 6.531 -13.688 -5.012 1 98.19 182 THR A N 1
ATOM 1448 C CA . THR A 1 182 ? 7.699 -12.805 -5.008 1 98.19 182 THR A CA 1
ATOM 1449 C C . THR A 1 182 ? 8.969 -13.594 -4.691 1 98.19 182 THR A C 1
ATOM 1451 O O . THR A 1 182 ? 10.008 -13.375 -5.309 1 98.19 182 THR A O 1
ATOM 1454 N N . GLU A 1 183 ? 8.906 -14.508 -3.826 1 98.5 183 GLU A N 1
ATOM 1455 C CA . GLU A 1 183 ? 10.078 -15.203 -3.311 1 98.5 183 GLU A CA 1
ATOM 1456 C C . GLU A 1 183 ? 10.688 -16.109 -4.367 1 98.5 183 GLU A C 1
ATOM 1458 O O . GLU A 1 183 ? 11.914 -16.172 -4.52 1 98.5 183 GLU A O 1
ATOM 1463 N N . TRP A 1 184 ? 9.852 -16.891 -5.078 1 98.81 184 TRP A N 1
ATOM 1464 C CA . TRP A 1 184 ? 10.352 -17.938 -5.965 1 98.81 184 TRP A CA 1
ATOM 1465 C C . TRP A 1 184 ? 11.203 -17.328 -7.082 1 98.81 184 TRP A C 1
ATOM 1467 O O . TRP A 1 184 ? 12.336 -17.766 -7.309 1 98.81 184 TRP A O 1
ATOM 1477 N N . PRO A 1 185 ? 10.734 -16.297 -7.766 1 98.75 185 PRO A N 1
ATOM 1478 C CA . PRO A 1 185 ? 11.633 -15.703 -8.758 1 98.75 185 PRO A CA 1
ATOM 1479 C C . PRO A 1 185 ? 12.867 -15.062 -8.133 1 98.75 185 PRO A C 1
ATOM 1481 O O . PRO A 1 185 ? 13.938 -15.039 -8.75 1 98.75 185 PRO A O 1
ATOM 1484 N N . LEU A 1 186 ? 12.773 -14.586 -6.93 1 98.69 186 LEU A N 1
ATOM 1485 C CA . LEU A 1 186 ? 13.938 -14.016 -6.258 1 98.69 186 LEU A CA 1
ATOM 1486 C C . LEU A 1 186 ? 14.953 -15.102 -5.914 1 98.69 186 LEU A C 1
ATOM 1488 O O . LEU A 1 186 ? 16.156 -14.891 -6.059 1 98.69 186 LEU A O 1
ATOM 1492 N N . ILE A 1 187 ? 14.5 -16.219 -5.438 1 98.75 187 ILE A N 1
ATOM 1493 C CA . ILE A 1 187 ? 15.383 -17.359 -5.203 1 98.75 187 ILE A CA 1
ATOM 1494 C C . ILE A 1 187 ? 16.125 -17.719 -6.488 1 98.75 187 ILE A C 1
ATOM 1496 O O . ILE A 1 187 ? 17.328 -17.969 -6.465 1 98.75 187 ILE A O 1
ATOM 1500 N N . CYS A 1 188 ? 15.414 -17.734 -7.602 1 98.69 188 CYS A N 1
ATOM 1501 C CA . CYS A 1 188 ? 16.016 -18.047 -8.891 1 98.69 188 CYS A CA 1
ATOM 1502 C C . CYS A 1 188 ? 17.078 -17 -9.258 1 98.69 188 CYS A C 1
ATOM 1504 O O . CYS A 1 188 ? 18.188 -17.359 -9.664 1 98.69 188 CYS A O 1
ATOM 1506 N N . LYS A 1 189 ? 16.719 -15.773 -9.086 1 97.81 189 LYS A N 1
ATOM 1507 C CA . LYS A 1 189 ? 17.688 -14.711 -9.367 1 97.81 189 LYS A CA 1
ATOM 1508 C C . LYS A 1 189 ? 18.938 -14.875 -8.523 1 97.81 189 LYS A C 1
ATOM 1510 O O . LYS A 1 189 ? 20.062 -14.773 -9.039 1 97.81 189 LYS A O 1
ATOM 1515 N N . ASP A 1 190 ? 18.766 -15.188 -7.281 1 97.62 190 ASP A N 1
ATOM 1516 C CA . ASP A 1 190 ? 19.875 -15.383 -6.352 1 97.62 190 ASP A CA 1
ATOM 1517 C C . ASP A 1 190 ? 20.75 -16.562 -6.773 1 97.62 190 ASP A C 1
ATOM 1519 O O . ASP A 1 190 ? 21.953 -16.578 -6.504 1 97.62 190 ASP A O 1
ATOM 1523 N N . SER A 1 191 ? 20.172 -17.4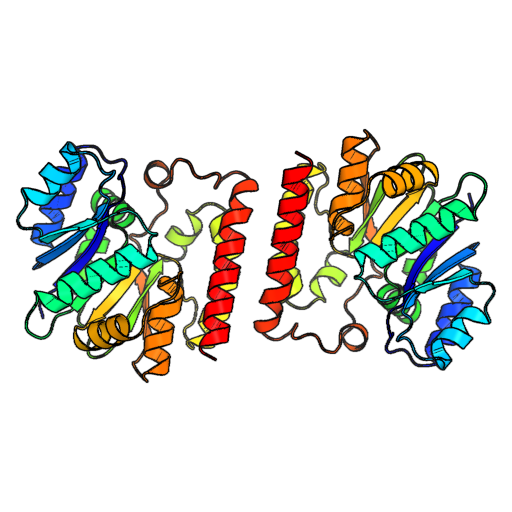84 -7.383 1 97.69 191 SER A N 1
ATOM 1524 C CA . SER A 1 191 ? 20.859 -18.703 -7.781 1 97.69 191 SER A CA 1
ATOM 1525 C C . SER A 1 191 ? 21.359 -18.625 -9.227 1 97.69 191 SER A C 1
ATOM 1527 O O . SER A 1 191 ? 21.703 -19.641 -9.828 1 97.69 191 SER A O 1
ATOM 1529 N N . GLN A 1 192 ? 21.219 -17.453 -9.805 1 96.94 192 GLN A N 1
ATOM 1530 C CA . GLN A 1 192 ? 21.688 -17.172 -11.156 1 96.94 192 GLN A CA 1
ATOM 1531 C C . GLN A 1 192 ? 20.906 -17.969 -12.195 1 96.94 192 GLN A C 1
ATOM 1533 O O . GLN A 1 192 ? 21.453 -18.406 -13.211 1 96.94 192 GLN A O 1
ATOM 1538 N N . ILE A 1 193 ? 19.719 -18.297 -11.836 1 98.12 193 ILE A N 1
ATOM 1539 C CA . ILE A 1 193 ? 18.766 -18.859 -12.789 1 98.12 193 ILE A CA 1
ATOM 1540 C C . ILE A 1 193 ? 18.047 -17.75 -13.523 1 98.12 193 ILE A C 1
ATOM 1542 O O . ILE A 1 193 ? 17.625 -16.75 -12.914 1 98.12 193 ILE A O 1
ATOM 1546 N N . ILE A 1 194 ? 17.906 -17.906 -14.758 1 96.81 194 ILE A N 1
ATOM 1547 C CA . ILE A 1 194 ? 17.281 -16.875 -15.578 1 96.81 194 ILE A CA 1
ATOM 1548 C C . ILE A 1 194 ? 15.797 -16.781 -15.25 1 96.81 194 ILE A C 1
ATOM 1550 O O . ILE A 1 194 ? 15.109 -17.797 -15.18 1 96.81 194 ILE A O 1
ATOM 1554 N N . VAL A 1 195 ? 15.336 -15.57 -15.023 1 98.44 195 VAL A N 1
ATOM 1555 C CA . VAL A 1 195 ? 13.922 -15.289 -14.805 1 98.44 195 VAL A CA 1
ATOM 1556 C C . VAL A 1 195 ? 13.344 -14.562 -16.016 1 98.44 195 VAL A C 1
ATOM 1558 O O . VAL A 1 195 ? 13.82 -13.492 -16.391 1 98.44 195 VAL A O 1
ATOM 1561 N N . ASN A 1 196 ? 12.336 -15.188 -16.609 1 98.06 196 ASN A N 1
ATOM 1562 C CA . ASN A 1 196 ? 11.641 -14.609 -17.75 1 98.06 196 ASN A CA 1
ATOM 1563 C C . ASN A 1 196 ? 10.156 -14.406 -17.469 1 98.06 196 ASN A C 1
ATOM 1565 O O . ASN A 1 196 ? 9.695 -14.672 -16.344 1 98.06 196 ASN A O 1
ATOM 1569 N N . TYR A 1 197 ? 9.461 -13.836 -18.453 1 98.38 197 TYR A N 1
ATOM 1570 C CA . TYR A 1 197 ? 8.07 -13.445 -18.234 1 98.38 197 TYR A CA 1
ATOM 1571 C C . TYR A 1 197 ? 7.223 -13.734 -19.469 1 98.38 197 TYR A C 1
ATOM 1573 O O . TYR A 1 197 ? 7.664 -13.516 -20.594 1 98.38 197 TYR A O 1
ATOM 1581 N N . ASN A 1 198 ? 6.043 -14.305 -19.219 1 98.25 198 ASN A N 1
ATOM 1582 C CA . ASN A 1 198 ? 5 -14.398 -20.234 1 98.25 198 ASN A CA 1
ATOM 1583 C C . ASN A 1 198 ? 3.715 -13.703 -19.781 1 98.25 198 ASN A C 1
ATOM 1585 O O . ASN A 1 198 ? 3.262 -13.906 -18.656 1 98.25 198 ASN A O 1
ATOM 1589 N N . GLU A 1 199 ? 3.182 -12.93 -20.672 1 98.25 199 GLU A N 1
ATOM 1590 C CA . GLU A 1 199 ? 1.83 -12.406 -20.5 1 98.25 199 GLU A CA 1
ATOM 1591 C C . GLU A 1 199 ? 0.793 -13.367 -21.078 1 98.25 199 GLU A C 1
ATOM 1593 O O . GLU A 1 199 ? 0.982 -13.906 -22.172 1 98.25 199 GLU A O 1
ATOM 1598 N N . VAL A 1 200 ? -0.294 -13.594 -20.344 1 98.56 200 VAL A N 1
ATOM 1599 C CA . VAL A 1 200 ? -1.284 -14.555 -20.812 1 98.56 200 VAL A CA 1
ATOM 1600 C C . VAL A 1 200 ? -2.68 -13.938 -20.734 1 98.56 200 VAL A C 1
ATOM 1602 O O . VAL A 1 200 ? -2.877 -12.914 -20.094 1 98.56 200 VAL A O 1
ATOM 1605 N N . SER A 1 201 ? -3.678 -14.594 -21.375 1 98.25 201 SER A N 1
ATOM 1606 C CA . SER A 1 201 ? -5.031 -14.062 -21.469 1 98.25 201 SER A CA 1
ATOM 1607 C C . SER A 1 201 ? -6.047 -15.031 -20.875 1 98.25 201 SER A C 1
ATOM 1609 O O . SER A 1 201 ? -7.184 -15.109 -21.344 1 98.25 201 SER A O 1
ATOM 1611 N N . PHE A 1 202 ? -5.629 -15.789 -19.875 1 98.31 202 PHE A N 1
ATOM 1612 C CA . PHE A 1 202 ? -6.555 -16.781 -19.328 1 98.31 202 PHE A CA 1
ATOM 1613 C C . PHE A 1 202 ? -6.66 -16.641 -17.828 1 98.31 202 PHE A C 1
ATOM 1615 O O . PHE A 1 202 ? -7.055 -17.594 -17.141 1 98.31 202 PHE A O 1
ATOM 1622 N N . LEU A 1 203 ? -6.254 -15.469 -17.266 1 97.81 203 LEU A N 1
ATOM 1623 C CA . LEU A 1 203 ? -6.309 -15.258 -15.828 1 97.81 203 LEU A CA 1
ATOM 1624 C C . LEU A 1 203 ? -7.223 -14.086 -15.484 1 97.81 203 LEU A C 1
ATOM 1626 O O . LEU A 1 203 ? -6.84 -13.188 -14.734 1 97.81 203 LEU A O 1
ATOM 1630 N N . PRO A 1 204 ? -8.453 -14.086 -16.016 1 97.25 204 PRO A N 1
ATOM 1631 C CA . PRO A 1 204 ? -9.375 -13.008 -15.641 1 97.25 204 PRO A CA 1
ATOM 1632 C C . PRO A 1 204 ? -9.883 -13.133 -14.211 1 97.25 204 PRO A C 1
ATOM 1634 O O . PRO A 1 204 ? -9.828 -14.219 -13.625 1 97.25 204 PRO A O 1
ATOM 1637 N N . PHE A 1 205 ? -10.375 -12.023 -13.664 1 94.44 205 PHE A N 1
ATOM 1638 C CA . PHE A 1 205 ? -11.031 -12.062 -12.359 1 94.44 205 PHE A CA 1
ATOM 1639 C C . PHE A 1 205 ? -12.375 -12.773 -12.453 1 94.44 205 PHE A C 1
ATOM 1641 O O . PHE A 1 205 ? -13.109 -12.609 -13.43 1 94.44 205 PHE A O 1
ATOM 1648 N N . ASN A 1 206 ? -12.594 -13.539 -11.555 1 92.06 206 ASN A N 1
ATOM 1649 C CA . ASN A 1 206 ? -13.906 -14.172 -11.406 1 92.06 206 ASN A CA 1
ATOM 1650 C C . ASN A 1 206 ? -14.445 -14.008 -9.992 1 92.06 206 ASN A C 1
ATOM 1652 O O . ASN A 1 206 ? -13.914 -14.586 -9.047 1 92.06 206 ASN A O 1
ATOM 1656 N N . PHE A 1 207 ? -15.539 -13.32 -9.898 1 87.44 207 PHE A N 1
ATOM 1657 C CA . PHE A 1 207 ? -16.109 -12.961 -8.609 1 87.44 207 PHE A CA 1
ATOM 1658 C C . PHE A 1 207 ? -16.484 -14.203 -7.816 1 87.44 207 PHE A C 1
ATOM 1660 O O . PHE A 1 207 ? -16.312 -14.25 -6.598 1 87.44 207 PHE A O 1
ATOM 1667 N N . GLN A 1 208 ? -17.016 -15.219 -8.414 1 84.44 208 GLN A N 1
ATOM 1668 C CA . GLN A 1 208 ? -17.5 -16.422 -7.746 1 84.44 208 GLN A CA 1
ATOM 1669 C C . GLN A 1 208 ? -16.375 -17.109 -6.977 1 84.44 208 GLN A C 1
ATOM 1671 O O . GLN A 1 208 ? -16.578 -17.609 -5.867 1 84.44 208 GLN A O 1
ATOM 1676 N N . TYR A 1 209 ? -15.188 -17.047 -7.508 1 82.69 209 TYR A N 1
ATOM 1677 C CA . TYR A 1 209 ? -14.078 -17.797 -6.922 1 82.69 209 TYR A CA 1
ATOM 1678 C C . TYR A 1 209 ? -13.266 -16.906 -5.98 1 82.69 209 TYR A C 1
ATOM 1680 O O . TYR A 1 209 ? -12.281 -17.359 -5.387 1 82.69 209 TYR A O 1
ATOM 1688 N N . ASN A 1 210 ? -13.773 -15.695 -5.879 1 78.62 210 ASN A N 1
ATOM 1689 C CA . ASN A 1 210 ? -13.148 -14.766 -4.953 1 78.62 210 ASN A CA 1
ATOM 1690 C C . ASN A 1 210 ? -14.148 -14.211 -3.941 1 78.62 210 ASN A C 1
ATOM 1692 O O . ASN A 1 210 ? -13.914 -13.164 -3.342 1 78.62 210 ASN A O 1
ATOM 1696 N N . LYS A 1 211 ? -15.203 -14.891 -3.795 1 74 211 LYS A N 1
ATOM 1697 C CA . LYS A 1 211 ? -16.266 -14.477 -2.887 1 74 211 LYS A CA 1
ATOM 1698 C C . LYS A 1 211 ? -15.773 -14.422 -1.444 1 74 211 LYS A C 1
ATOM 1700 O O . LYS A 1 211 ? -14.906 -15.211 -1.051 1 74 211 LYS A O 1
ATOM 1705 N N . GLY A 1 212 ? -16.391 -13.531 -0.677 1 70.31 212 GLY A N 1
ATOM 1706 C CA . GLY A 1 212 ? -16.047 -13.414 0.731 1 70.31 212 GLY A CA 1
ATOM 1707 C C . GLY A 1 212 ? -14.992 -12.359 1 1 70.31 212 GLY A C 1
ATOM 1708 O O . GLY A 1 212 ? -14.758 -11.984 2.15 1 70.31 212 GLY A O 1
ATOM 1709 N N . ARG A 1 213 ? -14.461 -11.977 -0.052 1 75.12 213 ARG A N 1
ATOM 1710 C CA . ARG A 1 213 ? -13.477 -10.906 0.096 1 75.12 213 ARG A CA 1
ATOM 1711 C C . ARG A 1 213 ? -14.117 -9.539 -0.072 1 75.12 213 ARG A C 1
ATOM 1713 O O . ARG A 1 213 ? -15.125 -9.398 -0.774 1 75.12 213 ARG A O 1
ATOM 1720 N N . ASN A 1 214 ? -13.727 -8.555 0.716 1 78.56 214 ASN A N 1
ATOM 1721 C CA . ASN A 1 214 ? -14.227 -7.188 0.627 1 78.56 214 ASN A CA 1
ATOM 1722 C C . ASN A 1 214 ? -13.5 -6.395 -0.454 1 78.56 214 ASN A C 1
ATOM 1724 O O . ASN A 1 214 ? -13.109 -5.242 -0.234 1 78.56 214 ASN A O 1
ATOM 1728 N N . ASP A 1 215 ? -13.453 -7.012 -1.647 1 84.12 215 ASP A N 1
ATOM 1729 C CA . ASP A 1 215 ? -12.555 -6.461 -2.66 1 84.12 215 ASP A CA 1
ATOM 1730 C C . ASP A 1 215 ? -13.156 -5.215 -3.307 1 84.12 215 ASP A C 1
ATOM 1732 O O . ASP A 1 215 ? -12.438 -4.395 -3.877 1 84.12 215 ASP A O 1
ATOM 1736 N N . TYR A 1 216 ? -14.43 -5.07 -3.156 1 87.25 216 TYR A N 1
ATOM 1737 C CA . TYR A 1 216 ? -15.062 -3.896 -3.754 1 87.25 216 TYR A CA 1
ATOM 1738 C C . TYR A 1 216 ? -15.328 -2.824 -2.705 1 87.25 216 TYR A C 1
ATOM 1740 O O . TYR A 1 216 ? -15.82 -1.74 -3.025 1 87.25 216 TYR A O 1
ATOM 1748 N N . ASP A 1 217 ? -15.039 -3.168 -1.529 1 91.19 217 ASP A N 1
ATOM 1749 C CA . ASP A 1 217 ? -15.062 -2.229 -0.413 1 91.19 217 ASP A CA 1
ATOM 1750 C C . ASP A 1 217 ? -13.664 -1.701 -0.108 1 91.19 217 ASP A C 1
ATOM 1752 O O . ASP A 1 217 ? -12.672 -2.383 -0.366 1 91.19 217 ASP A O 1
ATOM 1756 N N . TRP A 1 218 ? -13.633 -0.494 0.446 1 94.56 218 TRP A N 1
ATOM 1757 C CA . TRP A 1 218 ? -12.32 0.061 0.766 1 94.56 218 TRP A CA 1
ATOM 1758 C C . TRP A 1 218 ? -11.602 -0.802 1.797 1 94.56 218 TRP A C 1
ATOM 1760 O O . TRP A 1 218 ? -10.375 -0.784 1.882 1 94.56 218 TRP A O 1
ATOM 1770 N N . LEU A 1 219 ? -12.359 -1.565 2.561 1 95 219 LEU A N 1
ATOM 1771 C CA . LEU A 1 219 ? -11.773 -2.48 3.535 1 95 219 LEU A CA 1
ATOM 1772 C C . LEU A 1 219 ? -10.867 -3.496 2.852 1 95 219 LEU A C 1
ATOM 1774 O O . LEU A 1 219 ? -9.938 -4.023 3.469 1 95 219 LEU A O 1
ATOM 1778 N N . GLY A 1 220 ? -11.117 -3.742 1.576 1 95.44 220 GLY A N 1
ATOM 1779 C CA . GLY A 1 220 ? -10.312 -4.676 0.803 1 95.44 220 GLY A CA 1
ATOM 1780 C C . GLY A 1 220 ? -8.891 -4.203 0.583 1 95.44 220 GLY A C 1
ATOM 1781 O O . GLY A 1 220 ? -8 -5.008 0.296 1 95.44 220 GLY A O 1
ATOM 1782 N N . TYR A 1 221 ? -8.625 -2.904 0.777 1 97.19 221 TYR A N 1
ATOM 1783 C CA . TYR A 1 221 ? -7.277 -2.373 0.619 1 97.19 221 TYR A CA 1
ATOM 1784 C C . TYR A 1 221 ? -6.363 -2.863 1.735 1 97.19 221 TYR A C 1
ATOM 1786 O O . TYR A 1 221 ? -5.148 -2.967 1.551 1 97.19 221 TYR A O 1
ATOM 1794 N N . ILE A 1 222 ? -6.941 -3.17 2.871 1 96.94 222 ILE A N 1
ATOM 1795 C CA . ILE A 1 222 ? -6.125 -3.498 4.035 1 96.94 222 ILE A CA 1
ATOM 1796 C C . ILE A 1 222 ? -5.32 -4.766 3.756 1 96.94 222 ILE A C 1
ATOM 1798 O O . ILE A 1 222 ? -4.086 -4.75 3.807 1 96.94 222 ILE A O 1
ATOM 1802 N N . PRO A 1 223 ? -5.949 -5.863 3.383 1 95.69 223 PRO A N 1
ATOM 1803 C CA . PRO A 1 223 ? -5.141 -7.051 3.088 1 95.69 223 PRO A CA 1
ATOM 1804 C C . PRO A 1 223 ? -4.242 -6.859 1.868 1 95.69 223 PRO A C 1
ATOM 1806 O O . PRO A 1 223 ? -3.152 -7.441 1.803 1 95.69 223 PRO A O 1
ATOM 1809 N N . ARG A 1 224 ? -4.629 -6.039 0.923 1 96.94 224 ARG A N 1
ATOM 1810 C CA . ARG A 1 224 ? -3.838 -5.816 -0.284 1 96.94 224 ARG A CA 1
ATOM 1811 C C . ARG A 1 224 ? -2.59 -4.992 0.021 1 96.94 224 ARG A C 1
ATOM 1813 O O . ARG A 1 224 ? -1.52 -5.25 -0.533 1 96.94 224 ARG A O 1
ATOM 1820 N N . LEU A 1 225 ? -2.73 -4.043 0.858 1 98.12 225 LEU A N 1
ATOM 1821 C CA . LEU A 1 225 ? -1.575 -3.262 1.285 1 98.12 225 LEU A CA 1
ATOM 1822 C C . LEU A 1 225 ? -0.604 -4.117 2.09 1 98.12 225 LEU A C 1
ATOM 1824 O O . LEU A 1 225 ? 0.613 -3.98 1.952 1 98.12 225 LEU A O 1
ATOM 1828 N N . LYS A 1 226 ? -1.132 -4.961 2.906 1 97.56 226 LYS A N 1
ATOM 1829 C CA . LYS A 1 226 ? -0.283 -5.887 3.648 1 97.56 226 LYS A CA 1
ATOM 1830 C C . LYS A 1 226 ? 0.51 -6.785 2.701 1 97.56 226 LYS A C 1
ATOM 1832 O O . LYS A 1 226 ? 1.696 -7.035 2.924 1 97.56 226 LYS A O 1
ATOM 1837 N N . LEU A 1 227 ? -0.172 -7.238 1.706 1 97.25 227 LEU A N 1
ATOM 1838 C CA . LEU A 1 227 ? 0.482 -8.086 0.716 1 97.25 227 LEU A CA 1
ATOM 1839 C C . LEU A 1 227 ? 1.592 -7.328 -0.004 1 97.25 227 LEU A C 1
ATOM 1841 O O . LEU A 1 227 ? 2.672 -7.871 -0.241 1 97.25 227 LEU A O 1
ATOM 1845 N N . ALA A 1 228 ? 1.302 -6.117 -0.391 1 98.31 228 ALA A N 1
ATOM 1846 C CA . ALA A 1 228 ? 2.328 -5.285 -1.015 1 98.31 228 ALA A CA 1
ATOM 1847 C C . ALA A 1 228 ? 3.535 -5.125 -0.095 1 98.31 228 ALA A C 1
ATOM 1849 O O . ALA A 1 228 ? 4.68 -5.258 -0.533 1 98.31 228 ALA A O 1
ATOM 1850 N N . LEU A 1 229 ? 3.25 -4.871 1.149 1 98 229 LEU A N 1
ATOM 1851 C CA . LEU A 1 229 ? 4.328 -4.719 2.121 1 98 229 LEU A CA 1
ATOM 1852 C C . LEU A 1 229 ? 5.152 -5.996 2.227 1 98 229 LEU A C 1
ATOM 1854 O O . LEU A 1 229 ? 6.379 -5.945 2.303 1 98 229 LEU A O 1
ATOM 1858 N N . GLN A 1 230 ? 4.512 -7.102 2.229 1 97.62 230 GLN A N 1
ATOM 1859 C CA . GLN A 1 230 ? 5.203 -8.383 2.279 1 97.62 230 GLN A CA 1
ATOM 1860 C C . GLN A 1 230 ? 6.102 -8.578 1.059 1 97.62 230 GLN A C 1
ATOM 1862 O O . GLN A 1 230 ? 7.207 -9.102 1.173 1 97.62 230 GLN A O 1
ATOM 1867 N N . ALA A 1 231 ? 5.586 -8.227 -0.079 1 98.38 231 ALA A N 1
ATOM 1868 C CA . ALA A 1 231 ? 6.387 -8.312 -1.298 1 98.38 231 ALA A CA 1
ATOM 1869 C C . ALA A 1 231 ? 7.656 -7.477 -1.174 1 98.38 231 ALA A C 1
ATOM 1871 O O . ALA A 1 231 ? 8.75 -7.941 -1.515 1 98.38 231 ALA A O 1
ATOM 1872 N N . PHE A 1 232 ? 7.551 -6.285 -0.658 1 98.06 232 PHE A N 1
ATOM 1873 C CA . PHE A 1 232 ? 8.695 -5.383 -0.56 1 98.06 232 PHE A CA 1
ATOM 1874 C C . PHE A 1 232 ? 9.688 -5.879 0.483 1 98.06 232 PHE A C 1
ATOM 1876 O O . PHE A 1 232 ? 10.898 -5.703 0.327 1 98.06 232 PHE A O 1
ATOM 1883 N N . GLU A 1 233 ? 9.164 -6.523 1.477 1 96.44 233 GLU A N 1
ATOM 1884 C CA . GLU A 1 233 ? 10.062 -7.152 2.441 1 96.44 233 GLU A CA 1
ATOM 1885 C C . GLU A 1 233 ? 10.852 -8.297 1.801 1 96.44 233 GLU A C 1
ATOM 1887 O O . GLU A 1 233 ? 12.031 -8.484 2.1 1 96.44 233 GLU A O 1
ATOM 1892 N N . SER A 1 234 ? 10.172 -9.023 0.991 1 97.19 234 SER A N 1
ATOM 1893 C CA . SER A 1 234 ? 10.859 -10.07 0.245 1 97.19 234 SER A CA 1
ATOM 1894 C C . SER A 1 234 ? 11.945 -9.492 -0.647 1 97.19 234 SER A C 1
ATOM 1896 O O . SER A 1 234 ? 13.07 -10.008 -0.685 1 97.19 234 SER A O 1
ATOM 1898 N N . PHE A 1 235 ? 11.625 -8.414 -1.394 1 97.88 235 PHE A N 1
ATOM 1899 C CA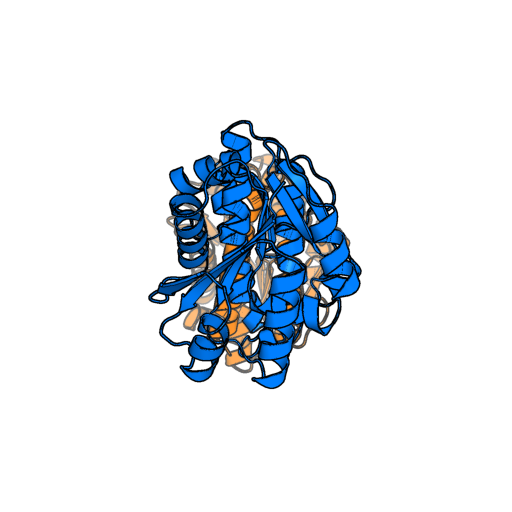 . PHE A 1 235 ? 12.625 -7.742 -2.219 1 97.88 235 PHE A CA 1
ATOM 1900 C C . PHE A 1 235 ? 13.844 -7.359 -1.389 1 97.88 235 PHE A C 1
ATOM 1902 O O . PHE A 1 235 ? 14.977 -7.621 -1.789 1 97.88 235 PHE A O 1
ATOM 1909 N N . LYS A 1 236 ? 13.562 -6.773 -0.269 1 96 236 LYS A N 1
ATOM 1910 C CA . LYS A 1 236 ? 14.625 -6.266 0.588 1 96 236 LYS A CA 1
ATOM 1911 C C . LYS A 1 236 ? 15.523 -7.395 1.084 1 96 236 LYS A C 1
ATOM 1913 O O . LYS A 1 236 ? 16.75 -7.246 1.143 1 96 236 LYS A O 1
ATOM 1918 N N . ARG A 1 237 ? 14.945 -8.523 1.408 1 95.38 237 ARG A N 1
ATOM 1919 C CA . ARG A 1 237 ? 15.695 -9.664 1.932 1 95.38 237 ARG A CA 1
ATOM 1920 C C . ARG A 1 237 ? 16.625 -10.242 0.872 1 95.38 237 ARG A C 1
ATOM 1922 O O . ARG A 1 237 ? 17.656 -10.82 1.198 1 95.38 237 ARG A O 1
ATOM 1929 N N . HIS A 1 238 ? 16.328 -10.109 -0.338 1 94.5 238 HIS A N 1
ATOM 1930 C CA . HIS A 1 238 ? 17.078 -10.734 -1.419 1 94.5 238 HIS A CA 1
ATOM 1931 C C . HIS A 1 238 ? 17.984 -9.719 -2.117 1 94.5 238 HIS A C 1
ATOM 1933 O O . HIS A 1 238 ? 18.594 -10.031 -3.145 1 94.5 238 HIS A O 1
ATOM 1939 N N . MET A 1 239 ? 18 -8.453 -1.713 1 87.5 239 MET A N 1
ATOM 1940 C CA . MET A 1 239 ? 18.906 -7.453 -2.254 1 87.5 239 MET A CA 1
ATOM 1941 C C . MET A 1 239 ? 20.062 -7.191 -1.292 1 87.5 239 MET A C 1
ATOM 1943 O O . MET A 1 239 ? 19.891 -7.285 -0.075 1 87.5 239 MET A O 1
ATOM 1947 N N . MET B 1 1 ? -10.688 37.219 14.242 1 87.06 1 MET B N 1
ATOM 1948 C CA . MET B 1 1 ? -10.305 36.219 15.227 1 87.06 1 MET B CA 1
ATOM 1949 C C . MET B 1 1 ? -8.805 35.969 15.188 1 87.06 1 MET B C 1
ATOM 1951 O O . MET B 1 1 ? -8.195 36 14.117 1 87.06 1 MET B O 1
ATOM 1955 N N . LYS B 1 2 ? -8.156 35.781 16.359 1 95.06 2 LYS B N 1
ATOM 1956 C CA . LYS B 1 2 ? -6.723 35.531 16.453 1 95.06 2 LYS B CA 1
ATOM 1957 C C . LYS B 1 2 ? -6.344 34.281 15.664 1 95.06 2 LYS B C 1
ATOM 1959 O O . LYS B 1 2 ? -7.109 33.312 15.617 1 95.06 2 LYS B O 1
ATOM 1964 N N . LYS B 1 3 ? -5.238 34.406 15.016 1 97.81 3 LYS B N 1
ATOM 1965 C CA . LYS B 1 3 ? -4.676 33.281 14.289 1 97.81 3 LYS B CA 1
ATOM 1966 C C . LYS B 1 3 ? -3.387 32.781 14.945 1 97.81 3 LYS B C 1
ATOM 1968 O O . LYS B 1 3 ? -2.447 33.562 15.133 1 97.81 3 LYS B O 1
ATOM 1973 N N . ILE B 1 4 ? -3.373 31.469 15.266 1 98.44 4 ILE B N 1
ATOM 1974 C CA . ILE B 1 4 ? -2.248 30.922 16 1 98.44 4 ILE B CA 1
ATOM 1975 C C . ILE B 1 4 ? -1.636 29.766 15.219 1 98.44 4 ILE B C 1
ATOM 1977 O O . ILE B 1 4 ? -2.354 28.875 14.734 1 98.44 4 ILE B O 1
ATOM 1981 N N . LEU B 1 5 ? -0.336 29.781 15.07 1 98.69 5 LEU B N 1
ATOM 1982 C CA . LEU B 1 5 ? 0.377 28.672 14.445 1 98.69 5 LEU B CA 1
ATOM 1983 C C . LEU B 1 5 ? 0.737 27.594 15.477 1 98.69 5 LEU B C 1
ATOM 1985 O O . LEU B 1 5 ? 1.247 27.922 16.547 1 98.69 5 LEU B O 1
ATOM 1989 N N . LEU B 1 6 ? 0.405 26.328 15.211 1 98.81 6 LEU B N 1
ATOM 1990 C CA . LEU B 1 6 ? 0.926 25.156 15.898 1 98.81 6 LEU B CA 1
ATOM 1991 C C . LEU B 1 6 ? 1.896 24.391 15 1 98.81 6 LEU B C 1
ATOM 1993 O O . LEU B 1 6 ? 1.585 24.109 13.836 1 98.81 6 LEU B O 1
ATOM 1997 N N . SER B 1 7 ? 3.086 24.094 15.523 1 98.38 7 SER B N 1
ATOM 1998 C CA . SER B 1 7 ? 4.035 23.375 14.688 1 98.38 7 SER B CA 1
ATOM 1999 C C . SER B 1 7 ? 5.016 22.562 15.539 1 98.38 7 SER B C 1
ATOM 2001 O O . SER B 1 7 ? 5.125 22.781 16.75 1 98.38 7 SER B O 1
ATOM 2003 N N . THR B 1 8 ? 5.66 21.547 14.875 1 97.12 8 THR B N 1
ATOM 2004 C CA . THR B 1 8 ? 6.633 20.688 15.531 1 97.12 8 THR B CA 1
ATOM 2005 C C . THR B 1 8 ? 8.008 20.828 14.875 1 97.12 8 THR B C 1
ATOM 2007 O O . THR B 1 8 ? 8.125 20.734 13.656 1 97.12 8 THR B O 1
ATOM 2010 N N . VAL B 1 9 ? 8.992 21.109 15.688 1 95.5 9 VAL B N 1
ATOM 2011 C CA . VAL B 1 9 ? 10.352 21.297 15.203 1 95.5 9 VAL B CA 1
ATOM 2012 C C . VAL B 1 9 ? 11.219 20.109 15.602 1 95.5 9 VAL B C 1
ATOM 2014 O O . VAL B 1 9 ? 11.422 19.844 16.797 1 95.5 9 VAL B O 1
ATOM 2017 N N . HIS B 1 10 ? 11.633 19.375 14.602 1 92.06 10 HIS B N 1
ATOM 2018 C CA . HIS B 1 10 ? 12.516 18.234 14.859 1 92.06 10 HIS B CA 1
ATOM 2019 C C . HIS B 1 10 ? 13.742 18.281 13.953 1 92.06 10 HIS B C 1
ATOM 2021 O O . HIS B 1 10 ? 13.711 17.781 12.828 1 92.06 10 HIS B O 1
ATOM 2027 N N . HIS B 1 11 ? 14.859 18.891 14.414 1 82.38 11 HIS B N 1
ATOM 2028 C CA . HIS B 1 11 ? 16.156 18.969 13.742 1 82.38 11 HIS B CA 1
ATOM 2029 C C . HIS B 1 11 ? 16 19.438 12.297 1 82.38 11 HIS B C 1
ATOM 2031 O O . HIS B 1 11 ? 16.422 18.734 11.375 1 82.38 11 HIS B O 1
ATOM 2037 N N . PRO B 1 12 ? 15.492 20.641 12.172 1 83.19 12 PRO B N 1
ATOM 2038 C CA . PRO B 1 12 ? 15.312 21.141 10.805 1 83.19 12 PRO B CA 1
ATOM 2039 C C . PRO B 1 12 ? 16.641 21.422 10.102 1 83.19 12 PRO B C 1
ATOM 2041 O O . PRO B 1 12 ? 17.594 21.891 10.734 1 83.19 12 PRO B O 1
ATOM 2044 N N . ASP B 1 13 ? 16.719 21.094 8.891 1 85.81 13 ASP B N 1
ATOM 2045 C CA . ASP B 1 13 ? 17.891 21.391 8.062 1 85.81 13 ASP B CA 1
ATOM 2046 C C . ASP B 1 13 ? 17.75 22.766 7.406 1 85.81 13 ASP B C 1
ATOM 2048 O O . ASP B 1 13 ? 17.578 22.859 6.191 1 85.81 13 ASP B O 1
ATOM 2052 N N . VAL B 1 14 ? 17.875 23.797 8.188 1 90.38 14 VAL B N 1
ATOM 2053 C CA . VAL B 1 14 ? 17.672 25.172 7.734 1 90.38 14 VAL B CA 1
ATOM 2054 C C . VAL B 1 14 ? 18.844 26.031 8.188 1 90.38 14 VAL B C 1
ATOM 2056 O O . VAL B 1 14 ? 19.375 25.844 9.289 1 90.38 14 VAL B O 1
ATOM 2059 N N . SER B 1 15 ? 19.328 26.906 7.324 1 92.62 15 SER B N 1
ATOM 2060 C CA . SER B 1 15 ? 20.359 27.859 7.723 1 92.62 15 SER B CA 1
ATOM 2061 C C . SER B 1 15 ? 19.828 28.859 8.75 1 92.62 15 SER B C 1
ATOM 2063 O O . SER B 1 15 ? 18.641 29.141 8.789 1 92.62 15 SER B O 1
ATOM 2065 N N . LEU B 1 16 ? 20.734 29.422 9.516 1 93.38 16 LEU B N 1
ATOM 2066 C CA . LEU B 1 16 ? 20.344 30.391 10.523 1 93.38 16 LEU B CA 1
ATOM 2067 C C . LEU B 1 16 ? 19.734 31.641 9.875 1 93.38 16 LEU B C 1
ATOM 2069 O O . LEU B 1 16 ? 18.781 32.219 10.406 1 93.38 16 LEU B O 1
ATOM 2073 N N . LYS B 1 17 ? 20.297 31.969 8.758 1 95 17 LYS B N 1
ATOM 2074 C CA . LYS B 1 17 ? 19.766 33.125 8.031 1 95 17 LYS B CA 1
ATOM 2075 C C . LYS B 1 17 ? 18.328 32.875 7.582 1 95 17 LYS B C 1
ATOM 2077 O O . LYS B 1 17 ? 17.469 33.75 7.77 1 95 17 LYS B O 1
ATOM 2082 N N . ASN B 1 18 ? 18.078 31.766 7.039 1 95.31 18 ASN B N 1
ATOM 2083 C CA . ASN B 1 18 ? 16.734 31.406 6.594 1 95.31 18 ASN B CA 1
ATOM 2084 C C . ASN B 1 18 ? 15.773 31.281 7.77 1 95.31 18 ASN B C 1
ATOM 2086 O O . ASN B 1 18 ? 14.602 31.656 7.672 1 95.31 18 ASN B O 1
ATOM 2090 N N . LEU B 1 19 ? 16.328 30.719 8.844 1 95.69 19 LEU B N 1
ATOM 2091 C CA . LEU B 1 19 ? 15.5 30.578 10.031 1 95.69 19 LEU B CA 1
ATOM 2092 C C . LEU B 1 19 ? 15.078 31.953 10.562 1 95.69 19 LEU B C 1
ATOM 2094 O O . LEU B 1 19 ? 13.93 32.125 10.977 1 95.69 19 LEU B O 1
ATOM 2098 N N . GLU B 1 20 ? 15.984 32.844 10.578 1 95.25 20 GLU B N 1
ATOM 2099 C CA . GLU B 1 20 ? 15.688 34.219 11.023 1 95.25 20 GLU B CA 1
ATOM 2100 C C . GLU B 1 20 ? 14.594 34.844 10.172 1 95.25 20 GLU B C 1
ATOM 2102 O O . GLU B 1 20 ? 13.656 35.438 10.695 1 95.25 20 GLU B O 1
ATOM 2107 N N . TYR B 1 21 ? 14.75 34.719 8.898 1 96.44 21 TYR B N 1
ATOM 2108 C CA . TYR B 1 21 ? 13.727 35.25 7.988 1 96.44 21 TYR B CA 1
ATOM 2109 C C . TYR B 1 21 ? 12.375 34.594 8.273 1 96.44 21 TYR B C 1
ATOM 2111 O O . TYR B 1 21 ? 11.359 35.312 8.352 1 96.44 21 TYR B O 1
ATOM 2119 N N . VAL B 1 22 ? 12.328 33.312 8.43 1 96.94 22 VAL B N 1
ATOM 2120 C CA . VAL B 1 22 ? 11.094 32.562 8.695 1 96.94 22 VAL B CA 1
ATOM 2121 C C . VAL B 1 22 ? 10.461 33.094 9.984 1 96.94 22 VAL B C 1
ATOM 2123 O O . VAL B 1 22 ? 9.258 33.344 10.023 1 96.94 22 VAL B O 1
ATOM 2126 N N . CYS B 1 23 ? 11.227 33.25 10.977 1 96.56 23 CYS B N 1
ATOM 2127 C CA . CYS B 1 23 ? 10.719 33.719 12.266 1 96.56 23 CYS B CA 1
ATOM 2128 C C . CYS B 1 23 ? 10.117 35.125 12.148 1 96.56 23 CYS B C 1
ATOM 2130 O O . CYS B 1 23 ? 9.07 35.375 12.727 1 96.56 23 CYS B O 1
ATOM 2132 N N . GLU B 1 24 ? 10.742 35.938 11.43 1 96.62 24 GLU B N 1
ATOM 2133 C CA . GLU B 1 24 ? 10.227 37.281 11.219 1 96.62 24 GLU B CA 1
ATOM 2134 C C . GLU B 1 24 ? 8.875 37.25 10.508 1 96.62 24 GLU B C 1
ATOM 2136 O O . GLU B 1 24 ? 7.953 37.969 10.891 1 96.62 24 GLU B O 1
ATOM 2141 N N . GLN B 1 25 ? 8.805 36.469 9.508 1 97.44 25 GLN B N 1
ATOM 2142 C CA . GLN B 1 25 ? 7.551 36.344 8.773 1 97.44 25 GLN B CA 1
ATOM 2143 C C . GLN B 1 25 ? 6.438 35.781 9.656 1 97.44 25 GLN B C 1
ATOM 2145 O O . GLN B 1 25 ? 5.293 36.25 9.586 1 97.44 25 GLN B O 1
ATOM 2150 N N . LEU B 1 26 ? 6.754 34.812 10.469 1 97.81 26 LEU B N 1
ATOM 2151 C CA . LEU B 1 26 ? 5.758 34.219 11.344 1 97.81 26 LEU B CA 1
ATOM 2152 C C . LEU B 1 26 ? 5.184 35.219 12.312 1 97.81 26 LEU B C 1
ATOM 2154 O O . LEU B 1 26 ? 3.99 35.188 12.617 1 97.81 26 LEU B O 1
ATOM 2158 N N . GLN B 1 27 ? 5.977 36.156 12.766 1 96.38 27 GLN B N 1
ATOM 2159 C CA . GLN B 1 27 ? 5.531 37.188 13.703 1 96.38 27 GLN B CA 1
ATOM 2160 C C . GLN B 1 27 ? 4.586 38.156 13.031 1 96.38 27 GLN B C 1
ATOM 2162 O O . GLN B 1 27 ? 3.746 38.781 13.695 1 96.38 27 GLN B O 1
ATOM 2167 N N . ILE B 1 28 ? 4.742 38.281 11.758 1 96.06 28 ILE B N 1
ATOM 2168 C CA . ILE B 1 28 ? 3.887 39.156 10.992 1 96.06 28 ILE B CA 1
ATOM 2169 C C . ILE B 1 28 ? 2.561 38.469 10.68 1 96.06 28 ILE B C 1
ATOM 2171 O O . ILE B 1 28 ? 1.5 39.094 10.727 1 96.06 28 ILE B O 1
ATOM 2175 N N . ILE B 1 29 ? 2.564 37.219 10.383 1 97.88 29 ILE B N 1
ATOM 2176 C CA . ILE B 1 29 ? 1.439 36.5 9.828 1 97.88 29 ILE B CA 1
ATOM 2177 C C . ILE B 1 29 ? 0.521 36.031 10.953 1 97.88 29 ILE B C 1
ATOM 2179 O O . ILE B 1 29 ? -0.703 36 10.797 1 97.88 29 ILE B O 1
ATOM 2183 N N . PHE B 1 30 ? 1.088 35.688 12.062 1 98 30 PHE B N 1
ATOM 2184 C CA . PHE B 1 30 ? 0.306 35.094 13.141 1 98 30 PHE B CA 1
ATOM 2185 C C . PHE B 1 30 ? 0.315 36 14.375 1 98 30 PHE B C 1
ATOM 2187 O O . PHE B 1 30 ? 1.291 36.688 14.625 1 98 30 PHE B O 1
ATOM 2194 N N . ASP B 1 31 ? -0.762 35.906 15.109 1 97.12 31 ASP B N 1
ATOM 2195 C CA . ASP B 1 31 ? -0.818 36.625 16.391 1 97.12 31 ASP B CA 1
ATOM 2196 C C . ASP B 1 31 ? 0.092 35.938 17.422 1 97.12 31 ASP B C 1
ATOM 2198 O O . ASP B 1 31 ? 0.701 36.625 18.25 1 97.12 31 ASP B O 1
ATOM 2202 N N . GLU B 1 32 ? 0.148 34.656 17.422 1 97.31 32 GLU B N 1
ATOM 2203 C CA . GLU B 1 32 ? 1.016 33.875 18.297 1 97.31 32 GLU B CA 1
ATOM 2204 C C . GLU B 1 32 ? 1.512 32.625 17.594 1 97.31 32 GLU B C 1
ATOM 2206 O O . GLU B 1 32 ? 0.878 32.125 16.656 1 97.31 32 GLU B O 1
ATOM 2211 N N . VAL B 1 33 ? 2.619 32.125 18.047 1 98.12 33 VAL B N 1
ATOM 2212 C CA . VAL B 1 33 ? 3.236 30.922 17.5 1 98.12 33 VAL B CA 1
ATOM 2213 C C . VAL B 1 33 ? 3.584 29.953 18.641 1 98.12 33 VAL B C 1
ATOM 2215 O O . VAL B 1 33 ? 4.266 30.328 19.594 1 98.12 33 VAL B O 1
ATOM 2218 N N . TYR B 1 34 ? 3.062 28.75 18.578 1 98.25 34 TYR B N 1
ATOM 2219 C CA . TYR B 1 34 ? 3.363 27.688 19.531 1 98.25 34 TYR B CA 1
ATOM 2220 C C . TYR B 1 34 ? 4.141 26.562 18.875 1 98.25 34 TYR B C 1
ATOM 2222 O O . TYR B 1 34 ? 3.709 26.016 17.844 1 98.25 34 TYR B O 1
ATOM 2230 N N . LEU B 1 35 ? 5.266 26.188 19.484 1 98.06 35 LEU B N 1
ATOM 2231 C CA . LEU B 1 35 ? 6.156 25.188 18.922 1 98.06 35 LEU B CA 1
ATOM 2232 C C . LEU B 1 35 ? 6.508 24.125 19.969 1 98.06 35 LEU B C 1
ATOM 2234 O O . LEU B 1 35 ? 6.789 24.453 21.109 1 98.06 35 LEU B O 1
ATOM 2238 N N . THR B 1 36 ? 6.406 22.844 19.578 1 97.62 36 THR B N 1
ATOM 2239 C CA . THR B 1 36 ? 7.172 21.812 20.266 1 97.62 36 THR B CA 1
ATOM 2240 C C . THR B 1 36 ? 8.516 21.578 19.578 1 97.62 36 THR B C 1
ATOM 2242 O O . THR B 1 36 ? 8.57 21.469 18.344 1 97.62 36 THR B O 1
ATOM 2245 N N . ILE B 1 37 ? 9.555 21.578 20.391 1 96.69 37 ILE B N 1
ATOM 2246 C CA . ILE B 1 37 ? 10.906 21.422 19.875 1 96.69 37 ILE B CA 1
ATOM 2247 C C . ILE B 1 37 ? 11.547 20.172 20.469 1 96.69 37 ILE B C 1
ATOM 2249 O O . ILE B 1 37 ? 11.617 20.016 21.688 1 96.69 37 ILE B O 1
ATOM 2253 N N . SER B 1 38 ? 11.977 19.266 19.562 1 95.69 38 SER B N 1
ATOM 2254 C CA . SER B 1 38 ? 12.664 18.078 20.047 1 95.69 38 SER B CA 1
ATOM 2255 C C . SER B 1 38 ? 13.945 18.438 20.797 1 95.69 38 SER B C 1
ATOM 2257 O O . SER B 1 38 ? 14.68 19.344 20.375 1 95.69 38 SER B O 1
ATOM 2259 N N . ASN B 1 39 ? 14.273 17.641 21.781 1 94.94 39 ASN B N 1
ATOM 2260 C CA . ASN B 1 39 ? 15.461 17.938 22.578 1 94.94 39 ASN B CA 1
ATOM 2261 C C . ASN B 1 39 ? 16.75 17.641 21.797 1 94.94 39 ASN B C 1
ATOM 2263 O O . ASN B 1 39 ? 17.828 18.047 22.219 1 94.94 39 ASN B O 1
ATOM 2267 N N . VAL B 1 40 ? 16.641 16.984 20.656 1 93.5 40 VAL B N 1
ATOM 2268 C CA . VAL B 1 40 ? 17.812 16.672 19.859 1 93.5 40 VAL B CA 1
ATOM 2269 C C . VAL B 1 40 ? 18.109 17.828 18.906 1 93.5 40 VAL B C 1
ATOM 2271 O O . VAL B 1 40 ? 19.172 17.844 18.266 1 93.5 40 VAL B O 1
ATOM 2274 N N . THR B 1 41 ? 17.219 18.75 18.734 1 93.69 41 THR B N 1
ATOM 2275 C CA . THR B 1 41 ? 17.438 19.938 17.906 1 93.69 41 THR B CA 1
ATOM 2276 C C . THR B 1 41 ? 18.609 20.75 18.438 1 93.69 41 THR B C 1
ATOM 2278 O O . THR B 1 41 ? 18.812 20.859 19.656 1 93.69 41 THR B O 1
ATOM 2281 N N . SER B 1 42 ? 19.375 21.328 17.578 1 93.69 42 SER B N 1
ATOM 2282 C CA . SER B 1 42 ? 20.578 22.047 17.953 1 93.69 42 SER B CA 1
ATOM 2283 C C . SER B 1 42 ? 20.266 23.25 18.828 1 93.69 42 SER B C 1
ATOM 2285 O O . SER B 1 42 ? 19.188 23.844 18.703 1 93.69 42 SER B O 1
ATOM 2287 N N . SER B 1 43 ? 21.219 23.578 19.609 1 93.31 43 SER B N 1
ATOM 2288 C CA . SER B 1 43 ? 21.047 24.703 20.516 1 93.31 43 SER B CA 1
ATOM 2289 C C . SER B 1 43 ? 20.906 26.016 19.766 1 93.31 43 SER B C 1
ATOM 2291 O O . SER B 1 43 ? 20.188 26.922 20.203 1 93.31 43 SER B O 1
ATOM 2293 N N . GLU B 1 44 ? 21.562 26.094 18.672 1 92.62 44 GLU B N 1
ATOM 2294 C CA . GLU B 1 44 ? 21.5 27.312 17.859 1 92.62 44 GLU B CA 1
ATOM 2295 C C . GLU B 1 44 ? 20.078 27.562 17.344 1 92.62 44 GLU B C 1
ATOM 2297 O O . GLU B 1 44 ? 19.578 28.672 17.391 1 92.62 44 GLU B O 1
ATOM 2302 N N . ILE B 1 45 ? 19.484 26.484 16.922 1 93.25 45 ILE B N 1
ATOM 2303 C CA . ILE B 1 45 ? 18.109 26.578 16.391 1 93.25 45 ILE B CA 1
ATOM 2304 C C . ILE B 1 45 ? 17.141 26.875 17.547 1 93.25 45 ILE B C 1
ATOM 2306 O O . ILE B 1 45 ? 16.281 27.75 17.422 1 93.25 45 ILE B O 1
ATOM 2310 N N . LYS B 1 46 ? 17.328 26.172 18.625 1 93.62 46 LYS B N 1
ATOM 2311 C CA . LYS B 1 46 ? 16.469 26.391 19.781 1 93.62 46 LYS B CA 1
ATOM 2312 C C . LYS B 1 46 ? 16.531 27.844 20.25 1 93.62 46 LYS B C 1
ATOM 2314 O O . LYS B 1 46 ? 15.492 28.453 20.531 1 93.62 46 LYS B O 1
ATOM 2319 N N . SER B 1 47 ? 17.719 28.328 20.312 1 91.81 47 SER B N 1
ATOM 2320 C CA . SER B 1 47 ? 17.922 29.703 20.766 1 91.81 47 SER B CA 1
ATOM 2321 C C . SER B 1 47 ? 17.281 30.688 19.797 1 91.81 47 SER B C 1
ATOM 2323 O O . SER B 1 47 ? 16.656 31.672 20.234 1 91.81 47 SER B O 1
ATOM 2325 N N . SER B 1 48 ? 17.438 30.453 18.547 1 91.06 48 SER B N 1
ATOM 2326 C CA . SER B 1 48 ? 16.859 31.328 17.531 1 91.06 48 SER B CA 1
ATOM 2327 C C . SER B 1 48 ? 15.336 31.375 17.641 1 91.06 48 SER B C 1
ATOM 2329 O O . SER B 1 48 ? 14.727 32.438 17.453 1 91.06 48 SER B O 1
ATOM 2331 N N . LEU B 1 49 ? 14.727 30.266 17.922 1 93.31 49 LEU B N 1
ATOM 2332 C CA . LEU B 1 49 ? 13.273 30.172 18.016 1 93.31 49 LEU B CA 1
ATOM 2333 C C . LEU B 1 49 ? 12.789 30.797 19.328 1 93.31 49 LEU B C 1
ATOM 2335 O O . LEU B 1 49 ? 11.75 31.469 19.344 1 93.31 49 LEU B O 1
ATOM 2339 N N . SER B 1 50 ? 13.578 30.609 20.375 1 87.81 50 SER B N 1
ATOM 2340 C CA . SER B 1 50 ? 13.172 31.078 21.688 1 87.81 50 SER B CA 1
ATOM 2341 C C . SER B 1 50 ? 13.367 32.594 21.828 1 87.81 50 SER B C 1
ATOM 2343 O O . SER B 1 50 ? 12.758 33.219 22.703 1 87.81 50 SER B O 1
ATOM 2345 N N . GLU B 1 51 ? 14.258 33.062 21.078 1 83.75 51 GLU B N 1
ATOM 2346 C CA . GLU B 1 51 ? 14.562 34.5 21.156 1 83.75 51 GLU B CA 1
ATOM 2347 C C . GLU B 1 51 ? 13.438 35.312 20.547 1 83.75 51 GLU B C 1
ATOM 2349 O O . GLU B 1 51 ? 13.336 36.531 20.812 1 83.75 51 GLU B O 1
ATOM 2354 N N . LYS B 1 52 ? 12.695 34.594 19.938 1 81.75 52 LYS B N 1
ATOM 2355 C CA . LYS B 1 52 ? 11.547 35.281 19.359 1 81.75 52 LYS B CA 1
ATOM 2356 C C . LYS B 1 52 ? 10.336 35.219 20.281 1 81.75 52 LYS B C 1
ATOM 2358 O O . LYS B 1 52 ? 10.422 34.656 21.375 1 81.75 52 LYS B O 1
ATOM 2363 N N . SER B 1 53 ? 9.336 36.094 20.25 1 86.81 53 SER B N 1
ATOM 2364 C CA . SER B 1 53 ? 8.125 36.062 21.062 1 86.81 53 SER B CA 1
ATOM 2365 C C . SER B 1 53 ? 7.293 34.812 20.797 1 86.81 53 SER B C 1
ATOM 2367 O O . SER B 1 53 ? 6.066 34.875 20.719 1 86.81 53 SER B O 1
ATOM 2369 N N . PHE B 1 54 ? 7.992 33.594 20.484 1 95.75 54 PHE B N 1
ATOM 2370 C CA . PHE B 1 54 ? 7.293 32.344 20.266 1 95.75 54 PHE B CA 1
ATOM 2371 C C . PHE B 1 54 ? 7.145 31.578 21.578 1 95.75 54 PHE B C 1
ATOM 2373 O O . PHE B 1 54 ? 7.949 31.75 22.5 1 95.75 54 PHE B O 1
ATOM 2380 N N . HIS B 1 55 ? 6.086 30.844 21.734 1 97.31 55 HIS B N 1
ATOM 2381 C CA . HIS B 1 55 ? 5.902 29.906 22.844 1 97.31 55 HIS B CA 1
ATOM 2382 C C . HIS B 1 55 ? 6.473 28.531 22.5 1 97.31 55 HIS B C 1
ATOM 2384 O O . HIS B 1 55 ? 5.938 27.828 21.641 1 97.31 55 HIS B O 1
ATOM 2390 N N . CYS B 1 56 ? 7.547 28.156 23.203 1 96.88 56 CYS B N 1
ATOM 2391 C CA . CYS B 1 56 ? 8.258 26.938 22.859 1 96.88 56 CYS B CA 1
ATOM 2392 C C . CYS B 1 56 ? 8.211 25.938 24.016 1 96.88 56 CYS B C 1
ATOM 2394 O O . CYS B 1 56 ? 8.336 26.312 25.188 1 96.88 56 CYS B O 1
ATOM 2396 N N . LEU B 1 57 ? 7.934 24.719 23.719 1 96.69 57 LEU B N 1
ATOM 2397 C CA . LEU B 1 57 ? 8 23.594 24.656 1 96.69 57 LEU B CA 1
ATOM 2398 C C . LEU B 1 57 ? 8.977 22.531 24.172 1 96.69 57 LEU B C 1
ATOM 2400 O O . LEU B 1 57 ? 8.789 21.953 23.094 1 96.69 57 LEU B O 1
ATOM 2404 N N . THR B 1 58 ? 10.07 22.266 24.891 1 96.31 58 THR B N 1
ATOM 2405 C CA . THR B 1 58 ? 11.031 21.219 24.531 1 96.31 58 THR B CA 1
ATOM 2406 C C . THR B 1 58 ? 10.523 19.844 24.969 1 96.31 58 THR B C 1
ATOM 2408 O O . THR B 1 58 ? 10.117 19.672 26.109 1 96.31 58 THR B O 1
ATOM 2411 N N . ILE B 1 59 ? 10.555 18.922 24.016 1 97.25 59 ILE B N 1
ATOM 2412 C CA . ILE B 1 59 ? 10.023 17.609 24.328 1 97.25 59 ILE B CA 1
ATOM 2413 C C . ILE B 1 59 ? 11 16.531 23.875 1 97.25 59 ILE B C 1
ATOM 2415 O O . ILE B 1 59 ? 11.844 16.766 23.016 1 97.25 59 ILE B O 1
ATOM 2419 N N . PHE B 1 60 ? 10.852 15.305 24.469 1 96.25 60 PHE B N 1
ATOM 2420 C CA . PHE B 1 60 ? 11.555 14.125 23.984 1 96.25 60 PHE B CA 1
ATOM 2421 C C . PHE B 1 60 ? 10.883 13.57 22.734 1 96.25 60 PHE B C 1
ATOM 2423 O O . PHE B 1 60 ? 9.656 13.516 22.656 1 96.25 60 PHE B O 1
ATOM 2430 N N . PRO B 1 61 ? 11.727 13.273 21.781 1 92.19 61 PRO B N 1
ATOM 2431 C CA . PRO B 1 61 ? 11.117 12.711 20.578 1 92.19 61 PRO B CA 1
ATOM 2432 C C . PRO B 1 61 ? 10.367 11.406 20.844 1 92.19 61 PRO B C 1
ATOM 2434 O O . PRO B 1 61 ? 10.961 10.445 21.328 1 92.19 61 PRO B O 1
ATOM 2437 N N . ASN B 1 62 ? 9.125 11.406 20.641 1 94.62 62 ASN B N 1
ATOM 2438 C CA . ASN B 1 62 ? 8.281 10.219 20.781 1 94.62 62 ASN B CA 1
ATOM 2439 C C . ASN B 1 62 ? 7.316 10.086 19.609 1 94.62 62 ASN B C 1
ATOM 2441 O O . ASN B 1 62 ? 6.145 9.742 19.797 1 94.62 62 ASN B O 1
ATOM 2445 N N . GLY B 1 63 ? 7.766 10.523 18.406 1 92.88 63 GLY B N 1
ATOM 2446 C CA . GLY B 1 63 ? 6.941 10.445 17.203 1 92.88 63 GLY B CA 1
ATOM 2447 C C . GLY B 1 63 ? 6.23 11.742 16.891 1 92.88 63 GLY B C 1
ATOM 2448 O O . GLY B 1 63 ? 5.926 12.531 17.781 1 92.88 63 GLY B O 1
ATOM 2449 N N . ALA B 1 64 ? 5.918 11.883 15.656 1 92.75 64 ALA B N 1
ATOM 2450 C CA . ALA B 1 64 ? 5.289 13.109 15.164 1 92.75 64 ALA B CA 1
ATOM 2451 C C . ALA B 1 64 ? 3.908 13.305 15.781 1 92.75 64 ALA B C 1
ATOM 2453 O O . ALA B 1 64 ? 3.553 14.414 16.172 1 92.75 64 ALA B O 1
ATOM 2454 N N . ALA B 1 65 ? 3.166 12.242 15.875 1 96.94 65 ALA B N 1
ATOM 2455 C CA . ALA B 1 65 ? 1.812 12.328 16.422 1 96.94 65 ALA B CA 1
ATOM 2456 C C . ALA B 1 65 ? 1.83 12.836 17.859 1 96.94 65 ALA B C 1
ATOM 2458 O O . ALA B 1 65 ? 1.014 13.68 18.234 1 96.94 65 ALA B O 1
ATOM 2459 N N . ASP B 1 66 ? 2.744 12.32 18.594 1 97.56 66 ASP B N 1
ATOM 2460 C CA . ASP B 1 66 ? 2.871 12.75 19.984 1 97.56 66 ASP B CA 1
ATOM 2461 C C . ASP B 1 66 ? 3.225 14.234 20.078 1 97.56 66 ASP B C 1
ATOM 2463 O O . ASP B 1 66 ? 2.645 14.969 20.875 1 97.56 66 ASP B O 1
ATOM 2467 N N . ALA B 1 67 ? 4.152 14.648 19.281 1 97.81 67 ALA B N 1
ATOM 2468 C CA . ALA B 1 67 ? 4.562 16.047 19.266 1 97.81 67 ALA B CA 1
ATOM 2469 C C . ALA B 1 67 ? 3.398 16.953 18.859 1 97.81 67 ALA B C 1
ATOM 2471 O O . ALA B 1 67 ? 3.223 18.031 19.422 1 97.81 67 ALA B O 1
ATOM 2472 N N . ARG B 1 68 ? 2.584 16.562 17.891 1 98.44 68 ARG B N 1
ATOM 2473 C CA . ARG B 1 68 ? 1.428 17.328 17.422 1 98.44 68 ARG B CA 1
ATOM 2474 C C . ARG B 1 68 ? 0.38 17.453 18.516 1 98.44 68 ARG B C 1
ATOM 2476 O O . ARG B 1 68 ? -0.181 18.531 18.719 1 98.44 68 ARG B O 1
ATOM 2483 N N . ARG B 1 69 ? 0.159 16.406 19.25 1 98.56 69 ARG B N 1
ATOM 2484 C CA . ARG B 1 69 ? -0.781 16.469 20.375 1 98.56 69 ARG B CA 1
ATOM 2485 C C . ARG B 1 69 ? -0.285 17.406 21.453 1 98.56 69 ARG B C 1
ATOM 2487 O O . ARG B 1 69 ? -1.065 18.172 22.031 1 98.56 69 ARG B O 1
ATOM 2494 N N . LYS B 1 70 ? 0.958 17.328 21.719 1 98.56 70 LYS B N 1
ATOM 2495 C CA . LYS B 1 70 ? 1.532 18.109 22.812 1 98.56 70 LYS B CA 1
ATOM 2496 C C . LYS B 1 70 ? 1.486 19.609 22.484 1 98.56 70 LYS B C 1
ATOM 2498 O O . LYS B 1 70 ? 1.218 20.422 23.359 1 98.56 70 LYS B O 1
ATOM 2503 N N . VAL B 1 71 ? 1.765 19.922 21.234 1 98.69 71 VAL B N 1
ATOM 2504 C CA . VAL B 1 71 ? 1.728 21.344 20.906 1 98.69 71 VAL B CA 1
ATOM 2505 C C . VAL B 1 71 ? 0.289 21.859 20.953 1 98.69 71 VAL B C 1
ATOM 2507 O O . VAL B 1 71 ? 0.045 23 21.344 1 98.69 71 VAL B O 1
ATOM 2510 N N . LEU B 1 72 ? -0.659 21.047 20.516 1 98.75 72 LEU B N 1
ATOM 2511 C CA . LEU B 1 72 ? -2.066 21.422 20.609 1 98.75 72 LEU B CA 1
ATOM 2512 C C . LEU B 1 72 ? -2.467 21.641 22.062 1 98.75 72 LEU B C 1
ATOM 2514 O O . LEU B 1 72 ? -3.047 22.672 22.406 1 98.75 72 LEU B O 1
ATOM 2518 N N . LYS B 1 73 ? -2.148 20.719 22.922 1 98.56 73 LYS B N 1
ATOM 2519 C CA . LYS B 1 73 ? -2.477 20.828 24.344 1 98.56 73 LYS B CA 1
ATOM 2520 C C . LYS B 1 73 ? -1.777 22.031 24.969 1 98.56 73 LYS B C 1
ATOM 2522 O O . LYS B 1 73 ? -2.355 22.719 25.812 1 98.56 73 LYS B O 1
ATOM 2527 N N . PHE B 1 74 ? -0.526 22.188 24.609 1 98.69 74 PHE B N 1
ATOM 2528 C CA . PHE B 1 74 ? 0.259 23.328 25.078 1 98.69 74 PHE B CA 1
ATOM 2529 C C . PHE B 1 74 ? -0.44 24.641 24.75 1 98.69 74 PHE B C 1
ATOM 2531 O O . PHE B 1 74 ? -0.589 25.5 25.625 1 98.69 74 PHE B O 1
ATOM 2538 N N . ALA B 1 75 ? -0.901 24.812 23.562 1 98.44 75 ALA B N 1
ATOM 2539 C CA . ALA B 1 75 ? -1.597 26.031 23.141 1 98.44 75 ALA B CA 1
ATOM 2540 C C . ALA B 1 75 ? -2.926 26.188 23.875 1 98.44 75 ALA B C 1
ATOM 2542 O O . ALA B 1 75 ? -3.256 27.266 24.344 1 98.44 75 ALA B O 1
ATOM 2543 N N . LEU B 1 76 ? -3.674 25.094 24 1 97.88 76 LEU B N 1
ATOM 2544 C CA . LEU B 1 76 ? -4.992 25.141 24.625 1 97.88 76 LEU B CA 1
ATOM 2545 C C . LEU B 1 76 ? -4.887 25.578 26.078 1 97.88 76 LEU B C 1
ATOM 2547 O O . LEU B 1 76 ? -5.797 26.219 26.609 1 97.88 76 LEU B O 1
ATOM 2551 N N . LYS B 1 77 ? -3.828 25.203 26.672 1 97.38 77 LYS B N 1
ATOM 2552 C CA . LYS B 1 77 ? -3.619 25.547 28.078 1 97.38 77 LYS B CA 1
ATOM 2553 C C . LYS B 1 77 ? -3.301 27.031 28.25 1 97.38 77 LYS B C 1
ATOM 2555 O O . LYS B 1 77 ? -3.57 27.609 29.297 1 97.38 77 LYS B O 1
ATOM 2560 N N . ASN B 1 78 ? -2.736 27.656 27.234 1 96.75 78 ASN B N 1
ATOM 2561 C CA . ASN B 1 78 ? -2.17 28.984 27.391 1 96.75 78 ASN B CA 1
ATOM 2562 C C . ASN B 1 78 ? -2.99 30.031 26.656 1 96.75 78 ASN B C 1
ATOM 2564 O O . ASN B 1 78 ? -2.814 31.234 26.875 1 96.75 78 ASN B O 1
ATOM 2568 N N . VAL B 1 79 ? -3.791 29.641 25.781 1 95.56 79 VAL B N 1
ATOM 2569 C CA . VAL B 1 79 ? -4.562 30.578 24.969 1 95.56 79 VAL B CA 1
ATOM 2570 C C . VAL B 1 79 ? -5.977 30.703 25.531 1 95.56 79 VAL B C 1
ATOM 2572 O O . VAL B 1 79 ? -6.625 29.703 25.828 1 95.56 79 VAL B O 1
ATOM 2575 N N . SER B 1 80 ? -6.414 31.922 25.703 1 90.88 80 SER B N 1
ATOM 2576 C CA . SER B 1 80 ? -7.777 32.188 26.156 1 90.88 80 SER B CA 1
ATOM 2577 C C . SER B 1 80 ? -8.641 32.719 25.016 1 90.88 80 SER B C 1
ATOM 2579 O O . SER B 1 80 ? -8.148 33.438 24.125 1 90.88 80 SER B O 1
ATOM 2581 N N . GLY B 1 81 ? -9.875 32.312 25.047 1 89.62 81 GLY B N 1
ATOM 2582 C CA . GLY B 1 81 ? -10.836 32.844 24.078 1 89.62 81 GLY B CA 1
ATOM 2583 C C . GLY B 1 81 ? -10.906 32 22.828 1 89.62 81 GLY B C 1
ATOM 2584 O O . GLY B 1 81 ? -10.359 30.891 22.766 1 89.62 81 GLY B O 1
ATOM 2585 N N . LYS B 1 82 ? -11.703 32.5 21.875 1 92.31 82 LYS B N 1
ATOM 2586 C CA . LYS B 1 82 ? -11.898 31.812 20.594 1 92.31 82 LYS B CA 1
ATOM 2587 C C . LYS B 1 82 ? -10.828 32.219 19.578 1 92.31 82 LYS B C 1
ATOM 2589 O O . LYS B 1 82 ? -10.648 33.406 19.312 1 92.31 82 LYS B O 1
ATOM 2594 N N . VAL B 1 83 ? -10.133 31.203 19.062 1 96.5 83 VAL B N 1
ATOM 2595 C CA . VAL B 1 83 ? -9.062 31.469 18.109 1 96.5 83 VAL B CA 1
ATOM 2596 C C . VAL B 1 83 ? -9.117 30.438 16.984 1 96.5 83 VAL B C 1
ATOM 2598 O O . VAL B 1 83 ? -9.836 29.438 17.078 1 96.5 83 VAL B O 1
ATOM 2601 N N . ASN B 1 84 ? -8.461 30.75 15.852 1 98 84 ASN B N 1
ATOM 2602 C CA . ASN B 1 84 ? -8.195 29.781 14.781 1 98 84 ASN B CA 1
ATOM 2603 C C . ASN B 1 84 ? -6.773 29.234 14.867 1 98 84 ASN B C 1
ATOM 2605 O O . ASN B 1 84 ? -5.809 30.016 14.859 1 98 84 ASN B O 1
ATOM 2609 N N . TYR B 1 85 ? -6.773 27.938 15 1 98.62 85 TYR B N 1
ATOM 2610 C CA . TYR B 1 85 ? -5.48 27.266 14.953 1 98.62 85 TYR B CA 1
ATOM 2611 C C . TYR B 1 85 ? -5.16 26.781 13.547 1 98.62 85 TYR B C 1
ATOM 2613 O O . TYR B 1 85 ? -6.043 26.297 12.836 1 98.62 85 TYR B O 1
ATOM 2621 N N . PHE B 1 86 ? -3.963 27.047 13.141 1 98.88 86 PHE B N 1
ATOM 2622 C CA . PHE B 1 86 ? -3.371 26.453 11.945 1 98.88 86 PHE B CA 1
ATOM 2623 C C . PHE B 1 86 ? -2.197 25.547 12.312 1 98.88 86 PHE B C 1
ATOM 2625 O O . PHE B 1 86 ? -1.237 26 12.945 1 98.88 86 PHE B O 1
ATOM 2632 N N . TYR B 1 87 ? -2.34 24.312 11.961 1 98.81 87 TYR B N 1
ATOM 2633 C CA . TYR B 1 87 ? -1.215 23.406 12.172 1 98.81 87 TYR B CA 1
ATOM 2634 C C . TYR B 1 87 ? -0.515 23.094 10.852 1 98.81 87 TYR B C 1
ATOM 2636 O O . TYR B 1 87 ? -1.168 22.781 9.852 1 98.81 87 TYR B O 1
ATOM 2644 N N . CYS B 1 88 ? 0.792 23.047 10.922 1 98.44 88 CYS B N 1
ATOM 2645 C CA . CYS B 1 88 ? 1.633 22.625 9.805 1 98.44 88 CYS B CA 1
ATOM 2646 C C . CYS B 1 88 ? 3.014 22.203 10.297 1 98.44 88 CYS B C 1
ATOM 2648 O O . CYS B 1 88 ? 3.594 22.859 11.164 1 98.44 88 CYS B O 1
ATOM 2650 N N . ASP B 1 89 ? 3.49 21.094 9.766 1 94.94 89 ASP B N 1
ATOM 2651 C CA . ASP B 1 89 ? 4.852 20.688 10.109 1 94.94 89 ASP B CA 1
ATOM 2652 C C . ASP B 1 89 ? 5.844 21.812 9.828 1 94.94 89 ASP B C 1
ATOM 2654 O O . ASP B 1 89 ? 5.734 22.5 8.812 1 94.94 89 ASP B O 1
ATOM 2658 N N . PHE B 1 90 ? 6.793 21.953 10.711 1 96.25 90 PHE B N 1
ATOM 2659 C CA . PHE B 1 90 ? 7.652 23.141 10.656 1 96.25 90 PHE B CA 1
ATOM 2660 C C . PHE B 1 90 ? 8.484 23.125 9.375 1 96.25 90 PHE B C 1
ATOM 2662 O O . PHE B 1 90 ? 8.75 24.188 8.805 1 96.25 90 PHE B O 1
ATOM 2669 N N . ASP B 1 91 ? 8.945 21.953 8.938 1 93.69 91 ASP B N 1
ATOM 2670 C CA . ASP B 1 91 ? 9.711 21.906 7.691 1 93.69 91 ASP B CA 1
ATOM 2671 C C . ASP B 1 91 ? 8.883 22.391 6.512 1 93.69 91 ASP B C 1
ATOM 2673 O O . ASP B 1 91 ? 9.398 23.047 5.609 1 93.69 91 ASP B O 1
ATOM 2677 N N . LYS B 1 92 ? 7.617 22.172 6.562 1 95.88 92 LYS B N 1
ATOM 2678 C CA . LYS B 1 92 ? 6.73 22.656 5.5 1 95.88 92 LYS B CA 1
ATOM 2679 C C . LYS B 1 92 ? 6.477 24.141 5.625 1 95.88 92 LYS B C 1
ATOM 2681 O O . LYS B 1 92 ? 6.309 24.844 4.617 1 95.88 92 LYS B O 1
ATOM 2686 N N . VAL B 1 93 ? 6.406 24.609 6.832 1 97.56 93 VAL B N 1
ATOM 2687 C CA . VAL B 1 93 ? 6.285 26.047 7.059 1 97.56 93 VAL B CA 1
ATOM 2688 C C . VAL B 1 93 ? 7.492 26.766 6.465 1 97.56 93 VAL B C 1
ATOM 2690 O O . VAL B 1 93 ? 7.344 27.766 5.773 1 97.56 93 VAL B O 1
ATOM 2693 N N . ILE B 1 94 ? 8.656 26.203 6.727 1 96.88 94 ILE B N 1
ATOM 2694 C CA . ILE B 1 94 ? 9.883 26.797 6.203 1 96.88 94 ILE B CA 1
ATOM 2695 C C . ILE B 1 94 ? 9.812 26.859 4.68 1 96.88 94 ILE B C 1
ATOM 2697 O O . ILE B 1 94 ? 10.047 27.922 4.09 1 96.88 94 ILE B O 1
ATOM 2701 N N . VAL B 1 95 ? 9.461 25.781 4.07 1 96.56 95 VAL B N 1
ATOM 2702 C CA . VAL B 1 95 ? 9.406 25.703 2.615 1 96.56 95 VAL B CA 1
ATOM 2703 C C . VAL B 1 95 ? 8.367 26.703 2.088 1 96.56 95 VAL B C 1
ATOM 2705 O O . VAL B 1 95 ? 8.617 27.406 1.104 1 96.56 95 VAL B O 1
ATOM 2708 N N . ALA B 1 96 ? 7.242 26.781 2.734 1 97.94 96 ALA B N 1
ATOM 2709 C CA . ALA B 1 96 ? 6.172 27.688 2.318 1 97.94 96 ALA B CA 1
ATOM 2710 C C . ALA B 1 96 ? 6.629 29.141 2.373 1 97.94 96 ALA B C 1
ATOM 27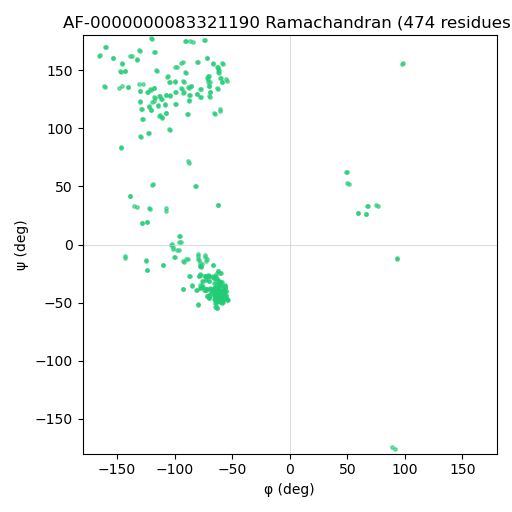12 O O . ALA B 1 96 ? 6.43 29.891 1.419 1 97.94 96 ALA B O 1
ATOM 2713 N N . LEU B 1 97 ? 7.273 29.516 3.412 1 98 97 LEU B N 1
ATOM 2714 C CA . LEU B 1 97 ? 7.652 30.906 3.609 1 98 97 LEU B CA 1
ATOM 2715 C C . LEU B 1 97 ? 8.828 31.297 2.719 1 98 97 LEU B C 1
ATOM 2717 O O . LEU B 1 97 ? 8.922 32.438 2.252 1 98 97 LEU B O 1
ATOM 2721 N N . LEU B 1 98 ? 9.711 30.328 2.443 1 96.88 98 LEU B N 1
ATOM 2722 C CA . LEU B 1 98 ? 10.867 30.609 1.61 1 96.88 98 LEU B CA 1
ATOM 2723 C C . LEU B 1 98 ? 10.484 30.641 0.135 1 96.88 98 LEU B C 1
ATOM 2725 O O . LEU B 1 98 ? 11.102 31.359 -0.656 1 96.88 98 LEU B O 1
ATOM 2729 N N . ASN B 1 99 ? 9.422 29.906 -0.239 1 96.38 99 ASN B N 1
ATOM 2730 C CA . ASN B 1 99 ? 9.195 29.719 -1.667 1 96.38 99 ASN B CA 1
ATOM 2731 C C . ASN B 1 99 ? 7.801 30.172 -2.08 1 96.38 99 ASN B C 1
ATOM 2733 O O . ASN B 1 99 ? 7.551 30.438 -3.258 1 96.38 99 ASN B O 1
ATOM 2737 N N . ARG B 1 100 ? 6.914 30.219 -1.166 1 98.12 100 ARG B N 1
ATOM 2738 C CA . ARG B 1 100 ? 5.512 30.5 -1.46 1 98.12 100 ARG B CA 1
ATOM 2739 C C . ARG B 1 100 ? 4.914 31.438 -0.423 1 98.12 100 ARG B C 1
ATOM 2741 O O . ARG B 1 100 ? 3.791 31.234 0.044 1 98.12 100 ARG B O 1
ATOM 2748 N N . ASN B 1 101 ? 5.648 32.438 -0.035 1 98.12 101 ASN B N 1
ATOM 2749 C CA . ASN B 1 101 ? 5.297 33.344 1.067 1 98.12 101 ASN B CA 1
ATOM 2750 C C . ASN B 1 101 ? 3.955 34.031 0.831 1 98.12 101 ASN B C 1
ATOM 2752 O O . ASN B 1 101 ? 3.109 34.062 1.727 1 98.12 101 ASN B O 1
ATOM 2756 N N . PHE B 1 102 ? 3.717 34.5 -0.357 1 98.12 102 PHE B N 1
ATOM 2757 C CA . PHE B 1 102 ? 2.498 35.25 -0.666 1 98.12 102 PHE B CA 1
ATOM 2758 C C . PHE B 1 102 ? 1.273 34.344 -0.526 1 98.12 102 PHE B C 1
ATOM 2760 O O . PHE B 1 102 ? 0.28 34.75 0.092 1 98.12 102 PHE B O 1
ATOM 2767 N N . GLU B 1 103 ? 1.307 33.156 -1.149 1 98.44 103 GLU B N 1
ATOM 2768 C CA . GLU B 1 103 ? 0.205 32.188 -1.076 1 98.44 103 GLU B CA 1
ATOM 2769 C C . GLU B 1 103 ? -0.083 31.797 0.367 1 98.44 103 GLU B C 1
ATOM 2771 O O . GLU B 1 103 ? -1.243 31.703 0.771 1 98.44 103 GLU B O 1
ATOM 2776 N N . PHE B 1 104 ? 0.978 31.594 1.087 1 98.62 104 PHE B N 1
ATOM 2777 C CA . PHE B 1 104 ? 0.86 31.203 2.486 1 98.62 104 PHE B CA 1
ATOM 2778 C C . PHE B 1 104 ? 0.195 32.312 3.305 1 98.62 104 PHE B C 1
ATOM 2780 O O . PHE B 1 104 ? -0.797 32.062 3.994 1 98.62 104 PHE B O 1
ATOM 2787 N N . LYS B 1 105 ? 0.721 33.5 3.219 1 98.31 105 LYS B N 1
ATOM 2788 C CA . LYS B 1 105 ? 0.2 34.625 3.949 1 98.31 105 LYS B CA 1
ATOM 2789 C C . LYS B 1 105 ? -1.262 34.906 3.598 1 98.31 105 LYS B C 1
ATOM 2791 O O . LYS B 1 105 ? -2.076 35.188 4.48 1 98.31 105 LYS B O 1
ATOM 2796 N N . ASN B 1 106 ? -1.561 34.844 2.35 1 98 106 ASN B N 1
ATOM 2797 C CA . ASN B 1 106 ? -2.93 35.062 1.898 1 98 106 ASN B CA 1
ATOM 2798 C C . ASN B 1 106 ? -3.891 34.031 2.482 1 98 106 ASN B C 1
ATOM 2800 O O . ASN B 1 106 ? -5.004 34.375 2.887 1 98 106 ASN B O 1
ATOM 2804 N N . PHE B 1 107 ? -3.51 32.812 2.504 1 98.5 107 PHE B N 1
ATOM 2805 C CA . PHE B 1 107 ? -4.348 31.75 3.062 1 98.5 107 PHE B CA 1
ATOM 2806 C C . PHE B 1 107 ? -4.648 32.031 4.531 1 98.5 107 PHE B C 1
ATOM 2808 O O . PHE B 1 107 ? -5.805 31.953 4.957 1 98.5 107 PHE B O 1
ATOM 2815 N N . ILE B 1 108 ? -3.604 32.344 5.324 1 98.62 108 ILE B N 1
ATOM 2816 C CA . ILE B 1 108 ? -3.771 32.562 6.758 1 98.62 108 ILE B CA 1
ATOM 2817 C C . ILE B 1 108 ? -4.66 33.781 6.992 1 98.62 108 ILE B C 1
ATOM 2819 O O . ILE B 1 108 ? -5.504 33.781 7.891 1 98.62 108 ILE B O 1
ATOM 2823 N N . SER B 1 109 ? -4.496 34.75 6.18 1 97.31 109 SER B N 1
ATOM 2824 C CA . SER B 1 109 ? -5.25 36 6.367 1 97.31 109 SER B CA 1
ATOM 2825 C C . SER B 1 109 ? -6.746 35.75 6.195 1 97.31 109 SER B C 1
ATOM 2827 O O . SER B 1 109 ? -7.562 36.469 6.801 1 97.31 109 SER B O 1
ATOM 2829 N N . THR B 1 110 ? -7.117 34.75 5.426 1 96.19 110 THR B N 1
ATOM 2830 C CA . THR B 1 110 ? -8.523 34.5 5.125 1 96.19 110 THR B CA 1
ATOM 2831 C C . THR B 1 110 ? -9.102 33.438 6.062 1 96.19 110 THR B C 1
ATOM 2833 O O . THR B 1 110 ? -10.297 33.156 6.016 1 96.19 110 THR B O 1
ATOM 2836 N N . LEU B 1 111 ? -8.281 32.875 6.867 1 96.69 111 LEU B N 1
ATOM 2837 C CA . LEU B 1 111 ? -8.703 31.812 7.758 1 96.69 111 LEU B CA 1
ATOM 2838 C C . LEU B 1 111 ? -9.703 32.312 8.789 1 96.69 111 LEU B C 1
ATOM 2840 O O . LEU B 1 111 ? -9.375 33.188 9.602 1 96.69 111 LEU B O 1
ATOM 2844 N N . ASN B 1 112 ? -10.914 31.891 8.742 1 96.19 112 ASN B N 1
ATOM 2845 C CA . ASN B 1 112 ? -11.992 32.219 9.68 1 96.19 112 ASN B CA 1
ATOM 2846 C C . ASN B 1 112 ? -12.953 31.047 9.867 1 96.19 112 ASN B C 1
ATOM 2848 O O . ASN B 1 112 ? -14.031 31.016 9.281 1 96.19 112 ASN B O 1
ATOM 2852 N N . LEU B 1 113 ? -12.562 30.156 10.758 1 96.62 113 LEU B N 1
ATOM 2853 C CA . LEU B 1 113 ? -13.305 28.906 10.961 1 96.62 113 LEU B CA 1
ATOM 2854 C C . LEU B 1 113 ? -14.219 29.016 12.18 1 96.62 113 LEU B C 1
ATOM 2856 O O . LEU B 1 113 ? -13.844 29.625 13.188 1 96.62 113 LEU B O 1
ATOM 2860 N N . LYS B 1 114 ? -15.391 28.469 12.055 1 94.69 114 LYS B N 1
ATOM 2861 C CA . LYS B 1 114 ? -16.359 28.391 13.141 1 94.69 114 LYS B CA 1
ATOM 2862 C C . LYS B 1 114 ? -16.859 26.953 13.32 1 94.69 114 LYS B C 1
ATOM 2864 O O . LYS B 1 114 ? -17.688 26.484 12.531 1 94.69 114 LYS B O 1
ATOM 2869 N N . ASN B 1 115 ? -16.438 26.359 14.344 1 95.19 115 ASN B N 1
ATOM 2870 C CA . ASN B 1 115 ? -16.812 25 14.688 1 95.19 115 ASN B CA 1
ATOM 2871 C C . ASN B 1 115 ? -16.641 24.047 13.516 1 95.19 115 ASN B C 1
ATOM 2873 O O . ASN B 1 115 ? -17.562 23.312 13.148 1 95.19 115 ASN B O 1
ATOM 2877 N N . GLU B 1 116 ? -15.453 24.062 12.938 1 96.38 116 GLU B N 1
ATOM 2878 C CA . GLU B 1 116 ? -15.148 23.219 11.781 1 96.38 116 GLU B CA 1
ATOM 2879 C C . GLU B 1 116 ? -13.688 22.781 11.781 1 96.38 116 GLU B C 1
ATOM 2881 O O . GLU B 1 116 ? -12.836 23.438 12.391 1 96.38 116 GLU B O 1
ATOM 2886 N N . TYR B 1 117 ? -13.5 21.672 11.258 1 98.69 117 TYR B N 1
ATOM 2887 C CA . TYR B 1 117 ? -12.164 21.172 10.953 1 98.69 117 TYR B CA 1
ATOM 2888 C C . TYR B 1 117 ? -11.867 21.281 9.461 1 98.69 117 TYR B C 1
ATOM 2890 O O . TYR B 1 117 ? -12.672 20.844 8.633 1 98.69 117 TYR B O 1
ATOM 2898 N N . ARG B 1 118 ? -10.75 21.875 9.156 1 98.75 118 ARG B N 1
ATOM 2899 C CA . ARG B 1 118 ? -10.359 22.062 7.766 1 98.75 118 ARG B CA 1
ATOM 2900 C C . ARG B 1 118 ? -9.117 21.25 7.434 1 98.75 118 ARG B C 1
ATOM 2902 O O . ARG B 1 118 ? -8.023 21.547 7.922 1 98.75 118 ARG B O 1
ATOM 2909 N N . ILE B 1 119 ? -9.32 20.234 6.617 1 98.81 119 ILE B N 1
ATOM 2910 C CA . ILE B 1 119 ? -8.164 19.594 6.004 1 98.81 119 ILE B CA 1
ATOM 2911 C C . ILE B 1 119 ? -7.516 20.531 5 1 98.81 119 ILE B C 1
ATOM 2913 O O . ILE B 1 119 ? -8.203 21.141 4.172 1 98.81 119 ILE B O 1
ATOM 2917 N N . VAL B 1 120 ? -6.25 20.734 5.145 1 98.81 120 VAL B N 1
ATOM 2918 C CA . VAL B 1 120 ? -5.5 21.562 4.203 1 98.81 120 VAL B CA 1
ATOM 2919 C C . VAL B 1 120 ? -4.547 20.688 3.391 1 98.81 120 VAL B C 1
ATOM 2921 O O . VAL B 1 120 ? -3.568 20.156 3.926 1 98.81 120 VAL B O 1
ATOM 2924 N N . GLY B 1 121 ? -4.875 20.531 2.156 1 98.69 121 GLY B N 1
ATOM 2925 C CA . GLY B 1 121 ? -4.125 19.609 1.307 1 98.69 121 GLY B CA 1
ATOM 2926 C C . GLY B 1 121 ? -3.424 20.312 0.156 1 98.69 121 GLY B C 1
ATOM 2927 O O . GLY B 1 121 ? -3.676 21.484 -0.114 1 98.69 121 GLY B O 1
ATOM 2928 N N . ARG B 1 122 ? -2.527 19.672 -0.482 1 98.5 122 ARG B N 1
ATOM 2929 C CA . ARG B 1 122 ? -1.763 20.156 -1.626 1 98.5 122 ARG B CA 1
ATOM 2930 C C . ARG B 1 122 ? -2.643 20.266 -2.867 1 98.5 122 ARG B C 1
ATOM 2932 O O . ARG B 1 122 ? -3.506 19.406 -3.098 1 98.5 122 ARG B O 1
ATOM 2939 N N . ASN B 1 123 ? -2.332 21.281 -3.646 1 98.12 123 ASN B N 1
ATOM 2940 C CA . ASN B 1 123 ? -2.922 21.219 -4.98 1 98.12 123 ASN B CA 1
ATOM 2941 C C . ASN B 1 123 ? -2.238 20.188 -5.859 1 98.12 123 ASN B C 1
ATOM 2943 O O . ASN B 1 123 ? -1.236 19.594 -5.457 1 98.12 123 ASN B O 1
ATOM 2947 N N . SER B 1 124 ? -2.787 20 -7.09 1 97.25 124 SER B N 1
ATOM 2948 C CA . SER B 1 124 ? -2.311 18.938 -7.953 1 97.25 124 SER B CA 1
ATOM 2949 C C . SER B 1 124 ? -0.837 19.109 -8.305 1 97.25 124 SER B C 1
ATOM 2951 O O . SER B 1 124 ? -0.071 18.141 -8.305 1 97.25 124 SER B O 1
ATOM 2953 N N . LYS B 1 125 ? -0.416 20.344 -8.57 1 97.56 125 LYS B N 1
ATOM 2954 C CA . LYS B 1 125 ? 0.967 20.625 -8.938 1 97.56 125 LYS B CA 1
ATOM 2955 C C . LYS B 1 125 ? 1.92 20.297 -7.789 1 97.56 125 LYS B C 1
ATOM 2957 O O . LYS B 1 125 ? 2.947 19.656 -7.992 1 97.56 125 LYS B O 1
ATOM 2962 N N . ASP B 1 126 ? 1.591 20.781 -6.602 1 97.81 126 ASP B N 1
ATOM 2963 C CA . ASP B 1 126 ? 2.428 20.5 -5.438 1 97.81 126 ASP B CA 1
ATOM 2964 C C . ASP B 1 126 ? 2.422 19.016 -5.09 1 97.81 126 ASP B C 1
ATOM 2966 O O . ASP B 1 126 ? 3.459 18.453 -4.742 1 97.81 126 ASP B O 1
ATOM 2970 N N . PHE B 1 127 ? 1.263 18.375 -5.219 1 98.12 127 PHE B N 1
ATOM 2971 C CA . PHE B 1 127 ? 1.164 16.953 -4.953 1 98.12 127 PHE B CA 1
ATOM 2972 C C . PHE B 1 127 ? 2.092 16.156 -5.867 1 98.12 127 PHE B C 1
ATOM 2974 O O . PHE B 1 127 ? 2.82 15.273 -5.414 1 98.12 127 PHE B O 1
ATOM 2981 N N . GLU B 1 128 ? 2.201 16.547 -7.137 1 97.56 128 GLU B N 1
ATOM 2982 C CA . GLU B 1 128 ? 2.967 15.828 -8.148 1 97.56 128 GLU B CA 1
ATOM 2983 C C . GLU B 1 128 ? 4.457 16.125 -8.031 1 97.56 128 GLU B C 1
ATOM 2985 O O . GLU B 1 128 ? 5.277 15.5 -8.703 1 97.56 128 GLU B O 1
ATOM 2990 N N . SER B 1 129 ? 4.781 17.094 -7.207 1 96.69 129 SER B N 1
ATOM 2991 C CA . SER B 1 129 ? 6.191 17.406 -7 1 96.69 129 SER B CA 1
ATOM 2992 C C . SER B 1 129 ? 6.84 16.406 -6.039 1 96.69 129 SER B C 1
ATOM 2994 O O . SER B 1 129 ? 8.062 16.359 -5.93 1 96.69 129 SER B O 1
ATOM 2996 N N . TYR B 1 130 ? 6.055 15.586 -5.316 1 96.81 130 TYR B N 1
ATOM 2997 C CA . TYR B 1 130 ? 6.566 14.602 -4.363 1 96.81 130 TYR B CA 1
ATOM 2998 C C . TYR B 1 130 ? 7.059 13.352 -5.078 1 96.81 130 TYR B C 1
ATOM 3000 O O . TYR B 1 130 ? 6.707 13.109 -6.234 1 96.81 130 TYR B O 1
ATOM 3008 N N . PRO B 1 131 ? 7.965 12.617 -4.398 1 96.06 131 PRO B N 1
ATOM 3009 C CA . PRO B 1 131 ? 8.445 11.367 -4.996 1 96.06 131 PRO B CA 1
ATOM 3010 C C . PRO B 1 131 ? 7.32 10.383 -5.293 1 96.06 131 PRO B C 1
ATOM 3012 O O . PRO B 1 131 ? 6.297 10.383 -4.602 1 96.06 131 PRO B O 1
ATOM 3015 N N . ASP B 1 132 ? 7.496 9.492 -6.215 1 96.12 132 ASP B N 1
ATOM 3016 C CA . ASP B 1 132 ? 6.512 8.492 -6.625 1 96.12 132 ASP B CA 1
ATOM 3017 C C . ASP B 1 132 ? 6.055 7.648 -5.434 1 96.12 132 ASP B C 1
ATOM 3019 O O . ASP B 1 132 ? 4.883 7.273 -5.348 1 96.12 132 ASP B O 1
ATOM 3023 N N . THR B 1 133 ? 6.965 7.34 -4.523 1 96.94 133 THR B N 1
ATOM 3024 C CA . THR B 1 133 ? 6.641 6.504 -3.373 1 96.94 133 THR B CA 1
ATOM 3025 C C . THR B 1 133 ? 5.531 7.137 -2.543 1 96.94 133 THR B C 1
ATOM 3027 O O . THR B 1 133 ? 4.66 6.438 -2.02 1 96.94 133 THR B O 1
ATOM 3030 N N . TRP B 1 134 ? 5.496 8.461 -2.508 1 96.88 134 TRP B N 1
ATOM 3031 C CA . TRP B 1 134 ? 4.449 9.188 -1.793 1 96.88 134 TRP B CA 1
ATOM 3032 C C . TRP B 1 134 ? 3.166 9.242 -2.613 1 96.88 134 TRP B C 1
ATOM 3034 O O . TRP B 1 134 ? 2.105 8.82 -2.145 1 96.88 134 TRP B O 1
ATOM 3044 N N . ILE B 1 135 ? 3.334 9.688 -3.865 1 98 135 ILE B N 1
ATOM 3045 C CA . ILE B 1 135 ? 2.189 9.977 -4.723 1 98 135 ILE B CA 1
ATOM 3046 C C . ILE B 1 135 ? 1.353 8.711 -4.906 1 98 135 ILE B C 1
ATOM 3048 O O . ILE B 1 135 ? 0.133 8.734 -4.727 1 98 135 ILE B O 1
ATOM 3052 N N . GLU B 1 136 ? 1.98 7.668 -5.172 1 97.94 136 GLU B N 1
ATOM 3053 C CA . GLU B 1 136 ? 1.279 6.445 -5.555 1 97.94 136 GLU B CA 1
ATOM 3054 C C . GLU B 1 136 ? 0.575 5.812 -4.355 1 97.94 136 GLU B C 1
ATOM 3056 O O . GLU B 1 136 ? -0.538 5.297 -4.484 1 97.94 136 GLU B O 1
ATOM 3061 N N . THR B 1 137 ? 1.183 5.836 -3.184 1 98.25 137 THR B N 1
ATOM 3062 C CA . THR B 1 137 ? 0.553 5.262 -2 1 98.25 137 THR B CA 1
ATOM 3063 C C . THR B 1 137 ? -0.514 6.203 -1.444 1 98.25 137 THR B C 1
ATOM 3065 O O . THR B 1 137 ? -1.588 5.758 -1.034 1 98.25 137 THR B O 1
ATOM 3068 N N . GLU B 1 138 ? -0.267 7.484 -1.487 1 98.5 138 GLU B N 1
ATOM 3069 C CA . GLU B 1 138 ? -1.222 8.438 -0.925 1 98.5 138 GLU B CA 1
ATOM 3070 C C . GLU B 1 138 ? -2.463 8.555 -1.805 1 98.5 138 GLU B C 1
ATOM 3072 O O . GLU B 1 138 ? -3.551 8.859 -1.312 1 98.5 138 GLU B O 1
ATOM 3077 N N . ARG B 1 139 ? -2.279 8.359 -3.086 1 98.31 139 ARG B N 1
ATOM 3078 C CA . ARG B 1 139 ? -3.451 8.375 -3.957 1 98.31 139 ARG B CA 1
ATOM 3079 C C . ARG B 1 139 ? -4.48 7.344 -3.508 1 98.31 139 ARG B C 1
ATOM 3081 O O . ARG B 1 139 ? -5.688 7.586 -3.592 1 98.31 139 ARG B O 1
ATOM 3088 N N . ILE B 1 140 ? -4.004 6.219 -3.064 1 98.38 140 ILE B N 1
ATOM 3089 C CA . ILE B 1 140 ? -4.891 5.176 -2.572 1 98.38 140 ILE B CA 1
ATOM 3090 C C . ILE B 1 140 ? -5.605 5.656 -1.312 1 98.38 140 ILE B C 1
ATOM 3092 O O . ILE B 1 140 ? -6.828 5.543 -1.202 1 98.38 140 ILE B O 1
ATOM 3096 N N . THR B 1 141 ? -4.887 6.227 -0.394 1 98.62 141 THR B N 1
ATOM 3097 C CA . THR B 1 141 ? -5.441 6.723 0.862 1 98.62 141 THR B CA 1
ATOM 3098 C C . THR B 1 141 ? -6.434 7.852 0.606 1 98.62 141 THR B C 1
ATOM 3100 O O . THR B 1 141 ? -7.531 7.859 1.173 1 98.62 141 THR B O 1
ATOM 3103 N N . ASN B 1 142 ? -6.043 8.758 -0.264 1 98.69 142 ASN B N 1
ATOM 3104 C CA . ASN B 1 142 ? -6.887 9.906 -0.572 1 98.69 142 ASN B CA 1
ATOM 3105 C C . ASN B 1 142 ? -8.195 9.477 -1.234 1 98.69 142 ASN B C 1
ATOM 3107 O O . ASN B 1 142 ? -9.242 10.07 -0.984 1 98.69 142 ASN B O 1
ATOM 3111 N N . LYS B 1 143 ? -8.094 8.508 -2.096 1 97.94 143 LYS B N 1
ATOM 3112 C CA . LYS B 1 143 ? -9.289 7.988 -2.756 1 97.94 143 LYS B CA 1
ATOM 3113 C C . LYS B 1 143 ? -10.32 7.512 -1.737 1 97.94 143 LYS B C 1
ATOM 3115 O O . LYS B 1 143 ? -11.5 7.848 -1.841 1 97.94 143 LYS B O 1
ATOM 3120 N N . VAL B 1 144 ? -9.922 6.801 -0.757 1 97.81 144 VAL B N 1
ATOM 3121 C CA . VAL B 1 144 ? -10.82 6.25 0.25 1 97.81 144 VAL B CA 1
ATOM 3122 C C . VAL B 1 144 ? -11.289 7.363 1.185 1 97.81 144 VAL B C 1
ATOM 3124 O O . VAL B 1 144 ? -12.461 7.41 1.567 1 97.81 144 VAL B O 1
ATOM 3127 N N . ALA B 1 145 ? -10.383 8.258 1.506 1 98.5 145 ALA B N 1
ATOM 3128 C CA . ALA B 1 145 ? -10.734 9.398 2.346 1 98.5 145 ALA B CA 1
ATOM 3129 C C . ALA B 1 145 ? -11.844 10.227 1.708 1 98.5 145 ALA B C 1
ATOM 3131 O O . ALA B 1 145 ? -12.727 10.734 2.404 1 98.5 145 ALA B O 1
ATOM 3132 N N . ALA B 1 146 ? -11.758 10.398 0.397 1 98.31 146 ALA B N 1
ATOM 3133 C CA . ALA B 1 146 ? -12.781 11.148 -0.321 1 98.31 146 ALA B CA 1
ATOM 3134 C C . ALA B 1 146 ? -14.164 10.57 -0.067 1 98.31 146 ALA B C 1
ATOM 3136 O O . ALA B 1 146 ? -15.133 11.312 0.138 1 98.31 146 ALA B O 1
ATOM 3137 N N . LYS B 1 147 ? -14.234 9.312 -0.042 1 96.38 147 LYS B N 1
ATOM 3138 C CA . LYS B 1 147 ? -15.508 8.641 0.205 1 96.38 147 LYS B CA 1
ATOM 3139 C C . LYS B 1 147 ? -15.93 8.789 1.663 1 96.38 147 LYS B C 1
ATOM 3141 O O . LYS B 1 147 ? -17.094 9.078 1.95 1 96.38 147 LYS B O 1
ATOM 3146 N N . ILE B 1 148 ? -15.055 8.609 2.545 1 97.06 148 ILE B N 1
ATOM 3147 C CA . ILE B 1 148 ? -15.344 8.602 3.975 1 97.06 148 ILE B CA 1
ATOM 3148 C C . ILE B 1 148 ? -15.82 9.992 4.406 1 97.06 148 ILE B C 1
ATOM 3150 O O . ILE B 1 148 ? -16.766 10.109 5.191 1 97.06 148 ILE B O 1
ATOM 3154 N N . PHE B 1 149 ? -15.258 11 3.891 1 97.81 149 PHE B N 1
ATOM 3155 C CA . PHE B 1 149 ? -15.562 12.359 4.328 1 97.81 149 PHE B CA 1
ATOM 3156 C C . PHE B 1 149 ? -16.547 13.023 3.373 1 97.81 149 PHE B C 1
ATOM 3158 O O . PHE B 1 149 ? -17.062 14.109 3.66 1 97.81 149 PHE B O 1
ATOM 3165 N N . GLY B 1 150 ? -16.781 12.375 2.205 1 97.5 150 GLY B N 1
ATOM 3166 C CA . GLY B 1 150 ? -17.656 12.984 1.205 1 97.5 150 GLY B CA 1
ATOM 3167 C C . GLY B 1 150 ? -17.062 14.234 0.59 1 97.5 150 GLY B C 1
ATOM 3168 O O . GLY B 1 150 ? -17.766 15.219 0.357 1 97.5 150 GLY B O 1
ATOM 3169 N N . ILE B 1 151 ? -15.719 14.219 0.475 1 97.81 151 ILE B N 1
ATOM 3170 C CA . ILE B 1 151 ? -15.008 15.367 -0.066 1 97.81 151 ILE B CA 1
ATOM 3171 C C . ILE B 1 151 ? -14.188 14.945 -1.283 1 97.81 151 ILE B C 1
ATOM 3173 O O . ILE B 1 151 ? -13.242 14.164 -1.159 1 97.81 151 ILE B O 1
ATOM 3177 N N . ASP B 1 152 ? -14.461 15.508 -2.412 1 96 152 ASP B N 1
ATOM 3178 C CA . ASP B 1 152 ? -13.75 15.141 -3.635 1 96 152 ASP B CA 1
ATOM 3179 C C . ASP B 1 152 ? -12.32 15.656 -3.617 1 96 152 ASP B C 1
ATOM 3181 O O . ASP B 1 152 ? -12.062 16.766 -3.133 1 96 152 ASP B O 1
ATOM 3185 N N . ASN B 1 153 ? -11.375 14.953 -4.121 1 95.31 153 ASN B N 1
ATOM 3186 C CA . ASN B 1 153 ? -9.977 15.305 -4.363 1 95.31 153 ASN B CA 1
ATOM 3187 C C . ASN B 1 153 ? -9.266 15.703 -3.074 1 95.31 153 ASN B C 1
ATOM 3189 O O . ASN B 1 153 ? -8.391 16.562 -3.088 1 95.31 153 ASN B O 1
ATOM 3193 N N . VAL B 1 154 ? -9.758 15.172 -1.962 1 98.31 154 VAL B N 1
ATOM 3194 C CA . VAL B 1 154 ? -9.125 15.492 -0.686 1 98.31 154 VAL B CA 1
ATOM 3195 C C . VAL B 1 154 ? -7.691 14.969 -0.678 1 98.31 154 VAL B C 1
ATOM 3197 O O . VAL B 1 154 ? -7.414 13.883 -1.184 1 98.31 154 VAL B O 1
ATOM 3200 N N . ASP B 1 155 ? -6.723 15.742 -0.242 1 98.69 155 ASP B N 1
ATOM 3201 C CA . ASP B 1 155 ? -5.352 15.375 0.092 1 98.69 155 ASP B CA 1
ATOM 3202 C C . ASP B 1 155 ? -5.145 15.336 1.605 1 98.69 155 ASP B C 1
ATOM 3204 O O . ASP B 1 155 ? -4.871 16.359 2.229 1 98.69 155 ASP B O 1
ATOM 3208 N N . LEU B 1 156 ? -5.18 14.141 2.154 1 98.5 156 LEU B N 1
ATOM 3209 C CA . LEU B 1 156 ? -5.352 13.945 3.59 1 98.5 156 LEU B CA 1
ATOM 3210 C C . LEU B 1 156 ? -4.004 13.977 4.305 1 98.5 156 LEU B C 1
ATOM 3212 O O . LEU B 1 156 ? -3.926 14.367 5.473 1 98.5 156 LEU B O 1
ATOM 3216 N N . LEU B 1 157 ? -2.904 13.609 3.58 1 97.56 157 LEU B N 1
ATOM 3217 C CA . LEU B 1 157 ? -1.651 13.32 4.27 1 97.56 157 LEU B CA 1
ATOM 3218 C C . LEU B 1 157 ? -0.633 14.43 4.043 1 97.56 157 LEU B C 1
ATOM 3220 O O . LEU B 1 157 ? 0.569 14.172 3.953 1 97.56 157 LEU B O 1
ATOM 3224 N N . ALA B 1 158 ? -1.082 15.664 3.875 1 95.62 158 ALA B N 1
ATOM 3225 C CA . ALA B 1 158 ? -0.198 16.797 3.605 1 95.62 158 ALA B CA 1
ATOM 3226 C C . ALA B 1 158 ? 0.484 17.266 4.883 1 95.62 158 ALA B C 1
ATOM 3228 O O . ALA B 1 158 ? 1.465 18.016 4.832 1 95.62 158 ALA B O 1
ATOM 3229 N N . GLY B 1 159 ? -0.019 16.859 6.078 1 94.56 159 GLY B N 1
ATOM 3230 C CA . GLY B 1 159 ? 0.525 17.312 7.344 1 94.56 159 GLY B CA 1
ATOM 3231 C C . GLY B 1 159 ? 0.128 18.734 7.676 1 94.56 159 GLY B C 1
ATOM 3232 O O . GLY B 1 159 ? 0.933 19.5 8.211 1 94.56 159 GLY B O 1
ATOM 3233 N N . CYS B 1 160 ? -1.06 19.125 7.297 1 97.88 160 CYS B N 1
ATOM 3234 C CA . CYS B 1 160 ? -1.543 20.5 7.453 1 97.88 160 CYS B CA 1
ATOM 3235 C C . CYS B 1 160 ? -3.049 20.516 7.684 1 97.88 160 CYS B C 1
ATOM 3237 O O . CYS B 1 160 ? -3.789 19.766 7.051 1 97.88 160 CYS B O 1
ATOM 3239 N N . CYS B 1 161 ? -3.506 21.328 8.68 1 98.81 161 CYS B N 1
ATOM 3240 C CA . CYS B 1 161 ? -4.93 21.469 8.969 1 98.81 161 CYS B CA 1
ATOM 3241 C C . CYS B 1 161 ? -5.211 22.75 9.742 1 98.81 161 CYS B C 1
ATOM 3243 O O . CYS B 1 161 ? -4.285 23.453 10.133 1 98.81 161 CYS B O 1
ATOM 3245 N N . ALA B 1 162 ? -6.512 23.094 9.883 1 98.88 162 ALA B N 1
ATOM 3246 C CA . ALA B 1 162 ? -6.949 24.25 10.664 1 98.88 162 ALA B CA 1
ATOM 3247 C C . ALA B 1 162 ? -8.258 23.953 11.398 1 98.88 162 ALA B C 1
ATOM 3249 O O . ALA B 1 162 ? -9.062 23.141 10.93 1 98.88 162 ALA B O 1
ATOM 3250 N N . PHE B 1 163 ? -8.43 24.547 12.508 1 98.75 163 PHE B N 1
ATOM 3251 C CA . PHE B 1 163 ? -9.625 24.375 13.32 1 98.75 163 PHE B CA 1
ATOM 3252 C C . PHE B 1 163 ? -9.727 25.453 14.383 1 98.75 163 PHE B C 1
ATOM 3254 O O . PHE B 1 163 ? -8.758 26.172 14.633 1 98.75 163 PHE B O 1
ATOM 3261 N N . ASP B 1 164 ? -10.867 25.641 14.945 1 97.25 164 ASP B N 1
ATOM 3262 C CA . ASP B 1 164 ? -11.008 26.625 16.016 1 97.25 164 ASP B CA 1
ATOM 3263 C C . ASP B 1 164 ? -10.773 26 17.375 1 97.25 164 ASP B C 1
ATOM 3265 O O . ASP B 1 164 ? -10.578 24.781 17.484 1 97.25 164 ASP B O 1
ATOM 3269 N N . SER B 1 165 ? -10.781 26.812 18.422 1 95.62 165 SER B N 1
ATOM 3270 C CA . SER B 1 165 ? -10.422 26.406 19.781 1 95.62 165 SER B CA 1
ATOM 3271 C C . SER B 1 165 ? -11.359 25.328 20.297 1 95.62 165 SER B C 1
ATOM 3273 O O . SER B 1 165 ? -10.945 24.406 21.016 1 95.62 165 SER B O 1
ATOM 3275 N N . ASN B 1 166 ? -12.648 25.375 19.953 1 96.25 166 ASN B N 1
ATOM 3276 C CA . ASN B 1 166 ? -13.602 24.359 20.375 1 96.25 166 ASN B CA 1
ATOM 3277 C C . ASN B 1 166 ? -13.258 23 19.797 1 96.25 166 ASN B C 1
ATOM 3279 O O . ASN B 1 166 ? -13.266 21.984 20.5 1 96.25 166 ASN B O 1
ATOM 3283 N N . VAL B 1 167 ? -12.961 23 18.516 1 98.5 167 VAL B N 1
ATOM 3284 C CA . VAL B 1 167 ? -12.594 21.766 17.812 1 98.5 167 VAL B CA 1
ATOM 3285 C C . VAL B 1 167 ? -11.273 21.234 18.359 1 98.5 167 VAL B C 1
ATOM 3287 O O . VAL B 1 167 ? -11.117 20.031 18.547 1 98.5 167 VAL B O 1
ATOM 3290 N N . GLY B 1 168 ? -10.344 22.141 18.656 1 98.56 168 GLY B N 1
ATOM 3291 C CA . GLY B 1 168 ? -9.078 21.734 19.25 1 98.56 168 GLY B CA 1
ATOM 3292 C C . GLY B 1 168 ? -9.242 21 20.562 1 98.56 168 GLY B C 1
ATOM 3293 O O . GLY B 1 168 ? -8.523 20.031 20.812 1 98.56 168 GLY B O 1
ATOM 3294 N N . LYS B 1 169 ? -10.156 21.453 21.359 1 98.25 169 LYS B N 1
ATOM 3295 C CA . LYS B 1 169 ? -10.414 20.781 22.641 1 98.25 169 LYS B CA 1
ATOM 3296 C C . LYS B 1 169 ? -10.914 19.359 22.438 1 98.25 169 LYS B C 1
ATOM 3298 O O . LYS B 1 169 ? -10.469 18.438 23.125 1 98.25 169 LYS B O 1
ATOM 3303 N N . VAL B 1 170 ? -11.828 19.219 21.469 1 98.62 170 VAL B N 1
ATOM 3304 C CA . VAL B 1 170 ? -12.383 17.906 21.172 1 98.62 170 VAL B CA 1
ATOM 3305 C C . VAL B 1 170 ? -11.266 16.969 20.703 1 98.62 170 VAL B C 1
ATOM 3307 O O . VAL B 1 170 ? -11.188 15.82 21.141 1 98.62 170 VAL B O 1
ATOM 3310 N N . ILE B 1 171 ? -10.383 17.438 19.859 1 98.81 171 ILE B N 1
ATOM 3311 C CA . ILE B 1 171 ? -9.266 16.641 19.328 1 98.81 171 ILE B CA 1
ATOM 3312 C C . ILE B 1 171 ? -8.32 16.281 20.484 1 98.81 171 ILE B C 1
ATOM 3314 O O . ILE B 1 171 ? -7.949 15.109 20.625 1 98.81 171 ILE B O 1
ATOM 3318 N N . ALA B 1 172 ? -8 17.266 21.281 1 98.69 172 ALA B N 1
ATOM 3319 C CA . ALA B 1 172 ? -7.047 17.047 22.375 1 98.69 172 ALA B CA 1
ATOM 3320 C C . ALA B 1 172 ? -7.551 15.992 23.359 1 98.69 172 ALA B C 1
ATOM 3322 O O . ALA B 1 172 ? -6.762 15.227 23.922 1 98.69 172 ALA B O 1
ATOM 3323 N N . GLU B 1 173 ? -8.805 15.914 23.547 1 98.5 173 GLU B N 1
ATOM 3324 C CA . GLU B 1 173 ? -9.414 15 24.5 1 98.5 173 GLU B CA 1
ATOM 3325 C C . GLU B 1 173 ? -9.477 13.578 23.953 1 98.5 173 GLU B C 1
ATOM 3327 O O . GLU B 1 173 ? -9.562 12.617 24.703 1 98.5 173 GLU B O 1
ATOM 3332 N N . ASN B 1 174 ? -9.352 13.414 22.641 1 98.44 174 ASN B N 1
ATOM 3333 C CA . ASN B 1 174 ? -9.703 12.117 22.078 1 98.44 174 ASN B CA 1
ATOM 3334 C C . ASN B 1 174 ? -8.562 11.523 21.266 1 98.44 174 ASN B C 1
ATOM 3336 O O . ASN B 1 174 ? -8.57 10.336 20.953 1 98.44 174 ASN B O 1
ATOM 3340 N N . SER B 1 175 ? -7.527 12.266 20.906 1 98.56 175 SER B N 1
ATOM 3341 C CA . SER B 1 175 ? -6.48 11.82 19.984 1 98.56 175 SER B CA 1
ATOM 3342 C C . SER B 1 175 ? -5.496 10.891 20.688 1 98.56 175 SER B C 1
ATOM 3344 O O . SER B 1 175 ? -4.953 11.227 21.75 1 98.56 175 SER B O 1
ATOM 3346 N N . THR B 1 176 ? -5.234 9.68 20.141 1 97.69 176 THR B N 1
ATOM 3347 C CA . THR B 1 176 ? -4.32 8.703 20.734 1 97.69 176 THR B CA 1
ATOM 3348 C C . THR B 1 176 ? -3.535 7.969 19.656 1 97.69 176 THR B C 1
ATOM 3350 O O . THR B 1 176 ? -2.566 7.266 19.953 1 97.69 176 THR B O 1
ATOM 3353 N N . GLU B 1 177 ? -3.912 8.102 18.422 1 96.81 177 GLU B N 1
ATOM 3354 C CA . GLU B 1 177 ? -3.375 7.258 17.359 1 96.81 177 GLU B CA 1
ATOM 3355 C C . GLU B 1 177 ? -2.051 7.805 16.828 1 96.81 177 GLU B C 1
ATOM 3357 O O . GLU B 1 177 ? -1.67 8.93 17.156 1 96.81 177 GLU B O 1
ATOM 3362 N N . ILE B 1 178 ? -1.429 7.074 15.961 1 95.56 178 ILE B N 1
ATOM 3363 C CA . ILE B 1 178 ? -0.072 7.383 15.531 1 95.56 178 ILE B CA 1
ATOM 3364 C C . ILE B 1 178 ? -0.119 8.266 14.281 1 95.56 178 ILE B C 1
ATOM 3366 O O . ILE B 1 178 ? 0.886 8.875 13.906 1 95.56 178 ILE B O 1
ATOM 3370 N N . LEU B 1 179 ? -1.237 8.352 13.633 1 97.31 179 LEU B N 1
ATOM 3371 C CA . LEU B 1 179 ? -1.364 9.172 12.43 1 97.31 179 LEU B CA 1
ATOM 3372 C C . LEU B 1 179 ? -2.463 10.219 12.602 1 97.31 179 LEU B C 1
ATOM 3374 O O . LEU B 1 179 ? -3.611 9.984 12.219 1 97.31 179 LEU B O 1
ATOM 3378 N N . THR B 1 180 ? -2.047 11.336 12.969 1 98.06 180 THR B N 1
ATOM 3379 C CA . THR B 1 180 ? -3.008 12.375 13.328 1 98.06 180 THR B CA 1
ATOM 3380 C C . THR B 1 180 ? -3.686 12.938 12.086 1 98.06 180 THR B C 1
ATOM 3382 O O . THR B 1 180 ? -4.832 13.383 12.148 1 98.06 180 THR B O 1
ATOM 3385 N N . ASP B 1 181 ? -2.988 12.875 10.914 1 97.81 181 ASP B N 1
ATOM 3386 C CA . ASP B 1 181 ? -3.57 13.367 9.672 1 97.81 181 ASP B CA 1
ATOM 3387 C C . ASP B 1 181 ? -4.898 12.68 9.375 1 97.81 181 ASP B C 1
ATOM 3389 O O . ASP B 1 181 ? -5.812 13.297 8.82 1 97.81 181 ASP B O 1
ATOM 3393 N N . THR B 1 182 ? -4.941 11.453 9.734 1 98.25 182 THR B N 1
ATOM 3394 C CA . THR B 1 182 ? -6.156 10.688 9.508 1 98.25 182 THR B CA 1
ATOM 3395 C C . THR B 1 182 ? -7.07 10.734 10.727 1 98.25 182 THR B C 1
ATOM 3397 O O . THR B 1 182 ? -8.289 10.883 10.594 1 98.25 182 THR B O 1
ATOM 3400 N N . GLU B 1 183 ? -6.551 10.688 11.859 1 98.5 183 GLU B N 1
ATOM 3401 C CA . GLU B 1 183 ? -7.316 10.547 13.094 1 98.5 183 GLU B CA 1
ATOM 3402 C C . GLU B 1 183 ? -8.102 11.82 13.406 1 98.5 183 GLU B C 1
ATOM 3404 O O . GLU B 1 183 ? -9.266 11.75 13.805 1 98.5 183 GLU B O 1
ATOM 3409 N N . TRP B 1 184 ? -7.453 12.992 13.289 1 98.81 184 TRP B N 1
ATOM 3410 C CA . TRP B 1 184 ? -8.055 14.234 13.758 1 98.81 184 TRP B CA 1
ATOM 3411 C C . TRP B 1 184 ? -9.344 14.531 13 1 98.81 184 TRP B C 1
ATOM 3413 O O . TRP B 1 184 ? -10.383 14.789 13.609 1 98.81 184 TRP B O 1
ATOM 3423 N N . PRO B 1 185 ? -9.336 14.461 11.68 1 98.81 185 PRO B N 1
ATOM 3424 C CA . PRO B 1 185 ? -10.625 14.672 11.008 1 98.81 185 PRO B CA 1
ATOM 3425 C C . PRO B 1 185 ? -11.641 13.578 11.328 1 98.81 185 PRO B C 1
ATOM 3427 O O . PRO B 1 185 ? -12.844 13.836 11.359 1 98.81 185 PRO B O 1
ATOM 3430 N N . LEU B 1 186 ? -11.211 12.391 11.609 1 98.69 186 LEU B N 1
ATOM 3431 C CA . LEU B 1 186 ? -12.133 11.32 11.977 1 98.69 186 LEU B CA 1
ATOM 3432 C C . LEU B 1 186 ? -12.75 11.578 13.344 1 98.69 186 LEU B C 1
ATOM 3434 O O . LEU B 1 186 ? -13.945 11.344 13.555 1 98.69 186 LEU B O 1
ATOM 3438 N N . ILE B 1 187 ? -11.961 12.023 14.289 1 98.75 187 ILE B N 1
ATOM 3439 C CA . ILE B 1 187 ? -12.477 12.422 15.594 1 98.75 187 ILE B CA 1
ATOM 3440 C C . ILE B 1 187 ? -13.562 13.484 15.406 1 98.75 187 ILE B C 1
ATOM 3442 O O . ILE B 1 187 ? -14.617 13.422 16.047 1 98.75 187 ILE B O 1
ATOM 3446 N N . CYS B 1 188 ? -13.32 14.453 14.555 1 98.69 188 CYS B N 1
ATOM 3447 C CA . CYS B 1 188 ? -14.289 15.508 14.281 1 98.69 188 CYS B CA 1
ATOM 3448 C C . CYS B 1 188 ? -15.57 14.93 13.688 1 98.69 188 CYS B C 1
ATOM 3450 O O . CYS B 1 188 ? -16.672 15.266 14.133 1 98.69 188 CYS B O 1
ATOM 3452 N N . LYS B 1 189 ? -15.391 14.078 12.734 1 97.88 189 LYS B N 1
ATOM 3453 C CA . LYS B 1 189 ? -16.562 13.438 12.125 1 97.88 189 LYS B CA 1
ATOM 3454 C C . LYS B 1 189 ? -17.375 12.688 13.172 1 97.88 189 LYS B C 1
ATOM 3456 O O . LYS B 1 189 ? -18.609 12.812 13.219 1 97.88 189 LYS B O 1
ATOM 3461 N N . ASP B 1 190 ? -16.703 11.992 14.031 1 97.69 190 ASP B N 1
ATOM 3462 C CA . ASP B 1 190 ? -17.344 11.227 15.094 1 97.69 190 ASP B CA 1
ATOM 3463 C C . ASP B 1 190 ? -18.094 12.148 16.062 1 97.69 190 ASP B C 1
ATOM 3465 O O . ASP B 1 190 ? -19.094 11.742 16.656 1 97.69 190 ASP B O 1
ATOM 3469 N N . SER B 1 191 ? -17.641 13.289 16.203 1 97.75 191 SER B N 1
ATOM 3470 C CA . SER B 1 191 ? -18.203 14.25 17.156 1 97.75 191 SER B CA 1
ATOM 3471 C C . SER B 1 191 ? -19.188 15.188 16.469 1 97.75 191 SER B C 1
ATOM 3473 O O . SER B 1 191 ? -19.547 16.234 17.016 1 97.75 191 SER B O 1
ATOM 3475 N N . GLN B 1 192 ? -19.484 14.891 15.227 1 97 192 GLN B N 1
ATOM 3476 C CA . GLN B 1 192 ? -20.453 15.633 14.43 1 97 192 GLN B CA 1
ATOM 3477 C C . GLN B 1 192 ? -19.969 17.062 14.164 1 97 192 GLN B C 1
ATOM 3479 O O . GLN B 1 192 ? -20.766 18 14.125 1 97 192 GLN B O 1
ATOM 3484 N N . ILE B 1 193 ? -18.703 17.219 14.172 1 98.19 193 ILE B N 1
ATOM 3485 C CA . ILE B 1 193 ? -18.078 18.453 13.727 1 98.19 193 ILE B CA 1
ATOM 3486 C C . ILE B 1 193 ? -17.875 18.422 12.211 1 98.19 193 ILE B C 1
ATOM 3488 O O . ILE B 1 193 ? -17.469 17.406 11.656 1 98.19 193 ILE B O 1
ATOM 3492 N N . ILE B 1 194 ? -18.172 19.469 11.594 1 96.88 194 ILE B N 1
ATOM 3493 C CA . ILE B 1 194 ? -18.078 19.531 10.141 1 96.88 194 ILE B CA 1
ATOM 3494 C C . ILE B 1 194 ? -16.609 19.484 9.719 1 96.88 194 ILE B C 1
ATOM 3496 O O . ILE B 1 194 ? -15.773 20.203 10.266 1 96.88 194 ILE B O 1
ATOM 3500 N N . VAL B 1 195 ? -16.328 18.609 8.766 1 98.44 195 VAL B N 1
ATOM 3501 C CA . VAL B 1 195 ? -15 18.5 8.172 1 98.44 195 VAL B CA 1
ATOM 3502 C C . VAL B 1 195 ? -15.039 19.047 6.738 1 98.44 195 VAL B C 1
ATOM 3504 O O . VAL B 1 195 ? -15.805 18.547 5.906 1 98.44 195 VAL B O 1
ATOM 3507 N N . ASN B 1 196 ? -14.234 20.062 6.504 1 98.06 196 ASN B N 1
ATOM 3508 C CA . ASN B 1 196 ? -14.117 20.672 5.18 1 98.06 196 ASN B CA 1
ATOM 3509 C C . ASN B 1 196 ? -12.688 20.578 4.652 1 98.06 196 ASN B C 1
ATOM 3511 O O . ASN B 1 196 ? -11.812 20 5.301 1 98.06 196 ASN B O 1
ATOM 3515 N N . TYR B 1 197 ? -12.508 21.062 3.416 1 98.38 197 TYR B N 1
ATOM 3516 C CA . TYR B 1 197 ? -11.227 20.891 2.738 1 98.38 197 TYR B CA 1
ATOM 3517 C C . TYR B 1 197 ? -10.844 22.141 1.954 1 98.38 197 TYR B C 1
ATOM 3519 O O . TYR B 1 197 ? -11.695 22.766 1.318 1 98.38 197 TYR B O 1
ATOM 3527 N N . ASN B 1 198 ? -9.586 22.531 2.088 1 98.25 198 ASN B N 1
ATOM 3528 C CA . ASN B 1 198 ? -8.977 23.516 1.211 1 98.25 198 ASN B CA 1
ATOM 3529 C C . ASN B 1 198 ? -7.762 22.953 0.481 1 98.25 198 ASN B C 1
ATOM 3531 O O . ASN B 1 198 ? -6.906 22.312 1.093 1 98.25 198 ASN B O 1
ATOM 3535 N N . GLU B 1 199 ? -7.73 23.203 -0.794 1 98.31 199 GLU B N 1
ATOM 3536 C CA . GLU B 1 199 ? -6.523 22.984 -1.585 1 98.31 199 GLU B CA 1
ATOM 3537 C C . GLU B 1 199 ? -5.617 24.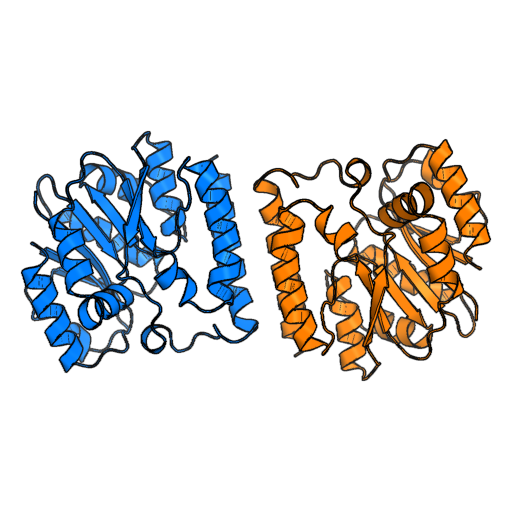203 -1.575 1 98.31 199 GLU B C 1
ATOM 3539 O O . GLU B 1 199 ? -6.094 25.328 -1.718 1 98.31 199 GLU B O 1
ATOM 3544 N N . VAL B 1 200 ? -4.305 24 -1.37 1 98.62 200 VAL B N 1
ATOM 3545 C CA . VAL B 1 200 ? -3.406 25.141 -1.274 1 98.62 200 VAL B CA 1
ATOM 3546 C C . VAL B 1 200 ? -2.207 24.938 -2.195 1 98.62 200 VAL B C 1
ATOM 3548 O O . VAL B 1 200 ? -1.966 23.828 -2.672 1 98.62 200 VAL B O 1
ATOM 3551 N N . SER B 1 201 ? -1.42 26.016 -2.432 1 98.31 201 SER B N 1
ATOM 3552 C CA . SER B 1 201 ? -0.305 25.984 -3.371 1 98.31 201 SER B CA 1
ATOM 3553 C C . SER B 1 201 ? 1.01 26.328 -2.684 1 98.31 201 SER B C 1
ATOM 3555 O O . SER B 1 201 ? 1.887 26.953 -3.291 1 98.31 201 SER B O 1
ATOM 3557 N N . PHE B 1 202 ? 1.125 26 -1.413 1 98.38 202 PHE B N 1
ATOM 3558 C CA . PHE B 1 202 ? 2.34 26.391 -0.712 1 98.38 202 PHE B CA 1
ATOM 3559 C C . PHE B 1 202 ? 2.969 25.203 -0.002 1 98.38 202 PHE B C 1
ATOM 3561 O O . PHE B 1 202 ? 3.742 25.375 0.942 1 98.38 202 PHE B O 1
ATOM 3568 N N . LEU B 1 203 ? 2.586 23.953 -0.422 1 97.88 203 LEU B N 1
ATOM 3569 C CA . LEU B 1 203 ? 3.125 22.75 0.205 1 97.88 203 LEU B CA 1
ATOM 3570 C C . LEU B 1 203 ? 3.881 21.906 -0.811 1 97.88 203 LEU B C 1
ATOM 3572 O O . LEU B 1 203 ? 3.641 20.703 -0.92 1 97.88 203 LEU B O 1
ATOM 3576 N N . PRO B 1 204 ? 4.824 22.516 -1.546 1 97.31 204 PRO B N 1
ATOM 3577 C CA . PRO B 1 204 ? 5.617 21.703 -2.477 1 97.31 204 PRO B CA 1
ATOM 3578 C C . PRO B 1 204 ? 6.621 20.797 -1.766 1 97.31 204 PRO B C 1
ATOM 3580 O O . PRO B 1 204 ? 6.969 21.047 -0.609 1 97.31 204 PRO B O 1
ATOM 3583 N N . PHE B 1 205 ? 7.07 19.766 -2.48 1 94.5 205 PHE B N 1
ATOM 3584 C CA . PHE B 1 205 ? 8.148 18.938 -1.964 1 94.5 205 PHE B CA 1
ATOM 3585 C C . PHE B 1 205 ? 9.469 19.703 -1.969 1 94.5 205 PHE B C 1
ATOM 3587 O O . PHE B 1 205 ? 9.758 20.453 -2.904 1 94.5 205 PHE B O 1
ATOM 3594 N N . ASN B 1 206 ? 10.117 19.562 -0.975 1 92 206 ASN B N 1
ATOM 3595 C CA . ASN B 1 206 ? 11.477 20.078 -0.896 1 92 206 ASN B CA 1
ATOM 3596 C C . ASN B 1 206 ? 12.461 19.016 -0.43 1 92 206 ASN B C 1
ATOM 3598 O O . ASN B 1 206 ? 12.422 18.578 0.724 1 92 206 ASN B O 1
ATOM 3602 N N . PHE B 1 207 ? 13.375 18.703 -1.29 1 87.25 207 PHE B N 1
ATOM 3603 C CA . PHE B 1 207 ? 14.305 17.594 -1.054 1 87.25 207 PHE B CA 1
ATOM 3604 C C . PHE B 1 207 ? 15.156 17.875 0.181 1 87.25 207 PHE B C 1
ATOM 3606 O O . PHE B 1 207 ? 15.438 16.953 0.954 1 87.25 207 PHE B O 1
ATOM 3613 N N . GLN B 1 208 ? 15.609 19.047 0.415 1 84 208 GLN B N 1
ATOM 3614 C CA . GLN B 1 208 ? 16.5 19.406 1.513 1 84 208 GLN B CA 1
ATOM 3615 C C . GLN B 1 208 ? 15.875 19.062 2.863 1 84 208 GLN B C 1
ATOM 3617 O O . GLN B 1 208 ? 16.562 18.594 3.768 1 84 208 GLN B O 1
ATOM 3622 N N . TYR B 1 209 ? 14.586 19.219 2.955 1 82.06 209 TYR B N 1
ATOM 3623 C CA . TYR B 1 209 ? 13.914 19.047 4.242 1 82.06 209 TYR B CA 1
ATOM 3624 C C . TYR B 1 209 ? 13.375 17.625 4.398 1 82.06 209 TYR B C 1
ATOM 3626 O O . TYR B 1 209 ? 12.781 17.297 5.426 1 82.06 209 TYR B O 1
ATOM 3634 N N . ASN B 1 210 ? 13.664 16.859 3.363 1 78.31 210 ASN B N 1
ATOM 3635 C CA . ASN B 1 210 ? 13.266 15.461 3.404 1 78.31 210 ASN B CA 1
ATOM 3636 C C . ASN B 1 210 ? 14.461 14.539 3.184 1 78.31 210 ASN B C 1
ATOM 3638 O O . ASN B 1 210 ? 14.289 13.375 2.814 1 78.31 210 ASN B O 1
ATOM 3642 N N . LYS B 1 211 ? 15.602 15.062 3.379 1 73.31 211 LYS B N 1
ATOM 3643 C CA . LYS B 1 211 ? 16.828 14.312 3.182 1 73.31 211 LYS B CA 1
ATOM 3644 C C . LYS B 1 211 ? 16.906 13.109 4.125 1 73.31 211 LYS B C 1
ATOM 3646 O O . LYS B 1 211 ? 16.406 13.172 5.25 1 73.31 211 LYS B O 1
ATOM 3651 N N . GLY B 1 212 ? 17.578 12.078 3.65 1 69.88 212 GLY B N 1
ATOM 3652 C CA . GLY B 1 212 ? 17.75 10.883 4.461 1 69.88 212 GLY B CA 1
ATOM 3653 C C . GLY B 1 212 ? 16.688 9.828 4.223 1 69.88 212 GLY B C 1
ATOM 3654 O O . GLY B 1 212 ? 16.828 8.688 4.668 1 69.88 212 GLY B O 1
ATOM 3655 N N . ARG B 1 213 ? 15.758 10.297 3.557 1 75.31 213 ARG B N 1
ATOM 3656 C CA . ARG B 1 213 ? 14.719 9.328 3.211 1 75.31 213 ARG B CA 1
ATOM 3657 C C . ARG B 1 213 ? 15 8.68 1.86 1 75.31 213 ARG B C 1
ATOM 3659 O O . ARG B 1 213 ? 15.625 9.297 0.99 1 75.31 213 ARG B O 1
ATOM 3666 N N . ASN B 1 214 ? 14.766 7.395 1.704 1 78.69 214 ASN B N 1
ATOM 3667 C CA . ASN B 1 214 ? 14.953 6.664 0.456 1 78.69 214 ASN B CA 1
ATOM 3668 C C . ASN B 1 214 ? 13.758 6.84 -0.482 1 78.69 214 ASN B C 1
ATOM 3670 O O . ASN B 1 214 ? 13.281 5.871 -1.076 1 78.69 214 ASN B O 1
ATOM 3674 N N . ASP B 1 215 ? 13.398 8.109 -0.666 1 83.75 215 ASP B N 1
ATOM 3675 C CA . ASP B 1 215 ? 12.125 8.367 -1.326 1 83.75 215 ASP B CA 1
ATOM 3676 C C . ASP B 1 215 ? 12.234 8.148 -2.834 1 83.75 215 ASP B C 1
ATOM 3678 O O . ASP B 1 215 ? 11.227 7.93 -3.51 1 83.75 215 ASP B O 1
ATOM 3682 N N . TYR B 1 216 ? 13.438 8.164 -3.32 1 86.75 216 TYR B N 1
ATOM 3683 C CA . TYR B 1 216 ? 13.602 7.965 -4.754 1 86.75 216 TYR B CA 1
ATOM 3684 C C . TYR B 1 216 ? 14.047 6.543 -5.062 1 86.75 216 TYR B C 1
ATOM 3686 O O . TYR B 1 216 ? 14.219 6.176 -6.227 1 86.75 216 TYR B O 1
ATOM 3694 N N . ASP B 1 217 ? 14.234 5.836 -4.047 1 91.19 217 ASP B N 1
ATOM 3695 C CA . ASP B 1 217 ? 14.5 4.402 -4.129 1 91.19 217 ASP B CA 1
ATOM 3696 C C . ASP B 1 217 ? 13.234 3.598 -3.844 1 91.19 217 ASP B C 1
ATOM 3698 O O . ASP B 1 217 ? 12.344 4.059 -3.121 1 91.19 217 ASP B O 1
ATOM 3702 N N . TRP B 1 218 ? 13.195 2.398 -4.426 1 94.5 218 TRP B N 1
ATOM 3703 C CA . TRP B 1 218 ? 12.008 1.58 -4.184 1 94.5 218 TRP B CA 1
ATOM 3704 C C . TRP B 1 218 ? 11.875 1.242 -2.703 1 94.5 218 TRP B C 1
ATOM 3706 O O . TRP B 1 218 ? 10.773 0.957 -2.223 1 94.5 218 TRP B O 1
ATOM 3716 N N . LEU B 1 219 ? 12.969 1.295 -1.98 1 95 219 LEU B N 1
ATOM 3717 C CA . LEU B 1 219 ? 12.945 1.058 -0.542 1 95 219 LEU B CA 1
ATOM 3718 C C . LEU B 1 219 ? 12.055 2.07 0.163 1 95 219 LEU B C 1
ATOM 3720 O O . LEU B 1 219 ? 11.523 1.793 1.241 1 95 219 LEU B O 1
ATOM 3724 N N . GLY B 1 220 ? 11.875 3.221 -0.458 1 95.5 220 GLY B N 1
ATOM 3725 C CA . GLY B 1 220 ? 11.023 4.266 0.099 1 95.5 220 GLY B CA 1
ATOM 3726 C C . GLY B 1 220 ? 9.562 3.881 0.15 1 95.5 220 GLY B C 1
ATOM 3727 O O . GLY B 1 220 ? 8.789 4.461 0.913 1 95.5 220 GLY B O 1
ATOM 3728 N N . TYR B 1 221 ? 9.156 2.85 -0.604 1 97.19 221 TYR B N 1
ATOM 3729 C CA . TYR B 1 221 ? 7.77 2.398 -0.591 1 97.19 221 TYR B CA 1
ATOM 3730 C C . TYR B 1 221 ? 7.426 1.724 0.732 1 97.19 221 TYR B C 1
ATOM 3732 O O . TYR B 1 221 ? 6.266 1.72 1.152 1 97.19 221 TYR B O 1
ATOM 3740 N N . ILE B 1 222 ? 8.422 1.164 1.385 1 96.94 222 ILE B N 1
ATOM 3741 C CA . ILE B 1 222 ? 8.156 0.363 2.574 1 96.94 222 ILE B CA 1
ATOM 3742 C C . ILE B 1 222 ? 7.539 1.241 3.66 1 96.94 222 ILE B C 1
ATOM 3744 O O . ILE B 1 222 ? 6.43 0.974 4.129 1 96.94 222 ILE B O 1
ATOM 3748 N N . PRO B 1 223 ? 8.172 2.342 4.047 1 95.69 223 PRO B N 1
ATOM 3749 C CA . PRO B 1 223 ? 7.527 3.178 5.062 1 95.69 223 PRO B CA 1
ATOM 3750 C C . PRO B 1 223 ? 6.227 3.807 4.574 1 95.69 223 PRO B C 1
ATOM 3752 O O . PRO B 1 223 ? 5.309 4.031 5.367 1 95.69 223 PRO B O 1
ATOM 3755 N N . ARG B 1 224 ? 6.09 4.051 3.287 1 97 224 ARG B N 1
ATOM 3756 C CA . ARG B 1 224 ? 4.883 4.668 2.738 1 97 224 ARG B CA 1
ATOM 3757 C C . ARG B 1 224 ? 3.715 3.689 2.752 1 97 224 ARG B C 1
ATOM 3759 O O . ARG B 1 224 ? 2.576 4.078 3.025 1 97 224 ARG B O 1
ATOM 3766 N N . LEU B 1 225 ? 3.992 2.48 2.457 1 98.12 225 LEU B N 1
ATOM 3767 C CA . LEU B 1 225 ? 2.957 1.455 2.529 1 98.12 225 LEU B CA 1
ATOM 3768 C C . LEU B 1 225 ? 2.51 1.236 3.971 1 98.12 225 LEU B C 1
ATOM 3770 O O . LEU B 1 225 ? 1.32 1.042 4.234 1 98.12 225 LEU B O 1
ATOM 3774 N N . LYS B 1 226 ? 3.432 1.256 4.867 1 97.62 226 LYS B N 1
ATOM 3775 C CA . LYS B 1 226 ? 3.084 1.148 6.281 1 97.62 226 LYS B CA 1
ATOM 3776 C C . LYS B 1 226 ? 2.172 2.293 6.715 1 97.62 226 LYS B C 1
ATOM 3778 O O . LYS B 1 226 ? 1.211 2.082 7.457 1 97.62 226 LYS B O 1
ATOM 3783 N N . LEU B 1 227 ? 2.516 3.457 6.254 1 97.31 227 LEU B N 1
ATOM 3784 C CA . LEU B 1 227 ? 1.706 4.625 6.574 1 97.31 227 LEU B CA 1
ATOM 3785 C C . LEU B 1 227 ? 0.297 4.484 6.008 1 97.31 227 LEU B C 1
ATOM 3787 O O . LEU B 1 227 ? -0.682 4.828 6.676 1 97.31 227 LEU B O 1
ATOM 3791 N N . ALA B 1 228 ? 0.21 4.043 4.789 1 98.31 228 ALA B N 1
ATOM 3792 C CA . ALA B 1 228 ? -1.102 3.799 4.191 1 98.31 228 ALA B CA 1
ATOM 3793 C C . ALA B 1 228 ? -1.902 2.801 5.023 1 98.31 228 ALA B C 1
ATOM 3795 O O . ALA B 1 228 ? -3.086 3.018 5.293 1 98.31 228 ALA B O 1
ATOM 3796 N N . LEU B 1 229 ? -1.247 1.754 5.438 1 98 229 LEU B N 1
ATOM 3797 C CA . LEU B 1 229 ? -1.909 0.748 6.262 1 98 229 LEU B CA 1
ATOM 3798 C C . LEU B 1 229 ? -2.402 1.356 7.57 1 98 229 LEU B C 1
ATOM 3800 O O . LEU B 1 229 ? -3.508 1.053 8.023 1 98 229 LEU B O 1
ATOM 3804 N N . GLN B 1 230 ? -1.619 2.176 8.148 1 97.56 230 GLN B N 1
ATOM 3805 C CA . GLN B 1 230 ? -2.012 2.846 9.383 1 97.56 230 GLN B CA 1
ATOM 3806 C C . GLN B 1 230 ? -3.24 3.723 9.164 1 97.56 230 GLN B C 1
ATOM 3808 O O . GLN B 1 230 ? -4.125 3.783 10.016 1 97.56 230 GLN B O 1
ATOM 3813 N N . ALA B 1 231 ? -3.244 4.441 8.086 1 98.38 231 ALA B N 1
ATOM 3814 C CA . ALA B 1 231 ? -4.406 5.262 7.754 1 98.38 231 ALA B CA 1
ATOM 3815 C C . ALA B 1 231 ? -5.668 4.41 7.66 1 98.38 231 ALA B C 1
ATOM 3817 O O . ALA B 1 231 ? -6.711 4.777 8.211 1 98.38 231 ALA B O 1
ATOM 3818 N N . PHE B 1 232 ? -5.59 3.283 7.02 1 98.06 232 PHE B N 1
ATOM 3819 C CA . PHE B 1 232 ? -6.754 2.43 6.812 1 98.06 232 PHE B CA 1
ATOM 3820 C C . PHE B 1 232 ? -7.203 1.801 8.125 1 98.06 232 PHE B C 1
ATOM 3822 O O . PHE B 1 232 ? -8.398 1.585 8.344 1 98.06 232 PHE B O 1
ATOM 3829 N N . GLU B 1 233 ? -6.258 1.562 8.969 1 96.19 233 GLU B N 1
ATOM 3830 C CA . GLU B 1 233 ? -6.621 1.095 10.305 1 96.19 233 GLU B CA 1
ATOM 3831 C C . GLU B 1 233 ? -7.383 2.168 11.07 1 96.19 233 GLU B C 1
ATOM 3833 O O . GLU B 1 233 ? -8.32 1.862 11.812 1 96.19 233 GLU B O 1
ATOM 3838 N N . SER B 1 234 ? -6.93 3.363 10.922 1 97.25 234 SER B N 1
ATOM 3839 C CA . SER B 1 234 ? -7.652 4.473 11.531 1 97.25 234 SER B CA 1
ATOM 3840 C C . SER B 1 234 ? -9.078 4.57 10.992 1 97.25 234 SER B C 1
ATOM 3842 O O . SER B 1 234 ? -10.023 4.738 11.758 1 97.25 234 SER B O 1
ATOM 3844 N N . PHE B 1 235 ? -9.234 4.48 9.648 1 97.88 235 PHE B N 1
ATOM 3845 C CA . PHE B 1 235 ? -10.562 4.492 9.047 1 97.88 235 PHE B CA 1
ATOM 3846 C C . PHE B 1 235 ? -11.445 3.414 9.656 1 97.88 235 PHE B C 1
ATOM 3848 O O . PHE B 1 235 ? -12.586 3.68 10.031 1 97.88 235 PHE B O 1
ATOM 3855 N N . LYS B 1 236 ? -10.883 2.248 9.742 1 96 236 LYS B N 1
ATOM 3856 C CA . LYS B 1 236 ? -11.641 1.095 10.227 1 96 236 LYS B CA 1
ATOM 3857 C C . LYS B 1 236 ? -12.086 1.297 11.672 1 96 236 LYS B C 1
ATOM 3859 O O . LYS B 1 236 ? -13.211 0.94 12.031 1 96 236 LYS B O 1
ATOM 3864 N N . ARG B 1 237 ? -11.25 1.891 12.492 1 95.25 237 ARG B N 1
ATOM 3865 C CA . ARG B 1 237 ? -11.555 2.104 13.906 1 95.25 237 ARG B CA 1
ATOM 3866 C C . ARG B 1 237 ? -12.695 3.098 14.078 1 95.25 237 ARG B C 1
ATOM 3868 O O . ARG B 1 237 ? -13.43 3.043 15.062 1 95.25 237 ARG B O 1
ATOM 3875 N N . HIS B 1 238 ? -12.883 3.979 13.195 1 94.25 238 HIS B N 1
ATOM 3876 C CA . HIS B 1 238 ? -13.859 5.051 13.336 1 94.25 238 HIS B CA 1
ATOM 3877 C C . HIS B 1 238 ? -15.109 4.766 12.516 1 94.25 238 HIS B C 1
ATOM 3879 O O . HIS B 1 238 ? -15.984 5.629 12.383 1 94.25 238 HIS B O 1
ATOM 3885 N N . MET B 1 239 ? -15.188 3.648 11.812 1 87.38 239 MET B N 1
ATOM 3886 C CA . MET B 1 239 ? -16.391 3.244 11.102 1 87.38 239 MET B CA 1
ATOM 3887 C C . MET B 1 239 ? -17.172 2.195 11.891 1 87.38 239 MET B C 1
ATOM 3889 O O . MET B 1 239 ? -16.578 1.389 12.609 1 87.38 239 MET B O 1
#

Foldseek 3Di:
DFEEEFEEAEQFPDDLVLLLLLLVLCVVQGVAYFYEYEPVHDPSSVCSNVVHRYHYHYDHDPAPLVRRLVSLVVCLVPDDDKYKYKYAYVNLSSQLCVPPVPQVSVVSVPDDDDQAKEAEAADPVQLVLFFPLQNVLQVVLQVVVCVVQVNPPARQQLRIIMDMSVLSVQCSVDPDARRCSQQSVLSCVLVVGRYYYDYTHRRHDDDSRVPPACRNPPVNNVVSNVVSVSNVVSVVVSD/DFEEEFEEAEQFLDDLVLLLLLLVLCVVQGVAYFYEYEPVHDPSSVCSNVVHRYHYHYDHDDAPLVRRLVSLVVCLVPDDDKYKYKYAYVNLSSQLCVPPVPQVSVVSVPDDDDQAKEAEAADPVQLVLFFPLQNVLQVVLQVVVCVLQVNPPARQQLRIIMDMSVLSVQCSVDPDARRCSQQSVLSCVLVVGRYYYDYTHRRHDDDSRVPPACRNPPVNNVVSNVVSVSNVVSVVVSD

Nearest PDB structures (foldseek):
  1vgw-assembly3_E  TM=6.106E-01  e=9.860E-05  Neisseria gonorrhoeae
  4kt7-assembly1_B  TM=5.174E-01  e=1.251E-05  Anaerococcus prevotii DSM 20548
  7p97-assembly2_BBB  TM=5.409E-01  e=3.750E-04  Mycetohabitans rhizoxinica HKI 454
  1vgw-assembly1_B  TM=5.411E-01  e=7.772E-04  Neisseria gonorrhoeae
  8ahf-assembly1_B-2  TM=3.310E-01  e=1.845E+00  Bacillus anthracis

Sequence (478 aa):
MKKILLSTVHHPDVSLKNLEYVCEQLQIIFDEVYLTISNVTSSEIKSSLSEKSFHCLTIFPNGAADARRKVLKFALKNVSGKVNYFYCDFDKVIVALLNRNFEFKNFISTLNLKNEYRIVGRNSKDFESYPDTWIETERITNKVAAKIFGIDNVDLLAGCCAFDSNVGKVIAENSTEILTDTEWPLICKDSQIIVNYNEVSFLPFNFQYNKGRNDYDWLGYIPRLKLALQAFESFKRHMMKKILLSTVHHPDVSLKNLEYVCEQLQIIFDEVYLTISNVTSSEIKSSLSEKSFHCLTIFPNGAADARRKVLKFALKNVSGKVNYFYCDFDKVIVALLNRNFEFKNFISTLNLKNEYRIVGRNSKDFESYPDTWIETERITNKVAAKIFGIDNVDLLAGCCAFDSNVGKVIAENSTEILTDTEWPLICKDSQIIVNYNEVSFLPFNFQYNKGRNDYDWLGYIPRLKLALQAFESFKRHM

pLDDT: mean 95.73, std 4.55, range [69.88, 98.88]

Solvent-accessible surface area (backbone atoms only — not comparable to full-atom values): 25754 Å² total; per-residue (Å²): 122,51,38,31,40,36,28,44,44,68,60,71,79,66,54,69,68,58,47,51,53,47,53,54,50,48,62,70,72,26,79,41,41,34,34,23,32,30,69,81,32,52,68,67,59,52,49,60,53,58,72,39,95,42,48,75,43,79,38,78,83,69,54,69,32,51,44,53,52,48,28,52,47,53,43,62,75,71,54,81,78,76,34,31,39,36,38,37,42,36,64,49,50,49,51,13,53,76,74,23,38,66,60,43,50,52,53,60,72,66,63,78,60,75,70,28,38,32,43,35,12,45,28,73,70,30,46,68,57,39,46,64,35,51,45,62,42,43,49,56,49,20,56,52,46,16,63,75,65,70,37,83,86,45,39,56,80,61,51,34,34,33,29,11,47,70,46,48,50,56,43,66,74,66,70,80,65,78,51,48,59,55,44,49,60,47,54,33,51,75,66,72,33,49,68,48,77,45,73,40,84,32,55,58,61,52,67,72,73,50,62,92,55,49,44,89,41,78,73,24,34,53,65,36,44,51,49,42,46,51,45,53,50,48,52,55,72,76,101,121,53,38,32,40,35,28,43,43,69,61,73,77,67,54,70,69,57,47,51,53,47,53,53,50,48,62,72,73,25,78,42,41,36,34,22,32,30,68,81,33,52,66,69,59,52,48,60,51,58,73,38,96,43,47,74,44,79,38,77,84,69,54,70,32,51,42,53,51,50,27,53,48,54,44,61,73,71,55,81,77,76,33,33,40,36,39,37,42,36,64,49,50,49,51,14,54,76,75,21,39,66,60,42,49,53,53,61,72,66,62,80,59,74,68,28,38,32,42,35,12,45,28,72,70,28,46,66,56,38,47,63,36,52,45,62,42,44,51,56,48,21,57,51,46,17,63,75,67,71,36,83,87,44,38,57,82,61,51,35,35,34,26,11,47,69,46,48,52,56,43,65,74,67,69,80,62,76,51,48,59,53,43,49,60,47,52,32,50,74,68,73,32,49,70,47,78,44,74,39,86,31,55,58,62,51,67,74,73,49,62,90,56,48,44,89,40,78,72,24,33,54,65,36,43,51,49,44,48,49,45,52,51,48,52,55,71,75,99

Organism: Lactobacillus gasseri (NCBI:txid1596)

Secondary structure (DSSP, 8-state):
-EEEEEEEESS----HHHHHHHHHHHHHH-SEEEEEEETTS-HHHHHHHHTTT-EEEEE----HHHHHHHHHHHHHHH--S-EEEEEE-HHHHHHHHHH-HHHHHHHHHH---SSEEEEEEE-HHHHHTS-HHHHHHHHHHHHHHHHHHT-TT--TTSSEEEEEHHHHHHHHHH--SS-HHHHHHHHHHHTT-EEEEEEESS----GGGGTT--TTSGGGHHHHHHHHHHHHHHHHHT-/-EEEEEEEESS----HHHHHHHHHHHHHH-SEEEEEEETTS-HHHHHHHHTTT-EEEEE----HHHHHHHHHHHHHHH--S-EEEEEE-HHHHHHHHHH-HHHHHHHHHH---SSEEEEEEE-HHHHTTS-HHHHHHHHHHHHHHHHHHT-TT--TTSSEEEEEHHHHHHHHHH--SS-HHHHHHHHHHHTT-EEEEEEESS----GGGGTT--TTSGGGHHHHHHHHHHHHHHHHHT-

=== Feature glossary ===
Key to the feature types in this record:

— What the protein is —

Primary structure: the covalent order of the twenty standard amino acids along the backbone. Two proteins with the same sequence will (almost always) fold to the same structure; two with 30% identity often share a fold but not the details.

Database cross-references. InterPro integrates a dozen domain/family signature databases into unified entries with residue-range hits. GO terms attach function/process/location labels with evidence codes. CATH codes position the fold in a four-level structural taxonomy. Organism is the NCBI-taxonomy species name.

— Where its atoms are —

The mmCIF block holds the 3D Cartesian coordinates of each backbone atom (N, Cα, C, O) in ångströms. mmCIF is the PDB's canonical archive format — a tagged-loop text representation of the atomic model.

Six rendered views show the 3D structure from the faces of a cube — i.e. along ±x, ±y, ±z. Rendering representation is drawn randomly per protein from cartoon (secondary-structure ribbons), sticks (backbone bonds), or molecular surface; coloring is either N→C rainbow (blue at the N-terminus through red at the C-terminus) or one color per chain.

— Local backbone conformation —

DSSP 8-state secondary structure assigns each residue one of H (α-helix), G (3₁₀-helix), I (π-helix), E (extended β-strand), B (isolated β-bridge), T (hydrogen-bonded turn), S (bend), or '-' (coil). The assignment is computed from backbone hydrogen-bond geometry via the Kabsch–Sander algorithm.

P-SEA three-state annotation labels each residue as helix, strand, or coil based purely on the geometry of the Cα trace. It serves as a fallback when the full backbone (and thus DSSP) is unavailable.

The φ/ψ torsion pair specifies the backbone conformation at each residue. φ rotates about the N–Cα bond, ψ about the Cα–C bond. Steric clashes forbid most of the (φ, ψ) plane — the allowed regions (α-helix basin, β-sheet basin, left-handed helix) are the Ramachandran-allowed regions.

— Global shape and packing —

The geometric summary reports three shape descriptors. Rg (radius of gyration) measures how spread out the Cα atoms are about their centre of mass; compact globular proteins have small Rg, elongated or unfolded ones large. Cα contacts (<8 Å, |i−j|>4) count long-range residue pairs in spatial proximity — high for tightly packed folds, near zero for rods or random coil. The bounding-box extents give the protein's footprint along x, y, z in Å.

Accessible surface area quantifies burial. A residue with SASA near zero is packed into the hydrophobic core; one with SASA >100 Å² sits on the surface. Computed here via the Shrake–Rupley numerical algorithm with a 1.4 Å probe.

Plot images: a contact map (which residues are close in 3D, as an N×N binary image), a Ramachandran scatter (backbone torsion angles, revealing secondary-structure composition at a glance), and — for AlphaFold structures — a PAE heatmap (pairwise prediction confidence).

— Structural neighborhood —

The Foldseek 3Di string encodes local tertiary geometry as a 20-letter alphabet — one character per residue — derived from the relative positions of nearby Cα atoms. Unlike the amino-acid sequence, 3Di is a direct function of the 3D structure, so two proteins with the same fold have similar 3Di strings even at low sequence identity.

Nearest PDB neighbors are the top structural matches found by Foldseek when searching this structure against the entire Protein Data Bank. Each hit reports a TM-score (0 to 1; >0.5 almost always implies the same fold) and an E-value. These are *structural* homologs — they may share no detectable sequence similarity.

— Confidence and disorder —

For AlphaFold models, the B-factor field carries pLDDT — the model's own estimate of local accuracy on a 0–100 scale. Regions with pLDDT<50 should be treated as essentially unmodeled; they often correspond to intrinsically disordered segments.

B-factor (Debye–Waller factor) reflects atomic displacement in the crystal lattice. It is an experimental observable (units Å²), not a prediction; low values mean the atom is pinned down, high values mean it moves or is heterogeneous across the crystal.

Predicted aligned error is AlphaFold's pairwise confidence. Unlike pLDDT (per-residue), PAE is per-residue-pair and captures whether two parts of the structure are correctly placed relative to each other. Units are ångströms of expected positional error.